Protein AF-A0A2T3G4C3-F1 (afdb_monomer_lite)

pLDDT: mean 85.86, std 13.96, range [31.77, 98.88]

Secondary structure (DSSP, 8-state):
--HHHHHHHHHHHHHHHHHHHHHHHHHHHTTS-HHHHHHHHHHHHHHHHHHHTHHHHTT--HHHHHHHHHHHHHHHHHHHHHHHHHHHS-HHHHHHHHTTHHHHHHHHHHHHH--PPPHHHHHHHHHHHHHHHHHHB-TTSPBPHHHHHHHHHHHHHHHHHHHHHHHHTTS-HHHHHHHHHHHHHHHHHHHHHHHS-GGGGGG--GGGHHHHHHHHIIIIIIHHHHHHHHTTTS-HHHHHHHHHTHHHHHHHHHHHTT-----HHHHHHHHHHHHHHHHHHHTTGGGSTT-HHHHHHHHHHHHHHHHHHHTTS-----------SSSEEEEEETTT--EEEEESTTS-B--GGGGHHHHHHHHHHH-S-SS-EEEPPHHHHHHHHHHT-------TT-EEEHHHHHHHHHSS--HHHHHHHHHHHHSSHHHHHHHHHHHHHHTT--S-B---SS----TT-BB-HHHHHHHHHHHTTSHHHHHHHS-SEEE-TTSS-EEE-HHHHHHHHTT---TTEEEEEEEEETTTEEEEEEEEEETTEEEEEEEEEE--TT-TTHHHHHHHHHHHHHHHHHEEEEEEE-TT-EEEEEEEESBSSSEEEEEESS-EEEEEETT--GGGEEEEEEE--EESSB-TT-EEEEEEEEETTEEEEEEEEEESS-BPBPHHHHHHHHHHHHHHHHHHHHHHHHHHHHHHHHHHHHHHHHHHHHHHTT--

Sequence (716 aa):
MKKEILGKCMLLMSALIWGSSFIVMKNAVDFISPFTLLCIRFVLSTIFISILFFNKIKKIKKQDLLGGFLAGLALFSAFSIQTFGLQLTTPGKNAFLTAVYCTIVPLLSWLYFKKKPDKAQIFAAILCFIGVGFVSLDSSLKVNLGDLYTLIGGFLYAVHIIVCEKAMKKTSPIIITALQFAFASIFSFIAASLFEDISVVFHIDSSIYLQILYLAFFATTLCYLFQNVGQKFVNENIAALLLSLESVFGVFFSILFGQEIMTLQIGLGFMIIFISVLISETKLSFLHRGRKTMIKKLFTITLSLMMIFTSFVPVFAEGEEVNIVGQYGIVIDKDTGQVLYNKNAHDKMYPASITKILTCIVAIEMLDDLDKTATITQSDIDTVWETGATSADFTVGEVVTYRDMLMGAMLPSGADACRALANNTCGSQEKFVEKMNQLVKKLGLKDSHFVNTTGIHDDDHYTTAYDMAKITQYALKNKKFVEVFDRYQYTSSDGQHQWVKKVIYKSKRDHIDTSMIEGCKSGYTSKAQSTLSSLLNINDHHYVCVVGFSKNSDGYNHCTVNDTLALGNYVKDHYSVANIIKKDTKMNSVKIKNGQTNKVDVITEKDIEAVLPNNYNPSDIKYKYHLKDLTAPVKKDQKAGTMDVYYRDTKLETISLNTTQAVDESGSVVFMRKMKNVVLPCVMAVVIILVVLLLVRKIMIKQRRKKRCQQRNRKK

InterPro domains:
  IPR000620 EamA domain [PF00892] (6-136)
  IPR000620 EamA domain [PF00892] (145-279)
  IPR001967 Peptidase S11, D-alanyl-D-alanine carboxypeptidase A, N-terminal [PF00768] (324-547)
  IPR012338 Beta-lactamase/transpeptidase-like [G3DSA:3.40.710.10] (317-572)
  IPR012338 Beta-lactamase/transpeptidase-like [SSF56601] (294-573)
  IPR012907 Peptidase S11, D-Ala-D-Ala carboxypeptidase A, C-terminal [PF07943] (576-665)
  IPR012907 Peptidase S11, D-Ala-D-Ala carboxypeptidase A, C-terminal [SM00936] (575-665)
  IPR015956 Penicillin-binding protein, C-terminal domain superfamily [SSF69189] (575-667)
  IPR018044 Peptidase S11, D-alanyl-D-alanine carboxypeptidase A [PR00725] (352-363)
  IPR018044 Peptidase S11, D-alanyl-D-alanine carboxypeptidase A [PR00725] (405-422)
  IPR018044 Peptidase S11, D-alanyl-D-alanine carboxypeptidase A [PR00725] (432-445)
  IPR037167 D-Ala-D-Ala carboxypeptidase, C-terminal domain superfamily [G3DSA:2.60.410.10] (575-665)
  IPR037185 Multidrug transporter EmrE superfamily [SSF103481] (40-139)
  IPR037185 Multidrug transporter EmrE superfamily [SSF103481] (184-279)
  IPR051258 Diverse Substrate Transporter [PTHR42920] (5-282)

Radius of gyration: 35.88 Å; chains: 1; bounding box: 89×61×131 Å

Organism: NCBI:txid1982626

Foldseek 3Di:
DQLLVLLLVLLLLLLLLLLLLLVLLLVLCVQDPQLLLLLLLLVLLLVVLCVVPVVQLVVDDPLLLVLLQQLLVLVLLLSSLLSQLSNQDFQLLLQLLLLLLLLVLQVVCCVPVVPDADPLSVVLNVLLVVLLQLQAQDPVGDGGPSSVSSNVSSNSVSVSVVSLVVSVVVDPLSNSLSSSSVNNSVVSVVCCVVPHDSCSVVVDDPVSPVSSVSSNPVNRNSSSVSLSSSCVSHPPLSSSLSNSCSSVSNNVVCLVVVRDDDDPSNVVSSVSNNVSSCSSRVVVVVVDPDCPPVVVVVCCVVVVSVVVVVVSPPPPDPPDDLDALFQWKWKAFLPQRHTPDTHQQADKFQAFQLLLLLLLLLLVVQDPDQQDKDFQAPVLVVVCVVAVDFALPDDGRDIFTNLSLLLRCFFRNHSSSSQRSCCVRQVGFQRSQVSSVVVLVVLVQPSAHDRGRRRRDDPRGIHGNSSSLSSNSVSVVDPSSLVNFQDQWDQTPVRPGIGGNVLVVVCVVVPHDLVQFRGKGWGDDPRWHIKMWTWGQAPNGTMIMIGTPRDDPPDRNPSRSVSRVSVVVVLNVFKDWDFLDAWQDWDAWAAEAQWPDRIFIKTFHGTAIDIDTPPADSVLKDKDWDFDHHYPQDAFQQFGGWIFIDRNPRTRDITTIGTHGTTHGDPVVVVVVVCCVPVVVVVVVVVVVVVVVVVVVVVVVVVVVVVVVVVVVVVD

Structure (mmCIF, N/CA/C/O backbone):
data_AF-A0A2T3G4C3-F1
#
_entry.id   AF-A0A2T3G4C3-F1
#
loop_
_atom_site.group_PDB
_atom_site.id
_atom_site.type_symbol
_atom_site.label_atom_id
_atom_site.label_alt_id
_atom_site.label_comp_id
_atom_site.label_asym_id
_atom_site.label_entity_id
_atom_site.label_seq_id
_atom_site.pdbx_PDB_ins_code
_atom_site.Cartn_x
_atom_site.Cartn_y
_atom_site.Cartn_z
_atom_site.occupancy
_atom_site.B_iso_or_equiv
_atom_site.auth_seq_id
_atom_site.auth_comp_id
_atom_site.auth_asym_id
_atom_site.auth_atom_id
_atom_site.pdbx_PDB_model_num
ATOM 1 N N . MET A 1 1 ? -38.013 6.582 31.949 1.00 52.16 1 MET A N 1
ATOM 2 C CA . MET A 1 1 ? -38.032 6.060 30.559 1.00 52.16 1 MET A CA 1
ATOM 3 C C . MET A 1 1 ? -38.890 4.794 30.519 1.00 52.16 1 MET A C 1
ATOM 5 O O . MET A 1 1 ? -38.676 3.933 31.365 1.00 52.16 1 MET A O 1
ATOM 9 N N . LYS A 1 2 ? -39.889 4.667 29.625 1.00 77.88 2 LYS A N 1
ATOM 10 C CA . LYS A 1 2 ? -40.685 3.420 29.504 1.00 77.88 2 LYS A CA 1
ATOM 11 C C . LYS A 1 2 ? -39.729 2.250 29.199 1.00 77.88 2 LYS A C 1
ATOM 13 O O . LYS A 1 2 ? -38.883 2.402 28.324 1.00 77.88 2 LYS A O 1
ATOM 18 N N . LYS A 1 3 ? -39.838 1.117 29.913 1.00 77.88 3 LYS A N 1
ATOM 19 C CA . LYS A 1 3 ? -38.912 -0.043 29.819 1.00 77.88 3 LYS A CA 1
ATOM 20 C C . LYS A 1 3 ? -38.680 -0.528 28.376 1.00 77.88 3 LYS A C 1
ATOM 22 O O . LYS A 1 3 ? -37.577 -0.935 28.039 1.00 77.88 3 LYS A O 1
ATOM 27 N N . GLU A 1 4 ? -39.687 -0.393 27.518 1.00 77.19 4 GLU A N 1
ATOM 28 C CA . GLU A 1 4 ? -39.611 -0.687 26.082 1.00 77.19 4 GLU A CA 1
ATOM 29 C C . GLU A 1 4 ? -38.613 0.212 25.320 1.00 77.19 4 GLU A C 1
ATOM 31 O O . GLU A 1 4 ? -37.862 -0.272 24.478 1.00 77.19 4 GLU A O 1
ATOM 36 N N . ILE A 1 5 ? -38.559 1.516 25.624 1.00 72.19 5 ILE A N 1
ATOM 37 C CA . ILE A 1 5 ? -37.615 2.459 24.991 1.00 72.19 5 ILE A CA 1
ATOM 38 C C . ILE A 1 5 ? -36.181 2.088 25.367 1.00 72.19 5 ILE A C 1
ATOM 40 O O . ILE A 1 5 ? -35.307 2.072 24.507 1.00 72.19 5 ILE A O 1
ATOM 44 N N . LEU A 1 6 ? -35.956 1.730 26.636 1.00 74.88 6 LEU A N 1
ATOM 45 C CA . LEU A 1 6 ? -34.648 1.277 27.107 1.00 74.88 6 LEU A CA 1
ATOM 46 C C . LEU A 1 6 ? -34.185 0.033 26.340 1.00 74.88 6 LEU A C 1
ATOM 48 O O . LEU A 1 6 ? -33.056 0.010 25.864 1.00 74.88 6 LEU A O 1
ATOM 52 N N . GLY A 1 7 ? -35.068 -0.953 26.155 1.00 76.50 7 GLY A N 1
ATOM 53 C CA . GLY A 1 7 ? -34.750 -2.147 25.372 1.00 76.50 7 GLY A CA 1
ATOM 54 C C . GLY A 1 7 ? -34.373 -1.828 23.922 1.00 76.50 7 GLY A C 1
ATOM 55 O O . GLY A 1 7 ? -33.363 -2.330 23.438 1.00 76.50 7 GLY A O 1
ATOM 56 N N . LYS A 1 8 ? -35.114 -0.934 23.250 1.00 78.62 8 LYS A N 1
ATOM 57 C CA . LYS A 1 8 ? -34.793 -0.500 21.875 1.00 78.62 8 LYS A CA 1
ATOM 58 C C . LYS A 1 8 ? -33.432 0.196 21.794 1.00 78.62 8 LYS A C 1
ATOM 60 O O . LYS A 1 8 ? -32.657 -0.099 20.891 1.00 78.62 8 LYS A O 1
ATOM 65 N N . CYS A 1 9 ? -33.119 1.076 22.747 1.00 72.88 9 CYS A N 1
ATOM 66 C CA . CYS A 1 9 ? -31.820 1.748 22.811 1.00 72.88 9 CYS A CA 1
ATOM 67 C C . CYS A 1 9 ? -30.663 0.762 23.023 1.00 72.88 9 CYS A C 1
ATOM 69 O O . CYS A 1 9 ? -29.634 0.899 22.372 1.00 72.88 9 CYS A O 1
ATOM 71 N N . MET A 1 10 ? -30.834 -0.238 23.894 1.00 80.56 10 MET A N 1
ATOM 72 C CA . MET A 1 10 ? -29.813 -1.266 24.138 1.00 80.56 10 MET A CA 1
ATOM 73 C C . MET A 1 10 ? -29.526 -2.083 22.873 1.00 80.56 10 MET A C 1
ATOM 75 O O . MET A 1 10 ? -28.367 -2.275 22.528 1.00 80.56 10 MET A O 1
ATOM 79 N N . LEU A 1 11 ? -30.571 -2.500 22.154 1.00 82.06 11 LEU A N 1
ATOM 80 C CA . LEU A 1 11 ? -30.445 -3.283 20.920 1.00 82.06 11 LEU A CA 1
ATOM 81 C C . LEU A 1 11 ? -29.797 -2.482 19.784 1.00 82.06 11 LEU A C 1
ATOM 83 O O . LEU A 1 11 ? -28.918 -2.995 19.100 1.00 82.06 11 LEU A O 1
ATOM 87 N N . LEU A 1 12 ? -30.179 -1.211 19.619 1.00 79.69 12 LEU A N 1
ATOM 88 C CA . LEU A 1 12 ? -29.556 -0.326 18.632 1.00 79.69 12 LEU A CA 1
ATOM 89 C C . LEU A 1 12 ? -28.079 -0.055 18.959 1.00 79.69 12 LEU A C 1
ATOM 91 O O . LEU A 1 12 ? -27.246 -0.018 18.059 1.00 79.69 12 LEU A O 1
ATOM 95 N N . MET A 1 13 ? -27.745 0.106 20.243 1.00 77.12 13 MET A N 1
ATOM 96 C CA . MET A 1 13 ? -26.360 0.273 20.683 1.00 77.12 13 MET A CA 1
ATOM 97 C C . MET A 1 13 ? -25.528 -0.988 20.416 1.00 77.12 13 MET A C 1
ATOM 99 O O . MET A 1 13 ? -24.393 -0.869 19.967 1.00 77.12 13 MET A O 1
ATOM 103 N N . SER A 1 14 ? -26.089 -2.185 20.634 1.00 87.00 14 SER A N 1
ATOM 104 C CA . SER A 1 14 ? -25.423 -3.438 20.255 1.00 87.00 14 SER A CA 1
ATOM 105 C C . SER A 1 14 ? -25.118 -3.480 18.761 1.00 87.00 14 SER A C 1
ATOM 107 O O . SER A 1 14 ? -23.983 -3.756 18.394 1.00 87.00 14 SER A O 1
ATOM 109 N N . ALA A 1 15 ? -26.092 -3.143 17.910 1.00 86.12 15 ALA A N 1
ATOM 110 C CA . ALA A 1 15 ? -25.904 -3.120 16.460 1.00 86.12 15 ALA A CA 1
ATOM 111 C C . ALA A 1 15 ? -24.784 -2.157 16.031 1.00 86.12 15 ALA A C 1
ATOM 113 O O . ALA A 1 15 ? -23.941 -2.505 15.209 1.00 86.12 15 ALA A O 1
ATOM 114 N N . LEU A 1 16 ? -24.737 -0.960 16.627 1.00 82.12 16 LEU A N 1
ATOM 115 C CA . LEU A 1 16 ? -23.690 0.029 16.362 1.00 82.12 16 LEU A CA 1
ATOM 116 C C . LEU A 1 16 ? -22.298 -0.488 16.756 1.00 82.12 16 LEU A C 1
ATOM 118 O O . LEU A 1 16 ? -21.371 -0.429 15.950 1.00 82.12 16 LEU A O 1
ATOM 122 N N . ILE A 1 17 ? -22.158 -1.017 17.976 1.00 82.50 17 ILE A N 1
ATOM 123 C CA . ILE A 1 17 ? -20.880 -1.532 18.486 1.00 82.50 17 ILE A CA 1
ATOM 124 C C . ILE A 1 17 ? -20.420 -2.745 17.665 1.00 82.50 17 ILE A C 1
ATOM 126 O O . ILE A 1 17 ? -19.248 -2.811 17.286 1.00 82.50 17 ILE A O 1
ATOM 130 N N . TRP A 1 18 ? -21.319 -3.684 17.355 1.00 92.25 18 TRP A N 1
ATOM 131 C CA . TRP A 1 18 ? -21.002 -4.832 16.504 1.00 92.25 18 TRP A CA 1
ATOM 132 C C . TRP A 1 18 ? -20.574 -4.413 15.105 1.00 92.25 18 TRP A C 1
ATOM 134 O O . TRP A 1 18 ? -19.540 -4.898 14.649 1.00 92.25 18 TRP A O 1
ATOM 144 N N . GLY A 1 19 ? -21.251 -3.440 14.489 1.00 86.62 19 GLY A N 1
ATOM 145 C CA . GLY A 1 19 ? -20.839 -2.874 13.204 1.00 86.62 19 GLY A CA 1
ATOM 146 C C . GLY A 1 19 ? -19.393 -2.364 13.219 1.00 86.62 19 GLY A C 1
ATOM 147 O O . GLY A 1 19 ? -18.583 -2.769 12.390 1.00 86.62 19 GLY A O 1
ATOM 148 N N . SER A 1 20 ? -19.008 -1.556 14.213 1.00 84.38 20 SER A N 1
ATOM 149 C CA . SER A 1 20 ? -17.612 -1.094 14.331 1.00 84.38 20 SER A CA 1
ATOM 150 C C . SER A 1 20 ? -16.619 -2.210 14.679 1.00 84.38 20 SER A C 1
ATOM 152 O O . SER A 1 20 ? -15.431 -2.105 14.373 1.00 84.38 20 SER A O 1
ATOM 154 N N . SER A 1 21 ? -17.081 -3.294 15.308 1.00 89.44 21 SER A N 1
ATOM 155 C CA . SER A 1 21 ? -16.204 -4.374 15.762 1.00 89.44 21 SER A CA 1
ATOM 156 C C . SER A 1 21 ? -15.561 -5.162 14.624 1.00 89.44 21 SER A C 1
ATOM 158 O O . SER A 1 21 ? -14.466 -5.675 14.827 1.00 89.44 21 SER A O 1
ATOM 160 N N . PHE A 1 22 ? -16.163 -5.207 13.431 1.00 90.31 22 PHE A N 1
ATOM 161 C CA . PHE A 1 22 ? -15.584 -5.898 12.272 1.00 90.31 22 PHE A CA 1
ATOM 162 C C . PHE A 1 22 ? -14.244 -5.291 11.843 1.00 90.31 22 PHE A C 1
ATOM 164 O O . PHE A 1 22 ? -13.317 -6.024 11.515 1.00 90.31 22 PHE A O 1
ATOM 171 N N . ILE A 1 23 ? -14.099 -3.967 11.921 1.00 86.88 23 ILE A N 1
ATOM 172 C CA . ILE A 1 23 ? -12.843 -3.271 11.592 1.00 86.88 23 ILE A CA 1
ATOM 173 C C . ILE A 1 23 ? -11.799 -3.522 12.670 1.00 86.88 23 ILE A C 1
ATOM 175 O O . ILE A 1 23 ? -10.653 -3.849 12.378 1.00 86.88 23 ILE A O 1
ATOM 179 N N . VAL A 1 24 ? -12.208 -3.408 13.936 1.00 86.88 24 VAL A N 1
ATOM 180 C CA . VAL A 1 24 ? -11.317 -3.675 15.070 1.00 86.88 24 VAL A CA 1
ATOM 181 C C . VAL A 1 24 ? -10.832 -5.126 15.038 1.00 86.88 24 VAL A C 1
ATOM 183 O O . VAL A 1 24 ? -9.662 -5.387 15.302 1.00 86.88 24 VAL A O 1
ATOM 186 N N . MET A 1 25 ? -11.716 -6.060 14.679 1.00 87.44 25 MET A N 1
ATOM 187 C CA . MET A 1 25 ? -11.399 -7.475 14.530 1.00 87.44 25 MET A CA 1
ATOM 188 C C . MET A 1 25 ? -10.465 -7.712 13.343 1.00 87.44 25 MET A C 1
ATOM 190 O O . MET A 1 25 ? -9.480 -8.415 13.526 1.00 87.44 25 MET A O 1
ATOM 194 N N . LYS A 1 26 ? -10.717 -7.095 12.177 1.00 88.88 26 LYS A N 1
ATOM 195 C CA . LYS A 1 26 ? -9.845 -7.187 10.992 1.00 88.88 26 LYS A CA 1
ATOM 196 C C . LYS A 1 26 ? -8.417 -6.761 11.327 1.00 88.88 26 LYS A C 1
ATOM 198 O O . LYS A 1 26 ? -7.489 -7.526 11.116 1.00 88.88 26 LYS A O 1
ATOM 203 N N . ASN A 1 27 ? -8.272 -5.608 11.973 1.00 83.44 27 ASN A N 1
ATOM 204 C CA . ASN A 1 27 ? -6.966 -5.106 12.387 1.00 83.44 27 ASN A CA 1
ATOM 205 C C . ASN A 1 27 ? -6.293 -6.006 13.431 1.00 83.44 27 ASN A C 1
ATOM 207 O O . ASN A 1 27 ? -5.075 -6.049 13.489 1.00 83.44 27 ASN A O 1
ATOM 211 N N . ALA A 1 28 ? -7.050 -6.697 14.290 1.00 84.50 28 ALA A N 1
ATOM 212 C CA . ALA A 1 28 ? -6.479 -7.590 15.297 1.00 84.50 28 ALA A CA 1
ATOM 213 C C . ALA A 1 28 ? -6.006 -8.929 14.701 1.00 84.50 28 ALA A C 1
ATOM 215 O O . ALA A 1 28 ? -4.975 -9.448 15.132 1.00 84.50 28 ALA A O 1
ATOM 216 N N . VAL A 1 29 ? -6.727 -9.474 13.711 1.00 87.88 29 VAL A N 1
ATOM 217 C CA . VAL A 1 29 ? -6.382 -10.759 13.069 1.00 87.88 29 VAL A CA 1
ATOM 218 C C . VAL A 1 29 ? -5.180 -10.682 12.125 1.00 87.88 29 VAL A C 1
ATOM 220 O O . VAL A 1 29 ? -4.685 -11.726 11.706 1.00 87.88 29 VAL A O 1
ATOM 223 N N . ASP A 1 30 ? -4.700 -9.473 11.820 1.00 82.38 30 ASP A N 1
ATOM 224 C CA . ASP A 1 30 ? -3.442 -9.250 11.097 1.00 82.38 30 ASP A CA 1
ATOM 225 C C . ASP A 1 30 ? -2.205 -9.476 11.992 1.00 82.38 30 ASP A C 1
ATOM 227 O O . ASP A 1 30 ? -1.110 -9.712 11.485 1.00 82.38 30 ASP A O 1
ATOM 231 N N . PHE A 1 31 ? -2.369 -9.433 13.324 1.00 81.12 31 PHE A N 1
ATOM 232 C CA . PHE A 1 31 ? -1.273 -9.595 14.295 1.00 81.12 31 PHE A CA 1
ATOM 233 C C . PHE A 1 31 ? -1.402 -10.841 15.179 1.00 81.12 31 PHE A C 1
ATOM 235 O O . PHE A 1 31 ? -0.395 -11.352 15.663 1.00 81.12 31 PHE A O 1
ATOM 242 N N . ILE A 1 32 ? -2.627 -11.310 15.435 1.00 86.00 32 ILE A N 1
ATOM 243 C CA . ILE A 1 32 ? -2.904 -12.481 16.275 1.00 86.00 32 ILE A CA 1
ATOM 244 C C . ILE A 1 32 ? -3.742 -13.470 15.474 1.00 86.00 32 ILE A C 1
ATOM 246 O O . ILE A 1 32 ? -4.732 -13.098 14.846 1.00 86.00 32 ILE A O 1
ATOM 250 N N . SER A 1 33 ? -3.381 -14.747 15.546 1.00 90.06 33 SER A N 1
ATOM 251 C CA . SER A 1 33 ? -4.121 -15.813 14.883 1.00 90.06 33 SER A CA 1
ATOM 252 C C . SER A 1 33 ? -5.567 -15.953 15.415 1.00 90.06 33 SER A C 1
ATOM 254 O O . SER A 1 33 ? -5.836 -15.659 16.589 1.00 90.06 33 SER A O 1
ATOM 256 N N . PRO A 1 34 ? -6.533 -16.371 14.572 1.00 92.81 34 PRO A N 1
ATOM 257 C CA . PRO A 1 34 ? -7.961 -16.344 14.895 1.00 92.81 34 PRO A CA 1
ATOM 258 C C . PRO A 1 34 ? -8.368 -17.056 16.188 1.00 92.81 34 PRO A C 1
ATOM 260 O O . PRO A 1 34 ? -9.079 -16.464 17.005 1.00 92.81 34 PRO A O 1
ATOM 263 N N . PHE A 1 35 ? -7.948 -18.305 16.412 1.00 94.31 35 PHE A N 1
ATOM 264 C CA . PHE A 1 35 ? -8.350 -19.051 17.608 1.00 94.31 35 PHE A CA 1
ATOM 265 C C . PHE A 1 35 ? -7.736 -18.460 18.874 1.00 94.31 35 PHE A C 1
ATOM 267 O O . PHE A 1 35 ? -8.418 -18.361 19.896 1.00 94.31 35 PHE A O 1
ATOM 274 N N . THR A 1 36 ? -6.488 -18.001 18.804 1.00 91.75 36 THR A N 1
ATOM 275 C CA . THR A 1 36 ? -5.790 -17.334 19.907 1.00 91.75 36 THR A CA 1
ATOM 276 C C . THR A 1 36 ? -6.485 -16.027 20.286 1.00 91.75 36 THR A C 1
ATOM 278 O O . THR A 1 36 ? -6.773 -15.794 21.464 1.00 91.75 36 THR A O 1
ATOM 281 N N . LEU A 1 37 ? -6.861 -15.205 19.301 1.00 92.44 37 LEU A N 1
ATOM 282 C CA . LEU A 1 37 ? -7.621 -13.975 19.534 1.00 92.44 37 LEU A CA 1
ATOM 283 C C . LEU A 1 37 ? -8.994 -14.262 20.162 1.00 92.44 37 LEU A C 1
ATOM 285 O O . LEU A 1 37 ? -9.381 -13.605 21.133 1.00 92.44 37 LEU A O 1
ATOM 289 N N . LEU A 1 38 ? -9.723 -15.260 19.651 1.00 95.19 38 LEU A N 1
ATOM 290 C CA . LEU A 1 38 ? -11.012 -15.679 20.212 1.00 95.19 38 LEU A CA 1
ATOM 291 C C . LEU A 1 38 ? -10.868 -16.222 21.638 1.00 95.19 38 LEU A C 1
ATOM 293 O O . LEU A 1 38 ? -11.689 -15.899 22.499 1.00 95.19 38 LEU A O 1
ATOM 297 N N . CYS A 1 39 ? -9.802 -16.972 21.920 1.00 94.50 39 CYS A N 1
ATOM 298 C CA . CYS A 1 39 ? -9.489 -17.461 23.257 1.00 94.50 39 CYS A CA 1
ATOM 299 C C . CYS A 1 39 ? -9.328 -16.295 24.239 1.00 94.50 39 CYS A C 1
ATOM 301 O O . CYS A 1 39 ? -10.063 -16.225 25.226 1.00 94.50 39 CYS A O 1
ATOM 303 N N . ILE A 1 40 ? -8.454 -15.327 23.939 1.00 92.06 40 ILE A N 1
ATOM 304 C CA . ILE A 1 40 ? -8.260 -14.135 24.784 1.00 92.06 40 ILE A CA 1
ATOM 305 C C . ILE A 1 40 ? -9.588 -13.387 24.969 1.00 92.06 40 ILE A C 1
ATOM 307 O O . ILE A 1 40 ? -9.977 -13.054 26.093 1.00 92.06 40 ILE A O 1
ATOM 311 N N . ARG A 1 41 ? -10.322 -13.167 23.871 1.00 93.88 41 ARG A N 1
ATOM 312 C CA . ARG A 1 41 ? -11.603 -12.453 23.853 1.00 93.88 41 ARG A CA 1
ATOM 313 C C . ARG A 1 41 ? -12.639 -13.101 24.774 1.00 93.88 41 ARG A C 1
ATOM 315 O O . ARG A 1 41 ? -13.268 -12.398 25.572 1.00 93.88 41 ARG A O 1
ATOM 322 N N . PHE A 1 42 ? -12.823 -14.419 24.702 1.00 96.44 42 PHE A N 1
ATOM 323 C CA . PHE A 1 42 ? -13.809 -15.130 25.520 1.00 96.44 42 PHE A CA 1
ATOM 324 C C . PHE A 1 42 ? -13.357 -15.342 26.968 1.00 96.44 42 PHE A C 1
ATOM 326 O O . PHE A 1 42 ? -14.201 -15.271 27.863 1.00 96.44 42 PHE A O 1
ATOM 333 N N . VAL A 1 43 ? -12.057 -15.519 27.235 1.00 95.50 43 VAL A N 1
ATOM 334 C CA . VAL A 1 43 ? -11.520 -15.551 28.609 1.00 95.50 43 VAL A CA 1
ATOM 335 C C . VAL A 1 43 ? -11.800 -14.224 29.313 1.00 95.50 43 VAL A C 1
ATOM 337 O O . VAL A 1 43 ? -12.422 -14.206 30.377 1.00 95.50 43 VAL A O 1
ATOM 340 N N . LEU A 1 44 ? -11.430 -13.098 28.694 1.00 92.88 44 LEU A N 1
ATOM 341 C CA . LEU A 1 44 ? -11.684 -11.769 29.256 1.00 92.88 44 LEU A CA 1
ATOM 342 C C . LEU A 1 44 ? -13.185 -11.505 29.434 1.00 92.88 44 LEU A C 1
ATOM 344 O O . LEU A 1 44 ? -13.604 -11.029 30.488 1.00 92.88 44 LEU A O 1
ATOM 348 N N . SER A 1 45 ? -14.014 -11.884 28.456 1.00 93.25 45 SER A N 1
ATOM 349 C CA . SER A 1 45 ? -15.475 -11.731 28.555 1.00 93.25 45 SER A CA 1
ATOM 350 C C . SER A 1 45 ? -16.078 -12.553 29.698 1.00 93.25 45 SER A C 1
ATOM 352 O O . SER A 1 45 ? -16.971 -12.083 30.409 1.00 93.25 45 SER A O 1
ATOM 354 N N . THR A 1 46 ? -15.554 -13.761 29.926 1.00 93.81 46 THR A N 1
ATOM 355 C CA . THR A 1 46 ? -15.938 -14.621 31.054 1.00 93.81 46 THR A CA 1
ATOM 356 C C . THR A 1 46 ? -15.558 -13.981 32.388 1.00 93.81 46 THR A C 1
ATOM 358 O O . THR A 1 46 ? -16.361 -13.992 33.322 1.00 93.81 46 THR A O 1
ATOM 361 N N . ILE A 1 47 ? -14.375 -13.368 32.485 1.00 92.44 47 ILE A N 1
ATOM 362 C CA . ILE A 1 47 ? -13.939 -12.637 33.684 1.00 92.44 47 ILE A CA 1
ATOM 363 C C . ILE A 1 47 ? -14.853 -11.431 33.936 1.00 92.44 47 ILE A C 1
ATOM 365 O O . ILE A 1 47 ? -15.376 -11.283 35.042 1.00 92.44 47 ILE A O 1
ATOM 369 N N . PHE A 1 48 ? -15.117 -10.606 32.919 1.00 90.56 48 PHE A N 1
ATOM 370 C CA . PHE A 1 48 ? -15.957 -9.415 33.066 1.00 90.56 48 PHE A CA 1
ATOM 371 C C . PHE A 1 48 ? -17.375 -9.752 33.522 1.00 90.56 48 PHE A C 1
ATOM 373 O O . PHE A 1 48 ? -17.858 -9.177 34.499 1.00 90.56 48 PHE A O 1
ATOM 380 N N . ILE A 1 49 ? -18.039 -10.712 32.871 1.00 87.62 49 ILE A N 1
ATOM 381 C CA . ILE A 1 49 ? -19.399 -11.101 33.263 1.00 87.62 49 ILE A CA 1
ATOM 382 C C . ILE A 1 49 ? -19.421 -11.753 34.657 1.00 87.62 49 ILE A C 1
ATOM 384 O O . ILE A 1 49 ? -20.373 -11.544 35.415 1.00 87.62 49 ILE A O 1
ATOM 388 N N . SER A 1 50 ? -18.348 -12.466 35.026 1.00 87.62 50 SER A N 1
ATOM 389 C CA . SER A 1 50 ? -18.175 -13.066 36.355 1.00 87.62 50 SER A CA 1
ATOM 390 C C . SER A 1 50 ? -18.072 -12.034 37.465 1.00 87.62 50 SER A C 1
ATOM 392 O O . SER A 1 50 ? -18.724 -12.186 38.498 1.00 87.62 50 SER A O 1
ATOM 394 N N . ILE A 1 51 ? -17.320 -10.958 37.233 1.00 86.25 51 ILE A N 1
ATOM 395 C CA . ILE A 1 51 ? -17.191 -9.842 38.173 1.00 86.25 51 ILE A CA 1
ATOM 396 C C . ILE A 1 51 ? -18.517 -9.074 38.275 1.00 86.25 51 ILE A C 1
ATOM 398 O O . ILE A 1 51 ? -19.007 -8.839 39.379 1.00 86.25 51 ILE A O 1
ATOM 402 N N . LEU A 1 52 ? -19.143 -8.739 37.141 1.00 83.44 52 LEU A N 1
ATOM 403 C CA . LEU A 1 52 ? -20.369 -7.930 37.104 1.00 83.44 52 LEU A CA 1
ATOM 404 C C . LEU A 1 52 ? -21.581 -8.627 37.744 1.00 83.44 52 LEU A C 1
ATOM 406 O O . LEU A 1 52 ? -22.424 -7.971 38.356 1.00 83.44 52 LEU A O 1
ATOM 410 N N . PHE A 1 53 ? -21.688 -9.953 37.617 1.00 88.25 53 PHE A N 1
ATOM 411 C CA . PHE A 1 53 ? -22.859 -10.717 38.064 1.00 88.25 53 PHE A CA 1
ATOM 412 C C . PHE A 1 53 ? -22.522 -11.871 39.010 1.00 88.25 53 PHE A C 1
ATOM 414 O O . PHE A 1 53 ? -23.259 -12.861 39.076 1.00 88.25 53 PHE A O 1
ATOM 421 N N . PHE A 1 54 ? -21.467 -11.713 39.808 1.00 83.38 54 PHE A N 1
ATOM 422 C CA . PHE A 1 54 ? -20.974 -12.708 40.765 1.00 83.38 54 PHE A CA 1
ATOM 423 C C . PHE A 1 54 ? -22.086 -13.362 41.608 1.00 83.38 54 PHE A C 1
ATOM 425 O O . PHE A 1 54 ? -22.177 -14.586 41.714 1.00 83.38 54 PHE A O 1
ATOM 432 N N . ASN A 1 55 ? -23.019 -12.557 42.130 1.00 82.88 55 ASN A N 1
ATOM 433 C CA . ASN A 1 55 ? -24.132 -13.034 42.963 1.00 82.88 55 ASN A CA 1
ATOM 434 C C . ASN A 1 55 ? -25.152 -13.909 42.214 1.00 82.88 55 ASN A C 1
ATOM 436 O O . ASN A 1 55 ? -25.859 -14.704 42.835 1.00 82.88 55 ASN A O 1
ATOM 440 N N . LYS A 1 56 ? -25.264 -13.759 40.889 1.00 83.69 56 LYS A N 1
ATOM 441 C CA . LYS A 1 56 ? -26.128 -14.600 40.046 1.00 83.69 56 LYS A CA 1
ATOM 442 C C . LYS A 1 56 ? -25.404 -15.857 39.576 1.00 83.69 56 LYS A C 1
ATOM 444 O O . LYS A 1 56 ? -26.031 -16.907 39.505 1.00 83.69 56 LYS A O 1
ATOM 449 N N . ILE A 1 57 ? -24.103 -15.764 39.319 1.00 84.94 57 ILE A N 1
ATOM 450 C CA . ILE A 1 57 ? -23.266 -16.882 38.860 1.00 84.94 57 ILE A CA 1
ATOM 451 C C . ILE A 1 57 ? -23.092 -17.938 39.956 1.00 84.94 57 ILE A C 1
ATOM 453 O O . ILE A 1 57 ? -23.147 -19.129 39.674 1.00 84.94 57 ILE A O 1
ATOM 457 N N . LYS A 1 58 ? -23.055 -17.535 41.232 1.00 85.50 58 LYS A N 1
ATOM 458 C CA . LYS A 1 58 ? -23.119 -18.475 42.370 1.00 85.50 58 LYS A CA 1
ATOM 459 C C . LYS A 1 58 ? -24.361 -19.376 42.391 1.00 85.50 58 LYS A C 1
ATOM 461 O O . LYS A 1 58 ? -24.376 -20.362 43.117 1.00 85.50 58 LYS A O 1
ATOM 466 N N . LYS A 1 59 ? -25.415 -19.031 41.644 1.00 88.56 59 LYS A N 1
ATOM 467 C CA . LYS A 1 59 ? -26.689 -19.765 41.610 1.00 88.56 59 LYS A CA 1
ATOM 468 C C . LYS A 1 59 ? -26.814 -20.708 40.408 1.00 88.56 59 LYS A C 1
ATOM 470 O O . LYS A 1 59 ? -27.916 -21.195 40.161 1.00 88.56 59 LYS A O 1
ATOM 475 N N . ILE A 1 60 ? -25.731 -20.936 39.659 1.00 92.44 60 ILE A N 1
ATOM 476 C CA . ILE A 1 60 ? -25.713 -21.869 38.525 1.00 92.44 60 ILE A CA 1
ATOM 477 C C . ILE A 1 60 ? -26.061 -23.277 39.009 1.00 92.44 60 ILE A C 1
ATOM 479 O O . ILE A 1 60 ? -25.465 -23.797 39.951 1.00 92.44 60 ILE A O 1
ATOM 483 N N . LYS A 1 61 ? -27.031 -23.904 38.343 1.00 91.88 61 LYS A N 1
ATOM 484 C CA . LYS A 1 61 ? -27.453 -25.284 38.589 1.00 91.88 61 LYS A CA 1
ATOM 485 C C . LYS A 1 61 ? -26.921 -26.199 37.488 1.00 91.88 61 LYS A C 1
ATOM 487 O O . LYS A 1 61 ? -26.695 -25.766 36.363 1.00 91.88 61 LYS A O 1
ATOM 492 N N . LYS A 1 62 ? -26.818 -27.506 37.765 1.00 88.88 62 LYS A N 1
ATOM 493 C CA . LYS A 1 62 ? -26.393 -28.508 36.762 1.00 88.88 62 LYS A CA 1
ATOM 494 C C . LYS A 1 62 ? -27.235 -28.472 35.478 1.00 88.88 62 LYS A C 1
ATOM 496 O O . LYS A 1 62 ? -26.696 -28.644 34.394 1.00 88.88 62 LYS A O 1
ATOM 501 N N . GLN A 1 63 ? -28.533 -28.190 35.595 1.00 86.19 63 GLN A N 1
ATOM 502 C CA . GLN A 1 63 ? -29.444 -28.060 34.450 1.00 86.19 63 GLN A CA 1
ATOM 503 C C . GLN A 1 63 ? -29.088 -26.903 33.497 1.00 86.19 63 GLN A C 1
ATOM 505 O O . GLN A 1 63 ? -29.430 -26.965 32.319 1.00 86.19 63 GLN A O 1
ATOM 510 N N . ASP A 1 64 ? -28.396 -25.868 33.986 1.00 91.44 64 ASP A N 1
ATOM 511 C CA . ASP A 1 64 ? -28.020 -24.693 33.193 1.00 91.44 64 ASP A CA 1
ATOM 512 C C . ASP A 1 64 ? -26.802 -24.988 32.297 1.00 91.44 64 ASP A C 1
ATOM 514 O O . ASP A 1 64 ? -26.631 -24.365 31.248 1.00 91.44 64 ASP A O 1
ATOM 518 N N . LEU A 1 65 ? -25.979 -25.976 32.681 1.00 94.50 65 LEU A N 1
ATOM 519 C CA . LEU A 1 65 ? -24.727 -26.319 32.003 1.00 94.50 65 LEU A CA 1
ATOM 520 C C . LEU A 1 65 ? -24.949 -26.805 30.574 1.00 94.50 65 LEU A C 1
ATOM 522 O O . LEU A 1 65 ? -24.203 -26.406 29.691 1.00 94.50 65 LEU A O 1
ATOM 526 N N . LEU A 1 66 ? -25.983 -27.615 30.325 1.00 93.88 66 LEU A N 1
ATOM 527 C CA . LEU A 1 66 ? -26.259 -28.124 28.978 1.00 93.88 66 LEU A CA 1
ATOM 528 C C . LEU A 1 66 ? -26.631 -26.990 28.013 1.00 93.88 66 LEU A C 1
ATOM 530 O O . LEU A 1 66 ? -26.148 -26.953 26.884 1.00 93.88 66 LEU A O 1
ATOM 534 N N . GLY A 1 67 ? -27.464 -26.047 28.466 1.00 91.19 67 GLY A N 1
ATOM 535 C CA . GLY A 1 67 ? -27.826 -24.871 27.673 1.00 91.19 67 GLY A CA 1
ATOM 536 C C . GLY A 1 67 ? -26.615 -23.985 27.387 1.00 91.19 67 GLY A C 1
ATOM 537 O O . GLY A 1 67 ? -26.416 -23.566 26.251 1.00 91.19 67 GLY A O 1
ATOM 538 N N . GLY A 1 68 ? -25.774 -23.763 28.401 1.00 94.50 68 GLY A N 1
ATOM 539 C CA . GLY A 1 68 ? -24.524 -23.021 28.263 1.00 94.50 68 GLY A CA 1
ATOM 540 C C . GLY A 1 68 ? -23.500 -23.688 27.342 1.00 94.50 68 GLY A C 1
ATOM 541 O O . GLY A 1 68 ? -22.879 -23.001 26.540 1.00 94.50 68 GLY A O 1
ATOM 542 N N . PHE A 1 69 ? -23.354 -25.012 27.419 1.00 96.94 69 PHE A N 1
ATOM 543 C CA . PHE A 1 69 ? -22.448 -25.794 26.576 1.00 96.94 69 PHE A CA 1
ATOM 544 C C . PHE A 1 69 ? -22.850 -25.709 25.104 1.00 96.94 69 PHE A C 1
ATOM 546 O O . PHE A 1 69 ? -22.028 -25.356 24.263 1.00 96.94 69 PHE A O 1
ATOM 553 N N . LEU A 1 70 ? -24.125 -25.972 24.794 1.00 95.69 70 LEU A N 1
ATOM 554 C CA . LEU A 1 70 ? -24.626 -25.917 23.419 1.00 95.69 70 LEU A CA 1
ATOM 555 C C . LEU A 1 70 ? -24.549 -24.496 22.848 1.00 95.69 70 LEU A C 1
ATOM 557 O O . LEU A 1 70 ? -24.153 -24.323 21.697 1.00 95.69 70 LEU A O 1
ATOM 561 N N . ALA A 1 71 ? -24.887 -23.481 23.652 1.00 93.56 71 ALA A N 1
ATOM 562 C CA . ALA A 1 71 ? -24.750 -22.085 23.249 1.00 93.56 71 ALA A CA 1
ATOM 563 C C . ALA A 1 71 ? -23.277 -21.716 23.016 1.00 93.56 71 ALA A C 1
ATOM 565 O O . ALA A 1 71 ? -22.959 -21.122 21.994 1.00 93.56 71 ALA A O 1
ATOM 566 N N . GLY A 1 72 ? -22.369 -22.118 23.909 1.00 96.88 72 GLY A N 1
ATOM 567 C CA . GLY A 1 72 ? -20.933 -21.879 23.765 1.00 96.88 72 GLY A CA 1
ATOM 568 C C . GLY A 1 72 ? -20.328 -22.567 22.543 1.00 96.88 72 GLY A C 1
ATOM 569 O O . GLY A 1 72 ? -19.509 -21.963 21.859 1.00 96.88 72 GLY A O 1
ATOM 570 N N . LEU A 1 73 ? -20.763 -23.789 22.221 1.00 97.88 73 LEU A N 1
ATOM 571 C CA . LEU A 1 73 ? -20.292 -24.531 21.050 1.00 97.88 73 LEU A CA 1
ATOM 572 C C . LEU A 1 73 ? -20.738 -23.862 19.748 1.00 97.88 73 LEU A C 1
ATOM 574 O O . LEU A 1 73 ? -19.927 -23.666 18.844 1.00 97.88 73 LEU A O 1
ATOM 578 N N . ALA A 1 74 ? -22.017 -23.485 19.663 1.00 95.75 74 ALA A N 1
ATOM 579 C CA . ALA A 1 74 ? -22.548 -22.780 18.502 1.00 95.75 74 ALA A CA 1
ATOM 580 C C . ALA A 1 74 ? -21.893 -21.398 18.339 1.00 95.75 74 ALA A C 1
ATOM 582 O O . ALA A 1 74 ? -21.507 -21.035 17.232 1.00 95.75 74 ALA A O 1
ATOM 583 N N . LEU A 1 75 ? -21.701 -20.671 19.447 1.00 95.62 75 LEU A N 1
ATOM 584 C CA . LEU A 1 75 ? -21.037 -19.367 19.467 1.00 95.62 75 LEU A CA 1
ATOM 585 C C 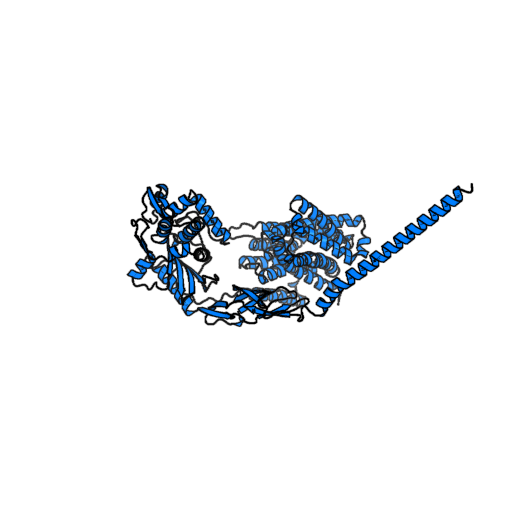. LEU A 1 75 ? -19.590 -19.466 18.984 1.00 95.62 75 LEU A C 1
ATOM 587 O O . LEU A 1 75 ? -19.192 -18.718 18.099 1.00 95.62 75 LEU A O 1
ATOM 591 N N . PHE A 1 76 ? -18.818 -20.401 19.544 1.00 97.81 76 PHE A N 1
ATOM 592 C CA . PHE A 1 76 ? -17.438 -20.655 19.142 1.00 97.81 76 PHE A CA 1
ATOM 593 C C . PHE A 1 76 ? -17.355 -20.988 17.652 1.00 97.81 76 PHE A C 1
ATOM 595 O O . PHE A 1 76 ? -16.616 -20.334 16.926 1.00 97.81 76 PHE A O 1
ATOM 602 N N . SER A 1 77 ? -18.175 -21.932 17.183 1.00 97.56 77 SER A N 1
ATOM 603 C CA . SER A 1 77 ? -18.175 -22.357 15.779 1.00 97.56 77 SER A CA 1
ATOM 604 C C . SER A 1 77 ? -18.484 -21.192 14.833 1.00 97.56 77 SER A C 1
ATOM 606 O O . SER A 1 77 ? -17.783 -21.001 13.841 1.00 97.56 77 SER A O 1
ATOM 608 N N . ALA A 1 78 ? -19.500 -20.383 15.158 1.00 95.81 78 ALA A N 1
ATOM 609 C CA . ALA A 1 78 ? -19.878 -19.218 14.366 1.00 95.81 78 ALA A CA 1
ATOM 610 C C . ALA A 1 78 ? -18.759 -18.165 14.326 1.00 95.81 78 ALA A C 1
ATOM 612 O O . ALA A 1 78 ? -18.354 -17.741 13.243 1.00 95.81 78 ALA A O 1
ATOM 613 N N . PHE A 1 79 ? -18.211 -17.797 15.491 1.00 95.75 79 PHE A N 1
ATOM 614 C CA . PHE A 1 79 ? -17.125 -16.821 15.586 1.00 95.75 79 PHE A CA 1
ATOM 615 C C . PHE A 1 79 ? -15.861 -17.288 14.875 1.00 95.75 79 PHE A C 1
ATOM 617 O O . PHE A 1 79 ? -15.245 -16.490 14.177 1.00 95.75 79 PHE A O 1
ATOM 624 N N . SER A 1 80 ? -15.466 -18.552 15.024 1.00 96.38 80 SER A N 1
ATOM 625 C CA . SER A 1 80 ? -14.270 -19.091 14.378 1.00 96.38 80 SER A CA 1
ATOM 626 C C . SER A 1 80 ? -14.366 -18.984 12.866 1.00 96.38 80 SER A C 1
ATOM 628 O O . SER A 1 80 ? -13.526 -18.332 12.249 1.00 96.38 80 SER A O 1
ATOM 630 N N . ILE A 1 81 ? -15.422 -19.545 12.274 1.00 96.44 81 ILE A N 1
ATOM 631 C CA . ILE A 1 81 ? -15.599 -19.544 10.820 1.00 96.44 81 ILE A CA 1
ATOM 632 C C . ILE A 1 81 ? -15.728 -18.113 10.279 1.00 96.44 81 ILE A C 1
ATOM 634 O O . ILE A 1 81 ? -15.082 -17.770 9.292 1.00 96.44 81 ILE A O 1
ATOM 638 N N . GLN A 1 82 ? -16.479 -17.242 10.958 1.00 95.75 82 GLN A N 1
ATOM 639 C CA . GLN A 1 82 ? -16.588 -15.833 10.575 1.00 95.75 82 GLN A CA 1
ATOM 640 C C . GLN A 1 82 ? -15.238 -15.103 10.639 1.00 95.75 82 GLN A C 1
ATOM 642 O O . GLN A 1 82 ? -14.948 -14.286 9.765 1.00 95.75 82 GLN A O 1
ATOM 647 N N . THR A 1 83 ? -14.418 -15.387 11.656 1.00 94.62 83 THR A N 1
ATOM 648 C CA . THR A 1 83 ? -13.108 -14.746 11.847 1.00 94.62 83 THR A CA 1
ATOM 649 C C . THR A 1 83 ? -12.123 -15.170 10.760 1.00 94.62 83 THR A C 1
ATOM 651 O O . THR A 1 83 ? -11.433 -14.314 10.211 1.00 94.62 83 THR A O 1
ATOM 654 N N . PHE A 1 84 ? -12.109 -16.451 10.377 1.00 94.50 84 PHE A N 1
ATOM 655 C CA . PHE A 1 84 ? -11.360 -16.902 9.198 1.00 94.50 84 PHE A CA 1
ATOM 656 C C . PHE A 1 84 ? -11.879 -16.250 7.914 1.00 94.50 84 PHE A C 1
ATOM 658 O O . PHE A 1 84 ? -11.089 -15.782 7.097 1.00 94.50 84 PHE A O 1
ATOM 665 N N . GLY A 1 85 ? -13.203 -16.142 7.759 1.00 94.19 85 GLY A N 1
ATOM 666 C CA . GLY A 1 85 ? -13.803 -15.401 6.651 1.00 94.19 85 GLY A CA 1
ATOM 667 C C . GLY A 1 85 ? -13.317 -13.953 6.595 1.00 94.19 85 GLY A C 1
ATOM 668 O O . GLY A 1 85 ? -12.940 -13.466 5.533 1.00 94.19 85 GLY A O 1
ATOM 669 N N . LEU A 1 86 ? -13.231 -13.282 7.748 1.00 93.44 86 LEU A N 1
ATOM 670 C CA . LEU A 1 86 ? -12.802 -11.887 7.864 1.00 93.44 86 LEU A CA 1
ATOM 671 C C . LEU A 1 86 ? -11.336 -11.678 7.474 1.00 93.44 86 LEU A C 1
ATOM 673 O O . LEU A 1 86 ? -11.002 -10.616 6.959 1.00 93.44 86 LEU A O 1
ATOM 677 N N . GLN A 1 87 ? -10.460 -12.667 7.660 1.00 91.88 87 GLN A N 1
ATOM 678 C CA . GLN A 1 87 ? -9.084 -12.575 7.158 1.00 91.88 87 GLN A CA 1
ATOM 679 C C . GLN A 1 87 ? -9.044 -12.485 5.625 1.00 91.88 87 GLN A C 1
ATOM 681 O O . GLN A 1 87 ? -8.215 -11.758 5.082 1.00 91.88 87 GLN A O 1
ATOM 686 N N . LEU A 1 88 ? -9.984 -13.143 4.943 1.00 91.12 88 LEU A N 1
ATOM 687 C CA . LEU A 1 88 ? -10.006 -13.305 3.485 1.00 91.12 88 LEU A CA 1
ATOM 688 C C . LEU A 1 88 ? -10.976 -12.359 2.751 1.00 91.12 88 LEU A C 1
ATOM 690 O O . LEU A 1 88 ? -10.919 -12.256 1.526 1.00 91.12 88 LEU A O 1
ATOM 694 N N . THR A 1 89 ? -11.849 -11.657 3.479 1.00 91.94 89 THR A N 1
ATOM 695 C CA . THR A 1 89 ? -12.780 -10.655 2.931 1.00 91.94 89 THR A CA 1
ATOM 696 C C . THR A 1 89 ? -12.674 -9.305 3.656 1.00 91.94 89 THR A C 1
ATOM 698 O O . THR A 1 89 ? -11.846 -9.124 4.557 1.00 91.94 89 THR A O 1
ATOM 701 N N . THR A 1 90 ? -13.470 -8.325 3.234 1.00 91.12 90 THR A N 1
ATOM 702 C CA . THR A 1 90 ? -13.522 -6.975 3.812 1.00 91.12 90 THR A CA 1
ATOM 703 C C . THR A 1 90 ? -14.445 -6.922 5.039 1.00 91.12 90 THR A C 1
ATOM 705 O O . THR A 1 90 ? -15.380 -7.721 5.148 1.00 91.12 90 THR A O 1
ATOM 708 N N . PRO A 1 91 ? -14.232 -5.990 5.991 1.00 89.25 91 PRO A N 1
ATOM 709 C CA . PRO A 1 91 ? -15.092 -5.849 7.169 1.00 89.25 91 PRO A CA 1
ATOM 710 C C . PRO A 1 91 ? -16.564 -5.595 6.829 1.00 89.25 91 PRO A C 1
ATOM 712 O O . PRO A 1 91 ? -17.443 -6.158 7.481 1.00 89.25 91 PRO A O 1
ATOM 715 N N . GLY A 1 92 ? -16.837 -4.782 5.803 1.00 88.38 92 GLY A N 1
ATOM 716 C CA . GLY A 1 92 ? -18.192 -4.454 5.367 1.00 88.38 92 GLY A CA 1
ATOM 717 C C . GLY A 1 92 ? -18.905 -5.663 4.771 1.00 88.38 92 GLY A C 1
ATOM 718 O O . GLY A 1 92 ? -20.000 -6.001 5.227 1.00 88.38 92 GLY A O 1
ATOM 719 N N . LYS A 1 93 ? -18.264 -6.384 3.837 1.00 90.75 93 LYS A N 1
ATOM 720 C CA . LYS A 1 93 ? -18.786 -7.669 3.334 1.00 90.75 93 LYS A CA 1
ATOM 721 C C . LYS A 1 93 ? -18.988 -8.675 4.460 1.00 90.75 93 LYS A C 1
ATOM 723 O O . LYS A 1 93 ? -20.047 -9.295 4.536 1.00 90.75 93 LYS A O 1
ATOM 728 N N . ASN A 1 94 ? -18.023 -8.796 5.375 1.00 93.06 94 ASN A N 1
ATOM 729 C CA . ASN A 1 94 ? -18.116 -9.738 6.485 1.00 93.06 94 ASN A CA 1
ATOM 730 C C . ASN A 1 94 ? -19.327 -9.434 7.392 1.00 93.06 94 ASN A C 1
ATOM 732 O O . ASN A 1 94 ? -20.100 -10.333 7.727 1.00 93.06 94 ASN A O 1
ATOM 736 N N . ALA A 1 95 ? -19.543 -8.161 7.732 1.00 89.94 95 ALA A N 1
ATOM 737 C CA . ALA A 1 95 ? -20.695 -7.722 8.514 1.00 89.94 95 ALA A CA 1
ATOM 738 C C . ALA A 1 95 ? -22.023 -8.020 7.806 1.00 89.94 95 ALA A C 1
ATOM 740 O O . ALA A 1 95 ? -22.948 -8.573 8.404 1.00 89.94 95 ALA A O 1
ATOM 741 N N . PHE A 1 96 ? -22.111 -7.694 6.515 1.00 87.31 96 PHE A N 1
ATOM 742 C CA . PHE A 1 96 ? -23.347 -7.848 5.752 1.00 87.31 96 PHE A CA 1
ATOM 743 C C . PHE A 1 96 ? -23.725 -9.308 5.507 1.00 87.31 96 PHE A C 1
ATOM 745 O O . PHE A 1 96 ? -24.875 -9.692 5.716 1.00 87.31 96 PHE A O 1
ATOM 752 N N . LEU A 1 97 ? -22.757 -10.135 5.102 1.00 90.38 97 LEU A N 1
ATOM 753 C CA . LEU A 1 97 ? -22.977 -11.559 4.841 1.00 90.38 97 LEU A CA 1
ATOM 754 C C . LEU A 1 97 ? -23.273 -12.333 6.130 1.00 90.38 97 LEU A C 1
ATOM 756 O O . LEU A 1 97 ? -24.029 -13.301 6.106 1.00 90.38 97 LEU A O 1
ATOM 760 N N . THR A 1 98 ? -22.754 -11.878 7.274 1.00 90.56 98 THR A N 1
ATOM 761 C CA . THR A 1 98 ? -23.137 -12.440 8.575 1.00 90.56 98 THR A CA 1
ATOM 762 C C . THR A 1 98 ? -24.625 -12.210 8.841 1.00 90.56 98 THR A C 1
ATOM 764 O O . THR A 1 98 ? -25.334 -13.157 9.183 1.00 90.56 98 THR A O 1
ATOM 767 N N . ALA A 1 99 ? -25.125 -10.989 8.622 1.00 86.00 99 ALA A N 1
ATOM 768 C CA . ALA A 1 99 ? -26.508 -10.599 8.916 1.00 86.00 99 ALA A CA 1
ATOM 769 C C . ALA A 1 99 ? -27.579 -11.352 8.100 1.00 86.00 99 ALA A C 1
ATOM 771 O O . ALA A 1 99 ? -28.769 -11.283 8.420 1.00 86.00 99 ALA A O 1
ATOM 772 N N . VAL A 1 100 ? -27.178 -12.150 7.102 1.00 86.94 100 VAL A N 1
ATOM 773 C CA . VAL A 1 100 ? -28.048 -13.123 6.417 1.00 86.94 100 VAL A CA 1
ATOM 774 C C . VAL A 1 100 ? -28.718 -14.066 7.431 1.00 86.94 100 VAL A C 1
ATOM 776 O O . VAL A 1 100 ? -29.843 -14.513 7.182 1.00 86.94 100 VAL A O 1
ATOM 779 N N . TYR A 1 101 ? -28.135 -14.283 8.624 1.00 86.62 101 TYR A N 1
ATOM 780 C CA . TYR A 1 101 ? -28.783 -15.039 9.704 1.00 86.62 101 TYR A CA 1
ATOM 781 C C . TYR A 1 101 ? -30.216 -14.563 9.998 1.00 86.62 101 TYR A C 1
ATOM 783 O O . TYR A 1 101 ? -31.067 -15.399 10.293 1.00 86.62 101 TYR A O 1
ATOM 791 N N . CYS A 1 102 ? -30.532 -13.265 9.863 1.00 80.81 102 CYS A N 1
ATOM 792 C CA . CYS A 1 102 ? -31.883 -12.731 10.092 1.00 80.81 102 CYS A CA 1
ATOM 793 C C . CYS A 1 102 ? -32.932 -13.360 9.164 1.00 80.81 102 CYS A C 1
ATOM 795 O O . CYS A 1 102 ? -34.085 -13.540 9.547 1.00 80.81 102 CYS A O 1
ATOM 797 N N . THR A 1 103 ? -32.533 -13.735 7.950 1.00 83.81 103 THR A N 1
ATOM 798 C CA . THR A 1 103 ? -33.414 -14.406 6.982 1.00 83.81 103 THR A CA 1
ATOM 799 C C . THR A 1 103 ? -33.428 -15.927 7.163 1.00 83.81 103 THR A C 1
ATOM 801 O O . THR A 1 103 ? -34.435 -16.577 6.881 1.00 83.81 103 THR A O 1
ATOM 804 N N . ILE A 1 104 ? -32.348 -16.499 7.707 1.00 86.19 104 ILE A N 1
ATOM 805 C CA . ILE A 1 104 ? -32.201 -17.939 7.962 1.00 86.19 104 ILE A CA 1
ATOM 806 C C . ILE A 1 104 ? -32.942 -18.367 9.239 1.00 86.19 104 ILE A C 1
ATOM 808 O O . ILE A 1 104 ? -33.543 -19.443 9.272 1.00 86.19 104 ILE A O 1
ATOM 812 N N . VAL A 1 105 ? -32.942 -17.540 10.292 1.00 84.38 105 VAL A N 1
ATOM 813 C CA . VAL A 1 105 ? -33.552 -17.864 11.596 1.00 84.38 105 VAL A CA 1
ATOM 814 C C . VAL A 1 105 ? -35.027 -18.284 11.473 1.00 84.38 105 VAL A C 1
ATOM 816 O O . VAL A 1 105 ? -35.366 -19.335 12.022 1.00 84.38 105 VAL A O 1
ATOM 819 N N . PRO A 1 106 ? -35.916 -17.575 10.741 1.00 81.44 106 PRO A N 1
ATOM 820 C CA . PRO A 1 106 ? -37.299 -18.022 10.550 1.00 81.44 106 PRO A CA 1
ATOM 821 C C . PRO A 1 106 ? -37.421 -19.404 9.891 1.00 81.44 106 PRO A C 1
ATOM 823 O O . PRO A 1 106 ? -38.290 -20.192 10.268 1.00 81.44 106 PRO A O 1
ATOM 826 N N . LEU A 1 107 ? -36.536 -19.724 8.941 1.00 84.06 107 LEU A N 1
ATOM 827 C CA . LEU A 1 107 ? -36.524 -21.010 8.237 1.00 84.06 107 LEU A CA 1
ATOM 828 C C . LEU A 1 107 ? -36.066 -22.149 9.158 1.00 84.06 107 LEU A C 1
ATOM 830 O O . LEU A 1 107 ? -36.708 -23.199 9.223 1.00 84.06 107 LEU A O 1
ATOM 834 N N . LEU A 1 108 ? -34.998 -21.931 9.929 1.00 85.06 108 LEU A N 1
ATOM 835 C CA . LEU A 1 108 ? -34.522 -22.904 10.918 1.00 85.06 108 LEU A CA 1
ATOM 836 C C . LEU A 1 108 ? -35.513 -23.080 12.078 1.00 85.06 108 LEU A C 1
ATOM 838 O O . LEU A 1 108 ? -35.730 -24.195 12.560 1.00 85.06 108 LEU A O 1
ATOM 842 N N . SER A 1 109 ? -36.171 -21.997 12.494 1.00 80.81 109 SER A N 1
ATOM 843 C CA . SER A 1 109 ? -37.228 -22.023 13.506 1.00 80.81 109 SER A CA 1
ATOM 844 C C . SER A 1 109 ? -38.416 -22.874 13.050 1.00 80.81 109 SER A C 1
ATOM 846 O O . SER A 1 109 ? -38.959 -23.646 13.841 1.00 80.81 109 SER A O 1
ATOM 848 N N . TRP A 1 110 ? -38.774 -22.841 11.762 1.00 84.38 110 TRP A N 1
ATOM 849 C CA . TRP A 1 110 ? -39.784 -23.746 11.214 1.00 84.38 110 TRP A CA 1
ATOM 850 C C . TRP A 1 110 ? -39.374 -25.214 11.298 1.00 84.38 110 TRP A C 1
ATOM 852 O O . TRP A 1 110 ? -40.170 -26.044 11.746 1.00 84.38 110 TRP A O 1
ATOM 862 N N . LEU A 1 111 ? -38.138 -25.545 10.918 1.00 83.06 111 LEU A N 1
ATOM 863 C CA . LEU A 1 111 ? -37.648 -26.922 10.956 1.00 83.06 111 LEU A CA 1
ATOM 864 C C . LEU A 1 111 ? -37.754 -27.518 12.370 1.00 83.06 111 LEU A C 1
ATOM 866 O O . LEU A 1 111 ? -38.188 -28.668 12.532 1.00 83.06 111 LEU A O 1
ATOM 870 N N . TYR A 1 112 ? -37.416 -26.705 13.375 1.00 80.44 112 TYR A N 1
ATOM 871 C CA . TYR A 1 112 ? -37.289 -27.116 14.768 1.00 80.44 112 TYR A CA 1
ATOM 872 C C . TYR A 1 112 ? -38.585 -26.970 15.590 1.00 80.44 112 TYR A C 1
ATOM 874 O O . TYR A 1 112 ? -39.009 -27.920 16.243 1.00 80.44 112 TYR A O 1
ATOM 882 N N . PHE A 1 113 ? -39.253 -25.813 15.545 1.00 80.00 113 PHE A N 1
ATOM 883 C CA . PHE A 1 113 ? -40.490 -25.538 16.294 1.00 80.00 113 PHE A CA 1
ATOM 884 C C . PHE A 1 113 ? -41.773 -25.838 15.507 1.00 80.00 113 PHE A C 1
ATOM 886 O O . PHE A 1 113 ? -42.868 -25.663 16.037 1.00 80.00 113 PHE A O 1
ATOM 893 N N . LYS A 1 114 ? -41.664 -26.265 14.240 1.00 81.62 114 LYS A N 1
ATOM 894 C CA . LYS A 1 114 ? -42.795 -26.567 13.337 1.00 81.62 114 LYS A CA 1
ATOM 895 C C . LYS A 1 114 ? -43.732 -25.383 13.062 1.00 81.62 114 LYS A C 1
ATOM 897 O O . LYS A 1 114 ? -44.812 -25.563 12.502 1.00 81.62 114 LYS A O 1
ATOM 902 N N . LYS A 1 115 ? -43.298 -24.154 13.358 1.00 76.38 115 LYS A N 1
ATOM 903 C CA . LYS A 1 115 ? -44.013 -22.916 13.020 1.00 76.38 115 LYS A CA 1
ATOM 904 C C . LYS A 1 115 ? -43.662 -22.497 11.591 1.00 76.38 115 LYS A C 1
ATOM 906 O O . LYS A 1 115 ? -42.549 -22.048 11.353 1.00 76.38 115 LYS A O 1
ATOM 911 N N . LYS A 1 116 ? -44.582 -22.684 10.638 1.00 82.50 116 LYS A N 1
ATOM 912 C CA . LYS A 1 116 ? -44.343 -22.370 9.214 1.00 82.50 116 LYS A CA 1
ATOM 913 C C . LYS A 1 116 ? -43.942 -20.896 9.021 1.00 82.50 116 LYS A C 1
ATOM 915 O O . LYS A 1 116 ? -44.591 -20.036 9.626 1.00 82.50 116 LYS A O 1
ATOM 920 N N . PRO A 1 117 ? -42.921 -20.600 8.189 1.00 81.81 117 PRO A N 1
ATOM 921 C CA . PRO A 1 117 ? -42.572 -19.233 7.856 1.00 81.81 117 PRO A CA 1
ATOM 922 C C . PRO A 1 117 ? -43.672 -18.646 6.972 1.00 81.81 117 PRO A C 1
ATOM 924 O O . PRO A 1 117 ? -44.341 -19.348 6.211 1.00 81.81 117 PRO A O 1
ATOM 927 N N . ASP A 1 118 ? -43.878 -17.345 7.099 1.00 83.50 118 ASP A N 1
ATOM 928 C CA . ASP A 1 118 ? -44.851 -16.622 6.289 1.00 83.50 118 ASP A CA 1
ATOM 929 C C . ASP A 1 118 ? -44.339 -16.442 4.848 1.00 83.50 118 ASP A C 1
ATOM 931 O O . ASP A 1 118 ? -43.130 -16.458 4.603 1.00 83.50 118 ASP A O 1
ATOM 935 N N . LYS A 1 119 ? -45.236 -16.188 3.889 1.00 86.56 119 LYS A N 1
ATOM 936 C CA . LYS A 1 119 ? -44.880 -15.943 2.479 1.00 86.56 119 LYS A CA 1
ATOM 937 C C . LYS A 1 119 ? -43.866 -14.803 2.336 1.00 86.56 119 LYS A C 1
ATOM 939 O O . LYS A 1 119 ? -42.947 -14.903 1.530 1.00 86.56 119 LYS A O 1
ATOM 944 N N . ALA A 1 120 ? -43.991 -13.759 3.159 1.00 84.38 120 ALA A N 1
ATOM 945 C CA . ALA A 1 120 ? -43.046 -12.642 3.188 1.00 84.38 120 ALA A CA 1
ATOM 946 C C . ALA A 1 120 ? -41.623 -13.070 3.591 1.00 84.38 120 ALA A C 1
ATOM 948 O O . ALA A 1 120 ? -40.656 -12.556 3.041 1.00 84.38 120 ALA A O 1
ATOM 949 N N . GLN A 1 121 ? -41.486 -14.032 4.509 1.00 83.69 121 GLN A N 1
ATOM 950 C CA . GLN A 1 121 ? -40.184 -14.529 4.970 1.00 83.69 121 GLN A CA 1
ATOM 951 C C . GLN A 1 121 ? -39.523 -15.428 3.919 1.00 83.69 121 GLN A C 1
ATOM 953 O O . GLN A 1 121 ? -38.317 -15.348 3.718 1.00 83.69 121 GLN A O 1
ATOM 958 N N . ILE A 1 122 ? -40.313 -16.230 3.197 1.00 86.19 122 ILE A N 1
ATOM 959 C CA . ILE A 1 122 ? -39.818 -17.022 2.059 1.00 86.19 122 ILE A CA 1
ATOM 960 C C . ILE A 1 122 ? -39.338 -16.094 0.937 1.00 86.19 122 ILE A C 1
ATOM 962 O O . ILE A 1 122 ? -38.244 -16.276 0.408 1.00 86.19 122 ILE A O 1
ATOM 966 N N . PHE A 1 123 ? -40.124 -15.066 0.607 1.00 88.31 123 PHE A N 1
ATOM 967 C CA . PHE A 1 123 ? -39.736 -14.070 -0.391 1.00 88.31 123 PHE A CA 1
ATOM 968 C C . PHE A 1 123 ? -38.467 -13.309 0.018 1.00 88.31 123 PHE A C 1
ATOM 970 O O . PHE A 1 123 ? -37.556 -13.156 -0.793 1.00 88.31 123 PHE A O 1
ATOM 977 N N . ALA A 1 124 ? -38.371 -12.892 1.284 1.00 86.69 124 ALA A N 1
ATOM 978 C CA . ALA A 1 124 ? -37.169 -12.272 1.829 1.00 86.69 124 ALA A CA 1
ATOM 979 C C . ALA A 1 124 ? -35.942 -13.185 1.710 1.00 86.69 124 ALA A C 1
ATOM 981 O O . ALA A 1 124 ? -34.888 -12.714 1.305 1.00 86.69 124 ALA A O 1
ATOM 982 N N . ALA A 1 125 ? -36.067 -14.484 1.995 1.00 85.75 125 ALA A N 1
ATOM 983 C CA . ALA A 1 125 ? -34.954 -15.421 1.856 1.00 85.75 125 ALA A CA 1
ATOM 984 C C . ALA A 1 125 ? -34.455 -15.526 0.403 1.00 85.75 125 ALA A C 1
ATOM 986 O O . ALA A 1 125 ? -33.250 -15.467 0.168 1.00 85.75 125 ALA A O 1
ATOM 987 N N . ILE A 1 126 ? -35.363 -15.609 -0.578 1.00 89.19 126 ILE A N 1
ATOM 988 C CA . ILE A 1 126 ? -35.000 -15.632 -2.009 1.00 89.19 126 ILE A CA 1
ATOM 989 C C . ILE A 1 126 ? -34.292 -14.331 -2.405 1.00 89.19 126 ILE A C 1
ATOM 991 O O . ILE A 1 126 ? -33.234 -14.361 -3.030 1.00 89.19 126 ILE A O 1
ATOM 995 N N . LEU A 1 127 ? -34.849 -13.184 -2.006 1.00 89.94 127 LEU A N 1
ATOM 996 C CA . LEU A 1 127 ? -34.266 -11.877 -2.301 1.00 89.94 127 LEU A CA 1
ATOM 997 C C . LEU A 1 127 ? -32.885 -11.707 -1.647 1.00 89.94 127 LEU A C 1
ATOM 999 O O . LEU A 1 127 ? -31.974 -11.160 -2.263 1.00 89.94 127 LEU A O 1
ATOM 1003 N N . CYS A 1 128 ? -32.714 -12.222 -0.428 1.00 87.12 128 CYS A N 1
ATOM 1004 C CA . CYS A 1 128 ? -31.440 -12.230 0.283 1.00 87.12 128 CYS A CA 1
ATOM 1005 C C . CYS A 1 128 ? -30.375 -13.017 -0.491 1.00 87.12 128 CYS A C 1
ATOM 1007 O O . CYS A 1 128 ? -29.279 -12.505 -0.691 1.00 87.12 128 CYS A O 1
ATOM 1009 N N . PHE A 1 129 ? -30.713 -14.204 -1.013 1.00 86.69 129 PHE A N 1
ATOM 1010 C CA . PHE A 1 129 ? -29.809 -15.004 -1.849 1.00 86.69 129 PHE A CA 1
ATOM 1011 C C . PHE A 1 129 ? -29.362 -14.269 -3.119 1.00 86.69 129 PHE A C 1
ATOM 1013 O O . PHE A 1 129 ? -28.184 -14.323 -3.469 1.00 86.69 129 PHE A O 1
ATOM 1020 N N . ILE A 1 130 ? -30.271 -13.545 -3.782 1.00 87.88 130 ILE A N 1
ATOM 1021 C CA . ILE A 1 130 ? -29.924 -12.714 -4.945 1.00 87.88 130 ILE A CA 1
ATOM 1022 C C . ILE A 1 130 ? -28.922 -11.633 -4.531 1.00 87.88 130 ILE A C 1
ATOM 1024 O O . ILE A 1 130 ? -27.878 -11.485 -5.161 1.00 87.88 130 ILE A O 1
ATOM 1028 N N . GLY A 1 131 ? -29.208 -10.907 -3.448 1.00 86.44 131 GLY A N 1
ATOM 1029 C CA . GLY A 1 131 ? -28.323 -9.854 -2.959 1.00 86.44 131 GLY A CA 1
ATOM 1030 C C . GLY A 1 131 ? -26.945 -10.372 -2.528 1.00 86.44 131 GLY A C 1
ATOM 1031 O O . GLY A 1 131 ? -25.940 -9.734 -2.831 1.00 86.44 131 GLY A O 1
ATOM 1032 N N . VAL A 1 132 ? -26.876 -11.557 -1.909 1.00 86.19 132 VAL A N 1
ATOM 1033 C CA . VAL A 1 132 ? -25.610 -12.250 -1.605 1.00 86.19 132 VAL A CA 1
ATOM 1034 C C . VAL A 1 132 ? -24.822 -12.528 -2.885 1.00 86.19 132 VAL A C 1
ATOM 1036 O O . VAL A 1 132 ? -23.622 -12.271 -2.918 1.00 86.19 132 VAL A O 1
ATOM 1039 N N . GLY A 1 133 ? -25.486 -12.962 -3.962 1.00 85.12 133 GLY A N 1
ATOM 1040 C CA . GLY A 1 133 ? -24.853 -13.133 -5.272 1.00 85.12 133 GLY A CA 1
ATOM 1041 C C . GLY A 1 133 ? -24.180 -11.852 -5.776 1.00 85.12 133 GLY A C 1
ATOM 1042 O O . GLY A 1 133 ? -23.024 -11.890 -6.180 1.00 85.12 133 GLY A O 1
ATOM 1043 N N . PHE A 1 134 ? -24.848 -10.700 -5.670 1.00 86.00 134 PHE A N 1
ATOM 1044 C CA . PHE A 1 134 ? -24.260 -9.410 -6.058 1.00 86.00 134 PHE A CA 1
ATOM 1045 C C . PHE A 1 134 ? -23.028 -9.030 -5.223 1.00 86.00 134 PHE A C 1
ATOM 1047 O O . PHE A 1 134 ? -22.087 -8.459 -5.767 1.00 86.00 134 PHE A O 1
ATOM 1054 N N . VAL A 1 135 ? -23.015 -9.336 -3.923 1.00 85.44 135 VAL A N 1
ATOM 1055 C CA . VAL A 1 135 ? -21.888 -8.995 -3.032 1.00 85.44 135 VAL A CA 1
ATOM 1056 C C . VAL A 1 135 ? -20.693 -9.940 -3.215 1.00 85.44 135 VAL A C 1
ATOM 1058 O O . VAL A 1 135 ? -19.542 -9.494 -3.130 1.00 85.44 135 VAL A O 1
ATOM 1061 N N . SER A 1 136 ? -20.963 -11.228 -3.448 1.00 85.56 136 SER A N 1
ATOM 1062 C CA . SER A 1 136 ? -19.960 -12.295 -3.366 1.00 85.56 136 SER A CA 1
ATOM 1063 C C . SER A 1 136 ? -19.426 -12.807 -4.702 1.00 85.56 136 SER A C 1
ATOM 1065 O O . SER A 1 136 ? -18.383 -13.458 -4.697 1.00 85.56 136 SER A O 1
ATOM 1067 N N . LEU A 1 137 ? -20.103 -12.540 -5.824 1.00 84.69 137 LEU A N 1
ATOM 1068 C CA . LEU A 1 137 ? -19.629 -12.934 -7.153 1.00 84.69 137 LEU A CA 1
ATOM 1069 C C . LEU A 1 137 ? -18.675 -11.883 -7.726 1.00 84.69 137 LEU A C 1
ATOM 1071 O O . LEU A 1 137 ? -19.013 -10.700 -7.806 1.00 84.69 137 LEU A O 1
ATOM 1075 N N . ASP A 1 138 ? -17.496 -12.326 -8.155 1.00 76.75 138 ASP A N 1
ATOM 1076 C CA . ASP A 1 138 ? -16.585 -11.510 -8.959 1.00 76.75 138 ASP A CA 1
ATOM 1077 C C . ASP A 1 138 ? -17.001 -11.463 -10.446 1.00 76.75 138 ASP A C 1
ATOM 1079 O O . ASP A 1 138 ? -17.995 -12.068 -10.858 1.00 76.75 138 ASP A O 1
ATOM 1083 N N . SER A 1 139 ? -16.236 -10.744 -11.275 1.00 70.50 139 SER A N 1
ATOM 1084 C CA . SER A 1 139 ? -16.479 -10.623 -12.723 1.00 70.50 139 SER A CA 1
ATOM 1085 C C . SER A 1 139 ? -16.409 -11.958 -13.480 1.00 70.50 139 SER A C 1
ATOM 1087 O O . SER A 1 139 ? -16.915 -12.052 -14.597 1.00 70.50 139 SER A O 1
ATOM 1089 N N . SER A 1 140 ? -15.831 -12.998 -12.871 1.00 71.62 140 SER A N 1
ATOM 1090 C CA . SER A 1 140 ? -15.773 -14.370 -13.386 1.00 71.62 140 SER A CA 1
ATOM 1091 C C . SER A 1 140 ? -16.842 -15.295 -12.787 1.00 71.62 140 SER A C 1
ATOM 1093 O O . SER A 1 140 ? -16.809 -16.504 -13.022 1.00 71.62 140 SER A O 1
ATOM 1095 N N . LEU A 1 141 ? -17.795 -14.741 -12.023 1.00 78.12 141 LEU A N 1
ATOM 1096 C CA . LEU A 1 141 ? -18.835 -15.462 -11.281 1.00 78.12 141 LEU A CA 1
ATOM 1097 C C . LEU A 1 141 ? -18.283 -16.461 -10.251 1.00 78.12 141 LEU A C 1
ATOM 1099 O O . LEU A 1 141 ? -18.956 -17.431 -9.893 1.00 78.12 141 LEU A O 1
ATOM 1103 N N . LYS A 1 142 ? -17.067 -16.234 -9.744 1.00 81.88 142 LYS A N 1
ATOM 1104 C CA . LYS A 1 142 ? -16.497 -17.023 -8.649 1.00 81.88 142 LYS A CA 1
ATOM 1105 C C . LYS A 1 142 ? -16.794 -16.360 -7.311 1.00 81.88 142 LYS A C 1
ATOM 1107 O O . LYS A 1 142 ? -16.850 -15.138 -7.194 1.00 81.88 142 LYS A O 1
ATOM 1112 N N . VAL A 1 143 ? -16.999 -17.197 -6.294 1.00 84.25 143 VAL A N 1
ATOM 1113 C CA . VAL A 1 143 ? -17.247 -16.760 -4.917 1.00 84.25 143 VAL A CA 1
ATOM 1114 C C . VAL A 1 143 ? -15.922 -16.685 -4.171 1.00 84.25 143 VAL A C 1
ATOM 1116 O O . VAL A 1 143 ? -15.173 -17.663 -4.130 1.00 84.25 143 VAL A O 1
ATOM 1119 N N . ASN A 1 144 ? -15.646 -15.539 -3.548 1.00 88.19 144 ASN A N 1
ATOM 1120 C CA . ASN A 1 144 ? -14.495 -15.394 -2.661 1.00 88.19 144 ASN A CA 1
ATOM 1121 C C . ASN A 1 144 ? -14.621 -16.366 -1.468 1.00 88.19 144 ASN A C 1
ATOM 1123 O O . ASN A 1 144 ? -15.665 -16.447 -0.817 1.00 88.19 144 ASN A O 1
ATOM 1127 N N . LEU A 1 145 ? -13.544 -17.091 -1.151 1.00 91.75 145 LEU A N 1
ATOM 1128 C CA . LEU A 1 145 ? -13.521 -18.060 -0.052 1.00 91.75 145 LEU A CA 1
ATOM 1129 C C . LEU A 1 145 ? -13.857 -17.425 1.311 1.00 91.75 145 LEU A C 1
ATOM 1131 O O . LEU A 1 145 ? -14.527 -18.047 2.135 1.00 91.75 145 LEU A O 1
ATOM 1135 N N . GLY A 1 146 ? -13.438 -16.177 1.534 1.00 92.75 146 GLY A N 1
ATOM 1136 C CA . GLY A 1 146 ? -13.782 -15.406 2.725 1.00 92.75 146 GLY A CA 1
ATOM 1137 C C . GLY A 1 146 ? -15.279 -15.161 2.857 1.00 92.75 146 GLY A C 1
ATOM 1138 O O . GLY A 1 146 ? -15.837 -15.383 3.929 1.00 92.75 146 GLY A O 1
ATOM 1139 N N . ASP A 1 147 ? -15.939 -14.800 1.757 1.00 93.31 147 ASP A N 1
ATOM 1140 C CA . ASP A 1 147 ? -17.388 -14.583 1.716 1.00 93.31 147 ASP A CA 1
ATOM 1141 C C . ASP A 1 147 ? -18.155 -15.881 1.991 1.00 93.31 147 ASP A C 1
ATOM 1143 O O . ASP A 1 147 ? -19.130 -15.884 2.747 1.00 93.31 147 ASP A O 1
ATOM 1147 N N . LEU A 1 148 ? -17.678 -17.004 1.443 1.00 93.94 148 LEU A N 1
ATOM 1148 C CA . LEU A 1 148 ? -18.244 -18.324 1.715 1.00 93.94 148 LEU A CA 1
ATOM 1149 C C . LEU A 1 148 ? -18.138 -18.685 3.203 1.00 93.94 148 LEU A C 1
ATOM 1151 O O . LEU A 1 148 ? -19.130 -19.106 3.803 1.00 93.94 148 LEU A O 1
ATOM 1155 N N . TYR A 1 149 ? -16.968 -18.491 3.819 1.00 95.75 149 TYR A N 1
ATOM 1156 C CA . TYR A 1 149 ? -16.816 -18.690 5.260 1.00 95.75 149 TYR A CA 1
ATOM 1157 C C . TYR A 1 149 ? -17.740 -17.770 6.050 1.00 95.75 149 TYR A C 1
ATOM 1159 O O . TYR A 1 149 ? -18.427 -18.239 6.952 1.00 95.75 149 TYR A O 1
ATOM 1167 N N . THR A 1 150 ? -17.854 -16.493 5.695 1.00 94.69 150 THR A N 1
ATOM 1168 C CA . THR A 1 150 ? -18.777 -15.593 6.388 1.00 94.69 150 THR A CA 1
ATOM 1169 C C . THR A 1 150 ? -20.230 -16.057 6.292 1.00 94.69 150 THR A C 1
ATOM 1171 O O . THR A 1 150 ? -20.934 -16.027 7.299 1.00 94.69 150 THR A O 1
ATOM 1174 N N . LEU A 1 151 ? -20.681 -16.538 5.131 1.00 93.12 151 LEU A N 1
ATOM 1175 C CA . LEU A 1 151 ? -22.035 -17.074 4.954 1.00 93.12 151 LEU A CA 1
ATOM 1176 C C . LEU A 1 151 ? -22.283 -18.318 5.817 1.00 93.12 151 LEU A C 1
ATOM 1178 O O . LEU A 1 151 ? -23.328 -18.424 6.465 1.00 93.12 151 LEU A O 1
ATOM 1182 N N . ILE A 1 152 ? -21.309 -19.231 5.886 1.00 95.50 152 ILE A N 1
ATOM 1183 C CA . ILE A 1 152 ? -21.358 -20.383 6.799 1.00 95.50 152 ILE A CA 1
ATOM 1184 C C . ILE A 1 152 ? -21.413 -19.893 8.254 1.00 95.50 152 ILE A C 1
ATOM 1186 O O . ILE A 1 152 ? -22.210 -20.393 9.049 1.00 95.50 152 ILE A O 1
ATOM 1190 N N . GLY A 1 153 ? -20.627 -18.870 8.596 1.00 94.81 153 GLY A N 1
ATOM 1191 C CA . GLY A 1 153 ? -20.671 -18.191 9.889 1.00 94.81 153 GLY A CA 1
ATOM 1192 C C . GLY A 1 153 ? -22.061 -17.635 10.208 1.00 94.81 153 GLY A C 1
ATOM 1193 O O . GLY A 1 153 ? -22.588 -17.904 11.284 1.00 94.81 153 GLY A O 1
ATOM 1194 N N . GLY A 1 154 ? -22.702 -16.936 9.267 1.00 92.12 154 GLY A N 1
ATOM 1195 C CA . GLY A 1 154 ? -24.074 -16.436 9.394 1.00 92.12 154 GLY A CA 1
ATOM 1196 C C . GLY A 1 154 ? -25.086 -17.557 9.658 1.00 92.12 154 GLY A C 1
ATOM 1197 O O . GLY A 1 154 ? -25.910 -17.460 10.568 1.00 92.12 154 GLY A O 1
ATOM 1198 N N . PHE A 1 155 ? -24.985 -18.682 8.948 1.00 93.31 155 PHE A N 1
ATOM 1199 C CA . PHE A 1 155 ? -25.807 -19.860 9.238 1.00 93.31 155 PHE A CA 1
ATOM 1200 C C . PHE A 1 155 ? -25.582 -20.394 10.666 1.00 93.31 155 PHE A C 1
ATOM 1202 O O . PHE A 1 155 ? -26.544 -20.670 11.387 1.00 93.31 155 PHE A O 1
ATOM 1209 N N . LEU A 1 156 ? -24.328 -20.496 11.113 1.00 95.56 156 LEU A N 1
ATOM 1210 C CA . LEU A 1 156 ? -23.993 -20.937 12.471 1.00 95.56 156 LEU A CA 1
ATOM 1211 C C . LEU A 1 156 ? -24.486 -19.951 13.543 1.00 95.56 156 LEU A C 1
ATOM 1213 O O . LEU A 1 156 ? -24.952 -20.388 14.597 1.00 95.56 156 LEU A O 1
ATOM 1217 N N . TYR A 1 157 ? -24.480 -18.643 13.270 1.00 91.62 157 TYR A N 1
ATOM 1218 C CA . TYR A 1 157 ? -25.120 -17.648 14.135 1.00 91.62 157 TYR A CA 1
ATOM 1219 C C . TYR A 1 157 ? -26.637 -17.839 14.209 1.00 91.62 157 TYR A C 1
ATOM 1221 O O . TYR A 1 157 ? -27.211 -17.746 15.294 1.00 91.62 157 TYR A O 1
ATOM 1229 N N . ALA A 1 158 ? -27.301 -18.183 13.102 1.00 89.31 158 ALA A N 1
ATOM 1230 C CA . ALA A 1 158 ? -28.729 -18.504 13.126 1.00 89.31 158 ALA A CA 1
ATOM 1231 C C . ALA A 1 158 ? -29.026 -19.713 14.037 1.00 89.31 158 ALA A C 1
ATOM 1233 O O . ALA A 1 158 ? -29.981 -19.689 14.819 1.00 89.31 158 ALA A O 1
ATOM 1234 N N . VAL A 1 159 ? -28.174 -20.746 13.994 1.00 91.75 159 VAL A N 1
ATOM 1235 C CA . VAL A 1 159 ? -28.242 -21.895 14.915 1.00 91.75 159 VAL A CA 1
ATOM 1236 C C . VAL A 1 159 ? -28.011 -21.452 16.362 1.00 91.75 159 VAL A C 1
ATOM 1238 O O . VAL A 1 159 ? -28.787 -21.823 17.247 1.00 91.75 159 VAL A O 1
ATOM 1241 N N . HIS A 1 160 ? -26.985 -20.634 16.614 1.00 92.00 160 HIS A N 1
ATOM 1242 C CA . HIS A 1 160 ? -26.673 -20.096 17.942 1.00 92.00 160 HIS A CA 1
ATOM 1243 C C . HIS A 1 160 ? -27.854 -19.336 18.557 1.00 92.00 160 HIS A C 1
ATOM 1245 O O . HIS A 1 160 ? -28.194 -19.584 19.716 1.00 92.00 160 HIS A O 1
ATOM 1251 N N . ILE A 1 161 ? -28.533 -18.489 17.779 1.00 85.50 161 ILE A N 1
ATOM 1252 C CA . ILE A 1 161 ? -29.716 -17.737 18.223 1.00 85.50 161 ILE A CA 1
ATOM 1253 C C . ILE A 1 161 ? -30.827 -18.691 18.690 1.00 85.50 161 ILE A C 1
ATOM 1255 O O . ILE A 1 161 ? -31.376 -18.508 19.779 1.00 85.50 161 ILE A O 1
ATOM 1259 N N . ILE A 1 162 ? -31.122 -19.748 17.926 1.00 86.12 162 ILE A N 1
ATOM 1260 C CA . ILE A 1 162 ? -32.166 -20.733 18.270 1.00 86.12 162 ILE A CA 1
ATOM 1261 C C . ILE A 1 162 ? -31.794 -21.528 19.529 1.00 86.12 162 ILE A C 1
ATOM 1263 O O . ILE A 1 162 ? -32.640 -21.771 20.399 1.00 86.12 162 ILE A O 1
ATOM 1267 N N . VAL A 1 163 ? -30.524 -21.923 19.657 1.00 89.25 163 VAL A N 1
ATOM 1268 C CA . VAL A 1 163 ? -30.013 -22.615 20.849 1.00 89.25 163 VAL A CA 1
ATOM 1269 C C . VAL A 1 163 ? -30.144 -21.725 22.086 1.00 89.25 163 VAL A C 1
ATOM 1271 O O . VAL A 1 163 ? -30.640 -22.184 23.121 1.00 89.25 163 VAL A O 1
ATOM 1274 N N . CYS A 1 164 ? -29.774 -20.448 21.971 1.00 84.69 164 CYS A N 1
ATOM 1275 C CA . CYS A 1 164 ? -29.924 -19.465 23.039 1.00 84.69 164 CYS A CA 1
ATOM 1276 C C . CYS A 1 164 ? -31.389 -19.272 23.438 1.00 84.69 164 CYS A C 1
ATOM 1278 O O . CYS A 1 164 ? -31.702 -19.332 24.628 1.00 84.69 164 CYS A O 1
ATOM 1280 N N . GLU A 1 165 ? -32.302 -19.109 22.475 1.00 82.06 165 GLU A N 1
ATOM 1281 C CA . GLU A 1 165 ? -33.736 -18.953 22.749 1.00 82.06 165 GLU A CA 1
ATOM 1282 C C . GLU A 1 165 ? -34.282 -20.142 23.556 1.00 82.06 165 GLU A C 1
ATOM 1284 O O . GLU A 1 165 ? -34.975 -19.972 24.563 1.00 82.06 165 GLU A O 1
ATOM 1289 N N . LYS A 1 166 ? -33.915 -21.370 23.169 1.00 85.25 166 LYS A N 1
ATOM 1290 C CA . LYS A 1 166 ? -34.320 -22.585 23.888 1.00 85.25 166 LYS A CA 1
ATOM 1291 C C . LYS A 1 166 ? -33.733 -22.640 25.300 1.00 85.25 166 LYS A C 1
ATOM 1293 O O . LYS A 1 166 ? -34.447 -23.001 26.237 1.00 85.25 166 LYS A O 1
ATOM 1298 N N . ALA A 1 167 ? -32.456 -22.302 25.463 1.00 86.94 167 ALA A N 1
ATOM 1299 C CA . ALA A 1 167 ? -31.783 -22.327 26.759 1.00 86.94 167 ALA A CA 1
ATOM 1300 C C . ALA A 1 167 ? -32.379 -21.290 27.731 1.00 86.94 167 ALA A C 1
ATOM 1302 O O . ALA A 1 167 ? -32.638 -21.593 28.899 1.00 86.94 167 ALA A O 1
ATOM 1303 N N . MET A 1 168 ? -32.693 -20.091 27.237 1.00 85.56 168 MET A N 1
ATOM 1304 C CA . MET A 1 168 ? -33.247 -18.997 28.040 1.00 85.56 168 MET A CA 1
ATOM 1305 C C . MET A 1 168 ? -34.701 -19.219 28.488 1.00 85.56 168 MET A C 1
ATOM 1307 O O . MET A 1 168 ? -35.149 -18.569 29.430 1.00 85.56 168 MET A O 1
ATOM 1311 N N . LYS A 1 169 ? -35.436 -20.174 27.897 1.00 84.31 169 LYS A N 1
ATOM 1312 C CA . LYS A 1 169 ? -36.774 -20.569 28.387 1.00 84.31 169 LYS A CA 1
ATOM 1313 C C . LYS A 1 169 ? -36.734 -21.215 29.777 1.00 84.31 169 LYS A C 1
ATOM 1315 O O . LYS A 1 169 ? -37.722 -21.147 30.502 1.00 84.31 169 LYS A O 1
ATOM 1320 N N . LYS A 1 170 ? -35.617 -21.852 30.150 1.00 83.75 170 LYS A N 1
ATOM 1321 C CA . LYS A 1 170 ? -35.463 -22.579 31.427 1.00 83.75 170 LYS A CA 1
ATOM 1322 C C . LYS A 1 170 ? -34.477 -21.923 32.396 1.00 83.75 170 LYS A C 1
ATOM 1324 O O . LYS A 1 170 ? -34.519 -22.213 33.591 1.00 83.75 170 LYS A O 1
ATOM 1329 N N . THR A 1 171 ? -33.622 -21.035 31.897 1.00 84.50 171 THR A N 1
ATOM 1330 C CA . THR A 1 171 ? -32.494 -20.469 32.643 1.00 84.50 171 THR A CA 1
ATOM 1331 C C . THR A 1 171 ? -32.430 -18.951 32.470 1.00 84.50 171 THR A C 1
ATOM 1333 O O . THR A 1 171 ? -32.809 -18.402 31.441 1.00 84.50 171 THR A O 1
ATOM 1336 N N . SER A 1 172 ? -31.920 -18.245 33.484 1.00 86.19 172 SER A N 1
ATOM 1337 C CA . SER A 1 172 ? -31.698 -16.794 33.416 1.00 86.19 172 SER A CA 1
ATOM 1338 C C . SER A 1 172 ? -30.772 -16.418 32.242 1.00 86.19 172 SER A C 1
ATOM 1340 O O . SER A 1 172 ? -29.682 -16.990 32.148 1.00 86.19 172 SER A O 1
ATOM 1342 N N . PRO A 1 173 ? -31.103 -15.397 31.426 1.00 83.19 173 PRO A N 1
ATOM 1343 C CA . PRO A 1 173 ? -30.263 -14.958 30.306 1.00 83.19 173 PRO A CA 1
ATOM 1344 C C . PRO A 1 173 ? -28.822 -14.616 30.702 1.00 83.19 173 PRO A C 1
ATOM 1346 O O . PRO A 1 173 ? -27.881 -14.937 29.984 1.00 83.19 173 PRO A O 1
ATOM 1349 N N . ILE A 1 174 ? -28.625 -14.032 31.889 1.00 87.19 174 ILE A N 1
ATOM 1350 C CA . ILE A 1 174 ? -27.287 -13.700 32.412 1.00 87.19 174 ILE A CA 1
ATOM 1351 C C . ILE A 1 174 ? -26.464 -14.970 32.676 1.00 87.19 174 ILE A C 1
ATOM 1353 O O . ILE A 1 174 ? -25.266 -14.984 32.416 1.00 87.19 174 ILE A O 1
ATOM 1357 N N . ILE A 1 175 ? -27.103 -16.041 33.166 1.00 90.06 175 ILE A N 1
ATOM 1358 C CA . ILE A 1 175 ? -26.427 -17.320 33.426 1.00 90.06 175 ILE A CA 1
ATOM 1359 C C . ILE A 1 175 ? -26.028 -17.979 32.103 1.00 90.06 175 ILE A C 1
ATOM 1361 O O . ILE A 1 175 ? -24.884 -18.399 31.970 1.00 90.06 175 ILE A O 1
ATOM 1365 N N . ILE A 1 176 ? -26.929 -18.009 31.114 1.00 90.38 176 ILE A N 1
ATOM 1366 C CA . ILE A 1 176 ? -26.605 -18.528 29.775 1.00 90.38 176 ILE A CA 1
ATOM 1367 C C . ILE A 1 176 ? -25.473 -17.721 29.132 1.00 90.38 176 ILE A C 1
ATOM 1369 O O . ILE A 1 176 ? -24.541 -18.319 28.608 1.00 90.38 176 ILE A O 1
ATOM 1373 N N . THR A 1 177 ? -25.495 -16.389 29.252 1.00 89.94 177 THR A N 1
ATOM 1374 C CA . THR A 1 177 ? -24.430 -15.505 28.738 1.00 89.94 177 THR A CA 1
ATOM 1375 C C . THR A 1 177 ? -23.072 -15.820 29.372 1.00 89.94 177 THR A C 1
ATOM 1377 O O . THR A 1 177 ? -22.068 -15.913 28.674 1.00 89.94 177 THR A O 1
ATOM 1380 N N . ALA A 1 178 ? -23.033 -16.017 30.692 1.00 92.69 178 ALA A N 1
ATOM 1381 C CA . ALA A 1 178 ? -21.798 -16.360 31.388 1.00 92.69 178 ALA A CA 1
ATOM 1382 C C . ALA A 1 178 ? -21.283 -17.751 30.993 1.00 92.69 178 ALA A C 1
ATOM 1384 O O . ALA A 1 178 ? -20.097 -17.915 30.711 1.00 92.69 178 ALA A O 1
ATOM 1385 N N . LEU A 1 179 ? -22.175 -18.745 30.931 1.00 94.88 179 LEU A N 1
ATOM 1386 C CA . LEU A 1 179 ? -21.795 -20.113 30.591 1.00 94.88 179 LEU A CA 1
ATOM 1387 C C . LEU A 1 179 ? -21.340 -20.250 29.134 1.00 94.88 179 LEU A C 1
ATOM 1389 O O . LEU A 1 179 ? -20.354 -20.937 28.893 1.00 94.88 179 LEU A O 1
ATOM 1393 N N . GLN A 1 180 ? -21.995 -19.590 28.171 1.00 95.25 180 GLN A N 1
ATOM 1394 C CA . GLN A 1 180 ? -21.570 -19.673 26.769 1.00 95.25 180 GLN A CA 1
ATOM 1395 C C . GLN A 1 180 ? -20.171 -19.084 26.563 1.00 95.25 180 GLN A C 1
ATOM 1397 O O . GLN A 1 180 ? -19.398 -19.657 25.807 1.00 95.25 180 GLN A O 1
ATOM 1402 N N . PHE A 1 181 ? -19.812 -17.993 27.257 1.00 96.19 181 PHE A N 1
ATOM 1403 C CA . PHE A 1 181 ? -18.458 -17.435 27.184 1.00 96.19 181 PHE A CA 1
ATOM 1404 C C . PHE A 1 181 ? -17.437 -18.365 27.833 1.00 96.19 181 PHE A C 1
ATOM 1406 O O . PHE A 1 181 ? -16.382 -18.597 27.248 1.00 96.19 181 PHE A O 1
ATOM 1413 N N . ALA A 1 182 ? -17.775 -18.963 28.981 1.00 96.81 182 ALA A N 1
ATOM 1414 C CA . ALA A 1 182 ? -16.902 -19.921 29.647 1.00 96.81 182 ALA A CA 1
ATOM 1415 C C . ALA A 1 182 ? -16.618 -21.134 28.743 1.00 96.81 182 ALA A C 1
ATOM 1417 O O . ALA A 1 182 ? -15.459 -21.464 28.502 1.00 96.81 182 ALA A O 1
ATOM 1418 N N . PHE A 1 183 ? -17.651 -21.754 28.165 1.00 98.12 183 PHE A N 1
ATOM 1419 C CA . PHE A 1 183 ? -17.469 -22.884 27.250 1.00 98.12 183 PHE A CA 1
ATOM 1420 C C . PHE A 1 183 ? -16.790 -22.480 25.936 1.00 98.12 183 PHE A C 1
ATOM 1422 O O . PHE A 1 183 ? -15.874 -23.174 25.505 1.00 98.12 183 PHE A O 1
ATOM 1429 N N . ALA A 1 184 ? -17.155 -21.343 25.335 1.00 97.75 184 ALA A N 1
ATOM 1430 C CA . ALA A 1 184 ? -16.483 -20.842 24.136 1.00 97.75 184 ALA A CA 1
ATOM 1431 C C . ALA A 1 184 ? -14.991 -20.576 24.385 1.00 97.75 184 ALA A C 1
ATOM 1433 O O . ALA A 1 184 ? -14.176 -20.863 23.513 1.00 97.75 184 ALA A O 1
ATOM 1434 N N . SER A 1 185 ? -14.611 -20.100 25.577 1.00 96.75 185 SER A N 1
ATOM 1435 C CA . SER A 1 185 ? -13.203 -19.915 25.946 1.00 96.75 185 SER A CA 1
ATOM 1436 C C . SER A 1 185 ? -12.443 -21.242 26.016 1.00 96.75 185 SER A C 1
ATOM 1438 O O . SER A 1 185 ? -11.333 -21.328 25.502 1.00 96.75 185 SER A O 1
ATOM 1440 N N . ILE A 1 186 ? -13.070 -22.299 26.549 1.00 97.25 186 ILE A N 1
ATOM 1441 C CA . ILE A 1 186 ? -12.494 -23.652 26.590 1.00 97.25 186 ILE A CA 1
ATOM 1442 C C . ILE A 1 186 ? -12.311 -24.195 25.170 1.00 97.25 186 ILE A C 1
ATOM 1444 O O . ILE A 1 186 ? -11.230 -24.668 24.836 1.00 97.25 186 ILE A O 1
ATOM 1448 N N . PHE A 1 187 ? -13.334 -24.098 24.315 1.00 98.00 187 PHE A N 1
ATOM 1449 C CA . PHE A 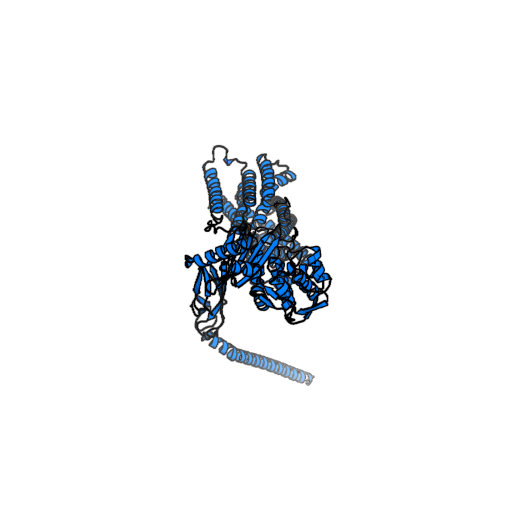1 187 ? -13.233 -24.569 22.930 1.00 98.00 187 PHE A CA 1
ATOM 1450 C C . PHE A 1 187 ? -12.183 -23.794 22.133 1.00 98.00 187 PHE A C 1
ATOM 1452 O O . PHE A 1 187 ? -11.394 -24.402 21.415 1.00 98.00 187 PHE A O 1
ATOM 1459 N N . SER A 1 188 ? -12.119 -22.474 22.320 1.00 96.00 188 SER A N 1
ATOM 1460 C CA . SER A 1 188 ? -11.120 -21.623 21.668 1.00 96.00 188 SER A CA 1
ATOM 1461 C C . SER A 1 188 ? -9.707 -21.941 22.140 1.00 96.00 188 SER A C 1
ATOM 1463 O O . SER A 1 188 ? -8.796 -21.966 21.324 1.00 96.00 188 SER A O 1
ATOM 1465 N N . PHE A 1 189 ? -9.518 -22.230 23.430 1.00 94.25 189 PHE A N 1
ATOM 1466 C CA . PHE A 1 189 ? -8.227 -22.644 23.974 1.00 94.25 189 PHE A CA 1
ATOM 1467 C C . PHE A 1 189 ? -7.774 -23.995 23.413 1.00 94.25 189 PHE A C 1
ATOM 1469 O O . PHE A 1 189 ? -6.620 -24.138 23.012 1.00 94.25 189 PHE A O 1
ATOM 1476 N N . ILE A 1 190 ? -8.684 -24.974 23.342 1.00 94.00 190 ILE A N 1
ATOM 1477 C CA . ILE A 1 190 ? -8.402 -26.282 22.738 1.00 94.00 190 ILE A CA 1
ATOM 1478 C C . ILE A 1 190 ? -8.029 -26.104 21.262 1.00 94.00 190 ILE A C 1
ATOM 1480 O O . ILE A 1 190 ? -7.004 -26.621 20.833 1.00 94.00 190 ILE A O 1
ATOM 1484 N N . ALA A 1 191 ? -8.809 -25.339 20.494 1.00 94.19 191 ALA A N 1
ATOM 1485 C CA . ALA A 1 191 ? -8.528 -25.102 19.081 1.00 94.19 191 ALA A CA 1
ATOM 1486 C C . ALA A 1 191 ? -7.207 -24.349 18.864 1.00 94.19 191 ALA A C 1
ATOM 1488 O O . ALA A 1 191 ? -6.402 -24.773 18.041 1.00 94.19 191 ALA A O 1
ATOM 1489 N N . ALA A 1 192 ? -6.940 -23.297 19.643 1.00 90.88 192 ALA A N 1
ATOM 1490 C CA . ALA A 1 192 ? -5.673 -22.574 19.587 1.00 90.88 192 ALA A CA 1
ATOM 1491 C C . ALA A 1 192 ? -4.491 -23.500 19.904 1.00 90.88 192 ALA A C 1
ATOM 1493 O O . ALA A 1 192 ? -3.485 -23.448 19.218 1.00 90.88 192 ALA A O 1
ATOM 1494 N N . SER A 1 193 ? -4.632 -24.403 20.880 1.00 88.56 193 SER A N 1
ATOM 1495 C CA . SER A 1 193 ? -3.551 -25.323 21.269 1.00 88.56 193 SER A CA 1
ATOM 1496 C C . SER A 1 193 ? -3.276 -26.405 20.224 1.00 88.56 193 SER A C 1
ATOM 1498 O O . SER A 1 193 ? -2.168 -26.927 20.165 1.00 88.56 193 SER A O 1
ATOM 1500 N N . LEU A 1 194 ? -4.291 -26.791 19.445 1.00 93.19 194 LEU A N 1
ATOM 1501 C CA . LEU A 1 194 ? -4.181 -27.843 18.434 1.00 93.19 194 LEU A CA 1
ATOM 1502 C C . LEU A 1 194 ? -3.732 -27.317 17.068 1.00 93.19 194 LEU A C 1
ATOM 1504 O O . LEU A 1 194 ? -3.090 -28.055 16.326 1.00 93.19 194 LEU A O 1
ATOM 1508 N N . PHE A 1 195 ? -4.101 -26.081 16.723 1.00 92.19 195 PHE A N 1
ATOM 1509 C CA . PHE A 1 195 ? -3.964 -25.555 15.362 1.00 92.19 195 PHE A CA 1
ATOM 1510 C C . PHE A 1 195 ? -3.102 -24.291 15.251 1.00 92.19 195 PHE A C 1
ATOM 1512 O O . PHE A 1 195 ? -2.790 -23.888 14.133 1.00 92.19 195 PHE A O 1
ATOM 1519 N N . GLU A 1 196 ? -2.720 -23.651 16.359 1.00 91.06 196 GLU A N 1
ATOM 1520 C CA . GLU A 1 196 ? -1.989 -22.378 16.355 1.00 91.06 196 GLU A CA 1
ATOM 1521 C C . GLU A 1 196 ? -0.832 -22.360 17.367 1.00 91.06 196 GLU A C 1
ATOM 1523 O O . GLU A 1 196 ? -0.764 -23.161 18.300 1.00 91.06 196 GLU A O 1
ATOM 1528 N N . ASP A 1 197 ? 0.093 -21.413 17.194 1.00 81.62 197 ASP A N 1
ATOM 1529 C CA . ASP A 1 197 ? 1.162 -21.163 18.159 1.00 81.62 197 ASP A CA 1
ATOM 1530 C C . ASP A 1 197 ? 0.704 -20.161 19.234 1.00 81.62 197 ASP A C 1
ATOM 1532 O O . ASP A 1 197 ? 0.689 -18.946 19.032 1.00 81.62 197 ASP A O 1
ATOM 1536 N N . ILE A 1 198 ? 0.351 -20.677 20.414 1.00 77.12 198 ILE A N 1
ATOM 1537 C CA . ILE A 1 198 ? -0.088 -19.867 21.563 1.00 77.12 198 ILE A CA 1
ATOM 1538 C C . ILE A 1 198 ? 1.042 -18.976 22.115 1.00 77.12 198 ILE A C 1
ATOM 1540 O O . ILE A 1 198 ? 0.765 -17.989 22.802 1.00 77.12 198 ILE A O 1
ATOM 1544 N N . SER A 1 199 ? 2.317 -19.264 21.822 1.00 74.88 199 SER A N 1
ATOM 1545 C CA . SER A 1 199 ? 3.441 -18.475 22.349 1.00 74.88 199 SER A CA 1
ATOM 1546 C C . SER A 1 199 ? 3.419 -17.013 21.883 1.00 74.88 199 SER A C 1
ATOM 1548 O O . SER A 1 199 ? 3.913 -16.132 22.593 1.00 74.88 199 SER A O 1
ATOM 1550 N N . VAL A 1 200 ? 2.728 -16.728 20.770 1.00 73.25 200 VAL A N 1
ATOM 1551 C CA . VAL A 1 200 ? 2.476 -15.378 20.242 1.00 73.25 200 VAL A CA 1
ATOM 1552 C C . VAL A 1 200 ? 1.851 -14.452 21.293 1.00 73.25 200 VAL A C 1
ATOM 1554 O O . VAL A 1 200 ? 2.118 -13.252 21.287 1.00 73.25 200 VAL A O 1
ATOM 1557 N N . VAL A 1 201 ? 1.094 -14.987 22.263 1.00 70.38 201 VAL A N 1
ATOM 1558 C CA . VAL A 1 201 ? 0.478 -14.195 23.344 1.00 70.38 201 VAL A CA 1
ATOM 1559 C C . VAL A 1 201 ? 1.512 -13.448 24.198 1.00 70.38 201 VAL A C 1
ATOM 1561 O O . VAL A 1 201 ? 1.228 -12.355 24.687 1.00 70.38 201 VAL A O 1
ATOM 1564 N N . PHE A 1 202 ? 2.724 -13.988 24.353 1.00 73.06 202 PHE A N 1
ATOM 1565 C CA . PHE A 1 202 ? 3.798 -13.347 25.125 1.00 73.06 202 PHE A CA 1
ATOM 1566 C C . PHE A 1 202 ? 4.525 -12.236 24.358 1.00 73.06 202 PHE A C 1
ATOM 1568 O O . PHE A 1 202 ? 5.274 -11.465 24.957 1.00 73.06 202 PHE A O 1
ATOM 1575 N N . HIS A 1 203 ? 4.280 -12.135 23.053 1.00 76.88 203 HIS A N 1
ATOM 1576 C CA . HIS A 1 203 ? 4.917 -11.181 22.151 1.00 76.88 203 HIS A CA 1
ATOM 1577 C C . HIS A 1 203 ? 3.909 -10.219 21.510 1.00 76.88 203 HIS A C 1
ATOM 1579 O O . HIS A 1 203 ? 4.209 -9.594 20.495 1.00 76.88 203 HIS A O 1
ATOM 1585 N N . ILE A 1 204 ? 2.720 -10.076 22.107 1.00 72.31 204 ILE A N 1
ATOM 1586 C CA . ILE A 1 204 ? 1.693 -9.154 21.622 1.00 72.31 204 ILE A CA 1
ATOM 1587 C C . ILE A 1 204 ? 2.201 -7.709 21.697 1.00 72.31 204 ILE A C 1
ATOM 1589 O O . ILE A 1 204 ? 2.598 -7.219 22.757 1.00 72.31 204 ILE A O 1
ATOM 1593 N N . ASP A 1 205 ? 2.128 -7.008 20.566 1.00 72.62 205 ASP A N 1
ATOM 1594 C CA . ASP A 1 205 ? 2.453 -5.590 20.497 1.00 72.62 205 ASP A CA 1
ATOM 1595 C C . ASP A 1 205 ? 1.502 -4.767 21.385 1.00 72.62 205 ASP A C 1
ATOM 1597 O O . ASP A 1 205 ? 0.278 -4.920 21.370 1.00 72.62 205 ASP A O 1
ATOM 1601 N N . SER A 1 206 ? 2.058 -3.838 22.160 1.00 74.25 206 SER A N 1
ATOM 1602 C CA . SER A 1 206 ? 1.269 -2.973 23.044 1.00 74.25 206 SER A CA 1
ATOM 1603 C C . SER A 1 206 ? 0.210 -2.118 22.330 1.00 74.25 206 SER A C 1
ATOM 1605 O O . SER A 1 206 ? -0.751 -1.678 22.963 1.00 74.25 206 SER A O 1
ATOM 1607 N N . SER A 1 207 ? 0.356 -1.900 21.020 1.00 70.56 207 SER A N 1
ATOM 1608 C CA . SER A 1 207 ? -0.586 -1.164 20.176 1.00 70.56 207 SER A CA 1
ATOM 1609 C C . SER A 1 207 ? -1.914 -1.886 19.952 1.00 70.56 207 SER A C 1
ATOM 1611 O O . SER A 1 207 ? -2.866 -1.214 19.553 1.00 70.56 207 SER A O 1
ATOM 1613 N N . ILE A 1 208 ? -2.010 -3.199 20.228 1.00 75.25 208 ILE A N 1
ATOM 1614 C CA . ILE A 1 208 ? -3.241 -3.981 20.006 1.00 75.25 208 ILE A CA 1
ATOM 1615 C C . ILE A 1 208 ? -4.059 -4.287 21.272 1.00 75.25 208 ILE A C 1
ATOM 1617 O O . ILE A 1 208 ? -5.168 -4.826 21.200 1.00 75.25 208 ILE A O 1
ATOM 1621 N N . TYR A 1 209 ? -3.570 -3.897 22.453 1.00 79.75 209 TYR A N 1
ATOM 1622 C CA . TYR A 1 209 ? -4.268 -4.145 23.721 1.00 79.75 209 TYR A CA 1
ATOM 1623 C C . TYR A 1 209 ? -5.631 -3.456 23.812 1.00 79.75 209 TYR A C 1
ATOM 1625 O O . TYR A 1 209 ? -6.574 -4.027 24.365 1.00 79.75 209 TYR A O 1
ATOM 1633 N N . LEU A 1 210 ? -5.762 -2.250 23.253 1.00 76.50 210 LEU A N 1
ATOM 1634 C CA . LEU A 1 210 ? -7.028 -1.521 23.278 1.00 76.50 210 LEU A CA 1
ATOM 1635 C C . LEU A 1 210 ? -8.082 -2.196 22.387 1.00 76.50 210 LEU A C 1
ATOM 1637 O O . LEU A 1 210 ? -9.247 -2.265 22.772 1.00 76.50 210 LEU A O 1
ATOM 1641 N N . GLN A 1 211 ? -7.673 -2.746 21.243 1.00 82.62 211 GLN A N 1
ATOM 1642 C CA . GLN A 1 211 ? -8.511 -3.500 20.312 1.00 82.62 211 GLN A CA 1
ATOM 1643 C C . GLN A 1 211 ? -9.020 -4.772 20.991 1.00 82.62 211 GLN A C 1
ATOM 1645 O O . GLN A 1 211 ? -10.223 -5.022 21.002 1.00 82.62 211 GLN A O 1
ATOM 1650 N N . ILE A 1 212 ? -8.131 -5.538 21.632 1.00 83.94 212 ILE A N 1
ATOM 1651 C CA . ILE A 1 212 ? -8.499 -6.755 22.374 1.00 83.94 212 ILE A CA 1
ATOM 1652 C C . ILE A 1 212 ? -9.487 -6.424 23.498 1.00 83.94 212 ILE A C 1
ATOM 1654 O O . ILE A 1 212 ? -10.518 -7.089 23.638 1.00 83.94 212 ILE A O 1
ATOM 1658 N N . LEU A 1 213 ? -9.212 -5.373 24.278 1.00 83.69 213 LEU A N 1
ATOM 1659 C CA . LEU A 1 213 ? -10.099 -4.936 25.355 1.00 83.69 213 LEU A CA 1
ATOM 1660 C C . LEU A 1 213 ? -11.464 -4.495 24.815 1.00 83.69 213 LEU A C 1
ATOM 1662 O O . LEU A 1 213 ? -12.496 -4.850 25.388 1.00 83.69 213 LEU A O 1
ATOM 1666 N N . TYR A 1 214 ? -11.483 -3.766 23.699 1.00 86.00 214 TYR A N 1
ATOM 1667 C CA . TYR A 1 214 ? -12.710 -3.358 23.028 1.00 86.00 214 TYR A CA 1
ATOM 1668 C C . TYR A 1 214 ? -13.534 -4.567 22.567 1.00 86.00 214 TYR A C 1
ATOM 1670 O O . TYR A 1 214 ? -14.732 -4.649 22.852 1.00 86.00 214 TYR A O 1
ATOM 1678 N N . LEU A 1 215 ? -12.889 -5.541 21.918 1.00 89.31 215 LEU A N 1
ATOM 1679 C CA . LEU A 1 215 ? -13.540 -6.752 21.425 1.00 89.31 215 LEU A CA 1
ATOM 1680 C C . LEU A 1 215 ? -14.113 -7.596 22.571 1.00 89.31 215 LEU A C 1
ATOM 1682 O O . LEU A 1 215 ? -15.242 -8.081 22.475 1.00 89.31 215 LEU A O 1
ATOM 1686 N N . ALA A 1 216 ? -13.380 -7.749 23.674 1.00 88.88 216 ALA A N 1
ATOM 1687 C CA . ALA A 1 216 ? -13.827 -8.524 24.830 1.00 88.88 216 ALA A CA 1
ATOM 1688 C C . ALA A 1 216 ? -14.925 -7.812 25.642 1.00 88.88 216 ALA A C 1
ATOM 1690 O O . ALA A 1 216 ? -15.965 -8.394 25.967 1.00 88.88 216 ALA A O 1
ATOM 1691 N N . PHE A 1 217 ? -14.733 -6.537 25.978 1.00 87.06 217 PHE A N 1
ATOM 1692 C CA . PHE A 1 217 ? -15.674 -5.826 26.839 1.00 87.06 217 PHE A CA 1
ATOM 1693 C C . PHE A 1 217 ? -16.872 -5.281 26.058 1.00 87.06 217 PHE A C 1
ATOM 1695 O O . PHE A 1 217 ? -18.005 -5.678 26.326 1.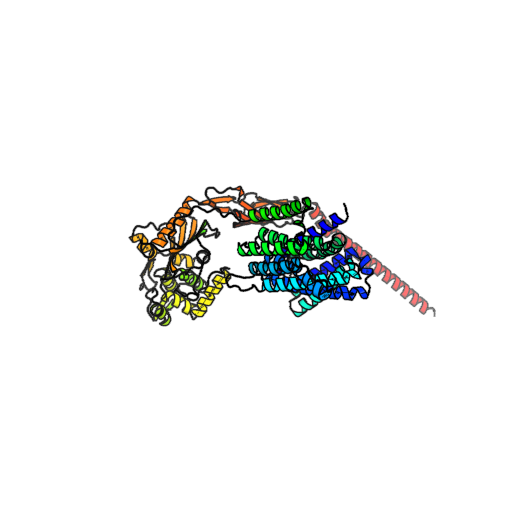00 87.06 217 PHE A O 1
ATOM 1702 N N . PHE A 1 218 ? -16.644 -4.404 25.078 1.00 85.06 218 PHE A N 1
ATOM 1703 C CA . PHE A 1 218 ? -17.728 -3.726 24.364 1.00 85.06 218 PHE A CA 1
ATOM 1704 C C . PHE A 1 218 ? -18.417 -4.665 23.374 1.00 85.06 218 PHE A C 1
ATOM 1706 O O . PHE A 1 218 ? -19.618 -4.904 23.493 1.00 85.06 218 PHE A O 1
ATOM 1713 N N . ALA A 1 219 ? -17.670 -5.251 22.435 1.00 89.56 219 ALA A N 1
ATOM 1714 C CA . ALA A 1 219 ? -18.272 -6.051 21.365 1.00 89.56 219 ALA A CA 1
ATOM 1715 C C . ALA A 1 219 ? -18.794 -7.418 21.839 1.00 89.56 219 ALA A C 1
ATOM 1717 O O . ALA A 1 219 ? -19.654 -8.006 21.192 1.00 89.56 219 ALA A O 1
ATOM 1718 N N . THR A 1 220 ? -18.308 -7.946 22.965 1.00 93.25 220 THR A N 1
ATOM 1719 C CA . THR A 1 220 ? -18.738 -9.266 23.461 1.00 93.25 220 THR A CA 1
ATOM 1720 C C . THR A 1 220 ? -19.563 -9.139 24.727 1.00 93.25 220 THR A C 1
ATOM 1722 O O . THR A 1 220 ? -20.770 -9.367 24.700 1.00 93.25 220 THR A O 1
ATOM 1725 N N . THR A 1 221 ? -18.954 -8.726 25.836 1.00 89.31 221 THR A N 1
ATOM 1726 C CA . THR A 1 221 ? -19.643 -8.714 27.134 1.00 89.31 221 THR A CA 1
ATOM 1727 C C . THR A 1 221 ? -20.862 -7.790 27.130 1.00 89.31 221 THR A C 1
ATOM 1729 O O . THR A 1 221 ? -21.960 -8.211 27.498 1.00 89.31 221 THR A O 1
ATOM 1732 N N . LEU A 1 222 ? -20.686 -6.540 26.694 1.00 87.88 222 LEU A N 1
ATOM 1733 C CA . LEU A 1 222 ? -21.735 -5.526 26.717 1.00 87.88 222 LEU A CA 1
ATOM 1734 C C . LEU A 1 222 ? -22.820 -5.808 25.672 1.00 87.88 222 LEU A C 1
ATOM 1736 O O . LEU A 1 222 ? -23.998 -5.795 26.021 1.00 87.88 222 LEU A O 1
ATOM 1740 N N . CYS A 1 223 ? -22.446 -6.113 24.425 1.00 91.06 223 CYS A N 1
ATOM 1741 C CA . CYS A 1 223 ? -23.415 -6.325 23.345 1.00 91.06 223 CYS A CA 1
ATOM 1742 C C . CYS A 1 223 ? -24.321 -7.537 23.569 1.00 91.06 223 CYS A C 1
ATOM 1744 O O . CYS A 1 223 ? -25.535 -7.402 23.422 1.00 91.06 223 CYS A O 1
ATOM 1746 N N . TYR A 1 224 ? -23.776 -8.688 23.980 1.00 88.69 224 TYR A N 1
ATOM 1747 C CA . TYR A 1 224 ? -24.597 -9.871 24.276 1.00 88.69 224 TYR A CA 1
ATOM 1748 C C . TYR A 1 224 ? -25.460 -9.669 25.528 1.00 88.69 224 TYR A C 1
ATOM 1750 O O . TYR A 1 224 ? -26.596 -10.141 25.583 1.00 88.69 224 TYR A O 1
ATOM 1758 N N . LEU A 1 225 ? -24.976 -8.921 26.527 1.00 84.88 225 LEU A N 1
ATOM 1759 C CA . LEU A 1 225 ? -25.806 -8.525 27.665 1.00 84.88 225 LEU A CA 1
ATOM 1760 C C . LEU A 1 225 ? -26.959 -7.615 27.215 1.00 84.88 225 LEU A C 1
ATOM 1762 O O . LEU A 1 225 ? -28.101 -7.816 27.628 1.00 84.88 225 LEU A O 1
ATOM 1766 N N . PHE A 1 226 ? -26.673 -6.630 26.365 1.00 85.56 226 PHE A N 1
ATOM 1767 C CA . PHE A 1 226 ? -27.662 -5.704 25.821 1.00 85.56 226 PHE A CA 1
ATOM 1768 C C . PHE A 1 226 ? -28.687 -6.399 24.933 1.00 85.56 226 PHE A C 1
ATOM 1770 O O . PHE A 1 226 ? -29.875 -6.126 25.082 1.00 85.56 226 PHE A O 1
ATOM 1777 N N . GLN A 1 227 ? -28.258 -7.339 24.094 1.00 85.25 227 GLN A N 1
ATOM 1778 C CA . GLN A 1 227 ? -29.136 -8.195 23.304 1.00 85.25 227 GLN A CA 1
ATOM 1779 C C . GLN A 1 227 ? -30.091 -8.967 24.219 1.00 85.25 227 GLN A C 1
ATOM 1781 O O . GLN A 1 227 ? -31.308 -8.800 24.132 1.00 85.25 227 GLN A O 1
ATOM 1786 N N . ASN A 1 228 ? -29.542 -9.737 25.159 1.00 79.44 228 ASN A N 1
ATOM 1787 C CA . ASN A 1 228 ? -30.320 -10.637 26.007 1.00 79.44 228 ASN A CA 1
ATOM 1788 C C . ASN A 1 228 ? -31.264 -9.892 26.967 1.00 79.44 228 ASN A C 1
ATOM 1790 O O . ASN A 1 228 ? -32.366 -10.356 27.258 1.00 79.44 228 ASN A O 1
ATOM 1794 N N . VAL A 1 229 ? -30.859 -8.722 27.475 1.00 79.56 229 VAL A N 1
ATOM 1795 C CA . VAL A 1 229 ? -31.716 -7.879 28.324 1.00 79.56 229 VAL A CA 1
ATOM 1796 C C . VAL A 1 229 ? -32.721 -7.086 27.486 1.00 79.56 229 VAL A C 1
ATOM 1798 O O . VAL A 1 229 ? -33.887 -6.990 27.869 1.00 79.56 229 VAL A O 1
ATOM 1801 N N . GLY A 1 230 ? -32.304 -6.536 26.346 1.00 78.50 230 GLY A N 1
ATOM 1802 C CA . GLY A 1 230 ? -33.146 -5.746 25.448 1.00 78.50 230 GLY A CA 1
ATOM 1803 C C . GLY A 1 230 ? -34.301 -6.559 24.866 1.00 78.50 230 GLY A C 1
ATOM 1804 O O . GLY A 1 230 ? -35.441 -6.093 24.879 1.00 78.50 230 GLY A O 1
ATOM 1805 N N . GLN A 1 231 ? -34.039 -7.813 24.485 1.00 75.50 231 GLN A N 1
ATOM 1806 C CA . GLN A 1 231 ? -35.046 -8.772 24.012 1.00 75.50 231 GLN A CA 1
ATOM 1807 C C . GLN A 1 231 ? -36.127 -9.100 25.056 1.00 75.50 231 GLN A C 1
ATOM 1809 O O . GLN A 1 231 ? -37.207 -9.553 24.700 1.00 75.50 231 GLN A O 1
ATOM 1814 N N . LYS A 1 232 ? -35.899 -8.827 26.349 1.00 77.88 232 LYS A N 1
ATOM 1815 C CA . LYS A 1 232 ? -36.933 -8.993 27.386 1.00 77.88 232 LYS A CA 1
ATOM 1816 C C . LYS A 1 232 ? -38.001 -7.893 27.349 1.00 77.88 232 LYS A C 1
ATOM 1818 O O . LYS A 1 232 ? -39.104 -8.089 27.856 1.00 77.88 232 LYS A O 1
ATOM 1823 N N . PHE A 1 233 ? -37.663 -6.714 26.826 1.00 78.69 233 PHE A N 1
ATOM 1824 C CA . PHE A 1 233 ? -38.521 -5.524 26.866 1.00 78.69 233 PHE A CA 1
ATOM 1825 C C . PHE A 1 233 ? -39.097 -5.134 25.504 1.00 78.69 233 PHE A C 1
ATOM 1827 O O . PHE A 1 233 ? -39.897 -4.202 25.429 1.00 78.69 233 PHE A O 1
ATOM 1834 N N . VAL A 1 234 ? -38.673 -5.812 24.441 1.00 74.50 234 VAL A N 1
ATOM 1835 C CA . VAL A 1 234 ? -39.018 -5.522 23.050 1.00 74.50 234 VAL A CA 1
ATOM 1836 C C . VAL A 1 234 ? -39.470 -6.825 22.399 1.00 74.50 234 VAL A C 1
ATOM 1838 O O . VAL A 1 234 ? -38.948 -7.885 22.728 1.00 74.50 234 VAL A O 1
ATOM 1841 N N . ASN A 1 235 ? -40.456 -6.768 21.504 1.00 72.50 235 ASN A N 1
ATOM 1842 C CA . ASN A 1 235 ? -40.879 -7.962 20.775 1.00 72.50 235 ASN A CA 1
ATOM 1843 C C . ASN A 1 235 ? -39.767 -8.467 19.833 1.00 72.50 235 ASN A C 1
ATOM 1845 O O . ASN A 1 235 ? -38.908 -7.704 19.389 1.00 72.50 235 ASN A O 1
ATOM 1849 N N . GLU A 1 236 ? -39.821 -9.757 19.509 1.00 66.75 236 GLU A N 1
ATOM 1850 C CA . GLU A 1 236 ? -38.803 -10.460 18.715 1.00 66.75 236 GLU A CA 1
ATOM 1851 C C . GLU A 1 236 ? -38.523 -9.759 17.375 1.00 66.75 236 GLU A C 1
ATOM 1853 O O . GLU A 1 236 ? -37.366 -9.488 17.068 1.00 66.75 236 GLU A O 1
ATOM 1858 N N . ASN A 1 237 ? -39.569 -9.344 16.648 1.00 64.50 237 ASN A N 1
ATOM 1859 C CA . ASN A 1 237 ? -39.422 -8.689 15.343 1.00 64.50 237 ASN A CA 1
ATOM 1860 C C . ASN A 1 237 ? -38.700 -7.329 15.420 1.00 64.50 237 ASN A C 1
ATOM 1862 O O . ASN A 1 237 ? -37.875 -7.017 14.567 1.00 64.50 237 ASN A O 1
ATOM 1866 N N . ILE A 1 238 ? -38.995 -6.478 16.419 1.00 67.81 238 ILE A N 1
ATOM 1867 C CA . ILE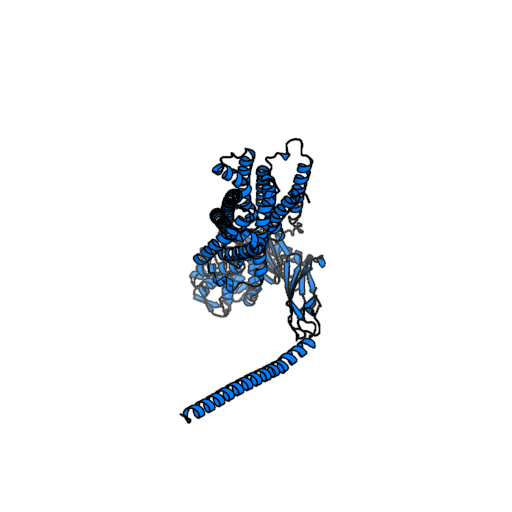 A 1 238 ? -38.279 -5.193 16.547 1.00 67.81 238 ILE A CA 1
ATOM 1868 C C . ILE A 1 238 ? -36.840 -5.450 17.000 1.00 67.81 238 ILE A C 1
ATOM 1870 O O . ILE A 1 238 ? -35.940 -4.731 16.576 1.00 67.81 238 ILE A O 1
ATOM 1874 N N . ALA A 1 239 ? -36.603 -6.459 17.841 1.00 71.44 239 ALA A N 1
ATOM 1875 C CA . ALA A 1 239 ? -35.255 -6.781 18.280 1.00 71.44 239 ALA A CA 1
ATOM 1876 C C . ALA A 1 239 ? -34.373 -7.306 17.143 1.00 71.44 239 ALA A C 1
ATOM 1878 O O . ALA A 1 239 ? -33.256 -6.820 16.988 1.00 71.44 239 ALA A O 1
ATOM 1879 N N . ALA A 1 240 ? -34.884 -8.226 16.326 1.00 69.38 240 ALA A N 1
ATOM 1880 C CA . ALA A 1 240 ? -34.191 -8.724 15.143 1.00 69.38 240 ALA A CA 1
ATOM 1881 C C . ALA A 1 240 ? -33.933 -7.601 14.126 1.00 69.38 240 ALA A C 1
ATOM 1883 O O . ALA A 1 240 ? -32.798 -7.431 13.687 1.00 69.38 240 ALA A O 1
ATOM 1884 N N . LEU A 1 241 ? -34.935 -6.757 13.848 1.00 70.62 241 LEU A N 1
ATOM 1885 C CA . LEU A 1 241 ? -34.774 -5.585 12.985 1.00 70.62 241 LEU A CA 1
ATOM 1886 C C . LEU A 1 241 ? -33.666 -4.645 13.483 1.00 70.62 241 LEU A C 1
ATOM 1888 O O . LEU A 1 241 ? -32.823 -4.223 12.699 1.00 70.62 241 LEU A O 1
ATOM 1892 N N . LEU A 1 242 ? -33.650 -4.310 14.777 1.00 79.00 242 LEU A N 1
ATOM 1893 C CA . LEU A 1 242 ? -32.646 -3.399 15.331 1.00 79.00 242 LEU A CA 1
ATOM 1894 C C . LEU A 1 242 ? -31.239 -3.998 15.313 1.00 79.00 242 LEU A C 1
ATOM 1896 O O . LEU A 1 242 ? -30.303 -3.281 14.984 1.00 79.00 242 LEU A O 1
ATOM 1900 N N . LEU A 1 243 ? -31.086 -5.282 15.645 1.00 81.19 243 LEU A N 1
ATOM 1901 C CA . LEU A 1 243 ? -29.782 -5.953 15.634 1.00 81.19 243 LEU A CA 1
ATOM 1902 C C . LEU A 1 243 ? -29.237 -6.119 14.214 1.00 81.19 243 LEU A C 1
ATOM 1904 O O . LEU A 1 243 ? -28.044 -5.933 14.003 1.00 81.19 243 LEU A O 1
ATOM 1908 N N . SER A 1 244 ? -30.112 -6.349 13.232 1.00 78.81 244 SER A N 1
ATOM 1909 C CA . SER A 1 244 ? -29.716 -6.463 11.825 1.00 78.81 244 SER A CA 1
ATOM 1910 C C . SER A 1 244 ? -29.043 -5.203 11.265 1.00 78.81 244 SER A C 1
ATOM 1912 O O . SER A 1 244 ? -28.298 -5.286 10.288 1.00 78.81 244 SER A O 1
ATOM 1914 N N . LEU A 1 245 ? -29.243 -4.039 11.905 1.00 81.56 245 LEU A N 1
ATOM 1915 C CA . LEU A 1 245 ? -28.555 -2.792 11.556 1.00 81.56 245 LEU A CA 1
ATOM 1916 C C . LEU A 1 245 ? -27.038 -2.861 11.776 1.00 81.56 245 LEU A C 1
ATOM 1918 O O . LEU A 1 245 ? -26.334 -1.969 11.310 1.00 81.56 245 LEU A O 1
ATOM 1922 N N . GLU A 1 246 ? -26.513 -3.904 12.426 1.00 87.06 246 GLU A N 1
ATOM 1923 C CA . GLU A 1 246 ? -25.068 -4.143 12.494 1.00 87.06 246 GLU A CA 1
ATOM 1924 C C . GLU A 1 246 ? -24.434 -4.239 11.104 1.00 87.06 246 GLU A C 1
ATOM 1926 O O . GLU A 1 246 ? -23.315 -3.778 10.917 1.00 87.06 246 GLU A O 1
ATOM 1931 N N . SER A 1 247 ? -25.168 -4.766 10.118 1.00 85.81 247 SER A N 1
ATOM 1932 C CA . SER A 1 247 ? -24.726 -4.846 8.724 1.00 85.81 247 SER A CA 1
ATOM 1933 C C . SER A 1 247 ? -24.539 -3.456 8.115 1.00 85.81 247 SER A C 1
ATOM 1935 O O . SER A 1 247 ? -23.515 -3.168 7.497 1.00 85.81 247 SER A O 1
ATOM 1937 N N . VAL A 1 248 ? -25.498 -2.561 8.368 1.00 81.31 248 VAL A N 1
ATOM 1938 C CA . VAL A 1 248 ? -25.476 -1.169 7.909 1.00 81.31 248 VAL A CA 1
ATOM 1939 C C . VAL A 1 248 ? -24.332 -0.410 8.569 1.00 81.31 248 VAL A C 1
ATOM 1941 O O . VAL A 1 248 ? -23.557 0.247 7.879 1.00 81.31 248 VAL A O 1
ATOM 1944 N N . PHE A 1 249 ? -24.190 -0.522 9.893 1.00 81.94 249 PHE A N 1
ATOM 1945 C CA . PHE A 1 249 ? -23.085 0.115 10.609 1.00 81.94 249 PHE A CA 1
ATOM 1946 C C . PHE A 1 249 ? -21.732 -0.481 10.221 1.00 81.94 249 PHE A C 1
ATOM 1948 O O . PHE A 1 249 ? -20.767 0.262 10.089 1.00 81.94 249 PHE A O 1
ATOM 1955 N N . GLY A 1 250 ? -21.658 -1.792 9.994 1.00 83.00 250 GLY A N 1
ATOM 1956 C CA . GLY A 1 250 ? -20.448 -2.482 9.559 1.00 83.00 250 GLY A CA 1
ATOM 1957 C C . GLY A 1 250 ? -19.937 -1.953 8.229 1.00 83.00 250 GLY A C 1
ATOM 1958 O O . GLY A 1 250 ? -18.773 -1.573 8.136 1.00 83.00 250 GLY A O 1
ATOM 1959 N N . VAL A 1 251 ? -20.812 -1.824 7.230 1.00 83.50 251 VAL A N 1
ATOM 1960 C CA . VAL A 1 251 ? -20.435 -1.222 5.943 1.00 83.50 251 VAL A CA 1
ATOM 1961 C C . VAL A 1 251 ? -20.135 0.265 6.089 1.00 83.50 251 VAL A C 1
ATOM 1963 O O . VAL A 1 251 ? -19.119 0.718 5.573 1.00 83.50 251 VAL A O 1
ATOM 1966 N N . PHE A 1 252 ? -20.960 1.018 6.822 1.00 79.06 252 PHE A N 1
ATOM 1967 C CA . PHE A 1 252 ? -20.724 2.445 7.058 1.00 79.06 252 PHE A CA 1
ATOM 1968 C C . PHE A 1 252 ? -19.334 2.699 7.647 1.00 79.06 252 PHE A C 1
ATOM 1970 O O . PHE A 1 252 ? -18.580 3.511 7.117 1.00 79.06 252 PHE A O 1
ATOM 1977 N N . PHE A 1 253 ? -18.966 1.982 8.711 1.00 77.69 253 PHE A N 1
ATOM 1978 C CA . PHE A 1 253 ? -17.637 2.113 9.287 1.00 77.69 253 PHE A CA 1
ATOM 1979 C C . PHE A 1 253 ? -16.564 1.583 8.324 1.00 77.69 253 PHE A C 1
ATOM 1981 O O . PHE A 1 253 ? -15.503 2.191 8.229 1.00 77.69 253 PHE A O 1
ATOM 1988 N N . SER A 1 254 ? -16.811 0.490 7.590 1.00 81.00 254 SER A N 1
ATOM 1989 C CA . SER A 1 254 ? -15.839 -0.052 6.626 1.00 81.00 254 SER A CA 1
ATOM 1990 C C . SER A 1 254 ? -15.486 0.985 5.553 1.00 81.00 254 SER A C 1
ATOM 1992 O O . SER A 1 254 ? -14.311 1.196 5.272 1.00 81.00 254 SER A O 1
ATOM 1994 N N . ILE A 1 255 ? -16.479 1.716 5.035 1.00 78.56 255 ILE A N 1
ATOM 1995 C CA . ILE A 1 255 ? -16.282 2.836 4.102 1.00 78.56 255 ILE A CA 1
ATOM 1996 C C . ILE A 1 255 ? -15.566 4.000 4.796 1.00 78.56 255 ILE A C 1
ATOM 1998 O O . ILE A 1 255 ? -14.563 4.491 4.287 1.00 78.56 255 ILE A O 1
ATOM 2002 N N . LEU A 1 256 ? -16.039 4.416 5.980 1.00 73.56 256 LEU A N 1
ATOM 2003 C CA . LEU A 1 256 ? -15.484 5.554 6.726 1.00 73.56 256 LEU A CA 1
ATOM 2004 C C . LEU A 1 256 ? -13.985 5.395 7.031 1.00 73.56 256 LEU A C 1
ATOM 2006 O O . LEU A 1 256 ? -13.257 6.382 7.071 1.00 73.56 256 LEU A O 1
ATOM 2010 N N . PHE A 1 257 ? -13.528 4.161 7.251 1.00 70.69 257 PHE A N 1
ATOM 2011 C CA . PHE A 1 257 ? -12.129 3.831 7.538 1.00 70.69 257 PHE A CA 1
ATOM 2012 C C . PHE A 1 257 ? -11.363 3.276 6.320 1.00 70.69 257 PHE A C 1
ATOM 2014 O O . PHE A 1 257 ? -10.266 2.740 6.491 1.00 70.69 257 PHE A O 1
ATOM 2021 N N . GLY A 1 258 ? -11.913 3.394 5.104 1.00 72.00 258 GLY A N 1
ATOM 2022 C CA . GLY A 1 258 ? -11.234 3.036 3.851 1.00 72.00 258 GLY A CA 1
ATOM 2023 C C . GLY A 1 258 ? -10.971 1.536 3.656 1.00 72.00 258 GLY A C 1
ATOM 2024 O O . GLY A 1 258 ? -10.041 1.165 2.950 1.00 72.00 258 GLY A O 1
ATOM 2025 N N . GLN A 1 259 ? -11.753 0.669 4.303 1.00 75.19 259 GLN A N 1
ATOM 2026 C CA . GLN A 1 259 ? -11.630 -0.795 4.248 1.00 75.19 259 GLN A CA 1
ATOM 2027 C C . GLN A 1 259 ? -12.542 -1.446 3.190 1.00 75.19 259 GLN A C 1
ATOM 2029 O O . GLN A 1 259 ? -12.492 -2.662 3.003 1.00 75.19 259 GLN A O 1
ATOM 2034 N N . GLU A 1 260 ? -13.385 -0.663 2.509 1.00 77.75 260 GLU A N 1
ATOM 2035 C CA . GLU A 1 260 ? -14.303 -1.130 1.465 1.00 77.75 260 GLU A CA 1
ATOM 2036 C C . GLU A 1 260 ? -14.212 -0.244 0.218 1.00 77.75 260 GLU A C 1
ATOM 2038 O O . GLU A 1 260 ? -14.349 0.976 0.315 1.00 77.75 260 GLU A O 1
ATOM 2043 N N . ILE A 1 261 ? -14.045 -0.857 -0.957 1.00 75.44 261 ILE A N 1
ATOM 2044 C CA . ILE A 1 261 ? -14.154 -0.166 -2.248 1.00 75.44 261 ILE A CA 1
ATOM 2045 C C . ILE A 1 261 ? -15.582 -0.363 -2.757 1.00 75.44 261 ILE A C 1
ATOM 2047 O O . ILE A 1 261 ? -15.989 -1.471 -3.109 1.00 75.44 261 ILE A O 1
ATOM 2051 N N . MET A 1 262 ? -16.358 0.719 -2.775 1.00 74.19 262 MET A N 1
ATOM 2052 C CA . MET A 1 262 ? -17.765 0.678 -3.166 1.00 74.19 262 MET A CA 1
ATOM 2053 C C . MET A 1 262 ? -17.921 0.663 -4.685 1.00 74.19 262 MET A C 1
ATOM 2055 O O . MET A 1 262 ? -17.895 1.704 -5.336 1.00 74.19 262 MET A O 1
ATOM 2059 N N . THR A 1 263 ? -18.143 -0.524 -5.249 1.00 80.44 263 THR A N 1
ATOM 2060 C CA . THR A 1 263 ? -18.617 -0.664 -6.631 1.00 80.44 263 THR A CA 1
ATOM 2061 C C . THR A 1 263 ? -20.143 -0.581 -6.685 1.00 80.44 263 THR A C 1
ATOM 2063 O O . THR A 1 263 ? -20.835 -0.883 -5.706 1.00 80.44 263 THR A O 1
ATOM 2066 N N . LEU A 1 264 ? -20.696 -0.220 -7.848 1.00 78.00 264 LEU A N 1
ATOM 2067 C CA . LEU A 1 264 ? -22.148 -0.194 -8.059 1.00 78.00 264 LEU A CA 1
ATOM 2068 C C . LEU A 1 264 ? -22.791 -1.563 -7.767 1.00 78.00 264 LEU A C 1
ATOM 2070 O O . LEU A 1 264 ? -23.849 -1.631 -7.146 1.00 78.00 264 LEU A O 1
ATOM 2074 N N . GLN A 1 265 ? -22.122 -2.654 -8.156 1.00 81.56 265 GLN A N 1
ATOM 2075 C CA . GLN A 1 265 ? -22.574 -4.026 -7.916 1.00 81.56 265 GLN A CA 1
ATOM 2076 C C . GLN A 1 265 ? -22.697 -4.339 -6.417 1.00 81.56 265 GLN A C 1
ATOM 2078 O O . GLN A 1 265 ? -23.742 -4.813 -5.971 1.00 81.56 265 GLN A O 1
ATOM 2083 N N . ILE A 1 266 ? -21.657 -4.036 -5.632 1.00 79.31 266 ILE A N 1
ATOM 2084 C CA . ILE A 1 266 ? -21.647 -4.274 -4.182 1.00 79.31 266 ILE A CA 1
ATOM 2085 C C . ILE A 1 266 ? -22.708 -3.403 -3.495 1.00 79.31 266 ILE A C 1
ATOM 2087 O O . ILE A 1 266 ? -23.448 -3.892 -2.640 1.00 79.31 266 ILE A O 1
ATOM 2091 N N . GLY A 1 267 ? -22.846 -2.140 -3.915 1.00 83.31 267 GLY A N 1
ATOM 2092 C CA . GLY A 1 267 ? -23.881 -1.234 -3.412 1.00 83.31 267 GLY A CA 1
ATOM 2093 C C . GLY A 1 267 ? -25.303 -1.752 -3.651 1.00 83.31 267 GLY A C 1
ATOM 2094 O O . GLY A 1 267 ? -26.119 -1.761 -2.726 1.00 83.31 267 GLY A O 1
ATOM 2095 N N . LEU A 1 268 ? -25.592 -2.250 -4.860 1.00 82.94 268 LEU A N 1
ATOM 2096 C CA . LEU A 1 268 ? -26.872 -2.893 -5.177 1.00 82.94 268 LEU A CA 1
ATOM 2097 C C . LEU A 1 268 ? -27.093 -4.157 -4.339 1.00 82.94 268 LEU A C 1
ATOM 2099 O O . LEU A 1 268 ? -28.185 -4.354 -3.805 1.00 82.94 268 LEU A O 1
ATOM 2103 N N . GLY A 1 269 ? -26.056 -4.978 -4.160 1.00 84.75 269 GLY A N 1
ATOM 2104 C CA . GLY A 1 269 ? -26.108 -6.166 -3.311 1.00 84.75 269 GLY A CA 1
ATOM 2105 C C . GLY A 1 269 ? -26.486 -5.845 -1.862 1.00 84.75 269 GLY A C 1
ATOM 2106 O O . GLY A 1 269 ? -27.436 -6.425 -1.330 1.00 84.75 269 GLY A O 1
ATOM 2107 N N . PHE A 1 270 ? -25.828 -4.859 -1.244 1.00 82.94 270 PHE A N 1
ATOM 2108 C CA . PHE A 1 270 ? -26.172 -4.396 0.105 1.00 82.94 270 PHE A CA 1
ATOM 2109 C C . PHE A 1 270 ? -27.603 -3.864 0.192 1.00 82.94 270 PHE A C 1
ATOM 2111 O O . PHE A 1 270 ? -28.326 -4.188 1.136 1.00 82.94 270 PHE A O 1
ATOM 2118 N N . MET A 1 271 ? -28.052 -3.099 -0.805 1.00 84.25 271 MET A N 1
ATOM 2119 C CA . MET A 1 271 ? -29.419 -2.580 -0.841 1.00 84.25 271 MET A CA 1
ATOM 2120 C C . MET A 1 271 ? -30.456 -3.711 -0.894 1.00 84.25 271 MET A C 1
ATOM 2122 O O . MET A 1 271 ? -31.421 -3.700 -0.127 1.00 84.25 271 MET A O 1
ATOM 2126 N N . ILE A 1 272 ? -30.241 -4.713 -1.750 1.00 84.38 272 ILE A N 1
ATOM 2127 C CA . ILE A 1 272 ? -31.131 -5.872 -1.898 1.00 84.38 272 ILE A CA 1
ATOM 2128 C C . ILE A 1 272 ? -31.187 -6.686 -0.602 1.00 84.38 272 ILE A C 1
ATOM 2130 O O . ILE A 1 272 ? -32.280 -6.997 -0.120 1.00 84.38 272 ILE A O 1
ATOM 2134 N N . ILE A 1 273 ? -30.033 -6.998 0.001 1.00 82.50 273 ILE A N 1
ATOM 2135 C CA . ILE A 1 273 ? -29.989 -7.747 1.262 1.00 82.50 273 ILE A CA 1
ATOM 2136 C C . ILE A 1 273 ? -30.663 -6.931 2.381 1.00 82.50 273 ILE A C 1
ATOM 2138 O O . ILE A 1 273 ? -31.471 -7.486 3.125 1.00 82.50 273 ILE A O 1
ATOM 2142 N N . PHE A 1 274 ? -30.437 -5.618 2.479 1.00 82.19 274 PHE A N 1
ATOM 2143 C CA . PHE A 1 274 ? -31.107 -4.788 3.486 1.00 82.19 274 PHE A CA 1
ATOM 2144 C C . PHE A 1 274 ? -32.632 -4.796 3.324 1.00 82.19 274 PHE A C 1
ATOM 2146 O O . PHE A 1 274 ? -33.365 -5.013 4.291 1.00 82.19 274 PHE A O 1
ATOM 2153 N N . ILE A 1 275 ? -33.125 -4.625 2.093 1.00 83.00 275 ILE A N 1
ATOM 2154 C CA . ILE A 1 275 ? -34.558 -4.719 1.781 1.00 83.00 275 ILE A CA 1
ATOM 2155 C C . ILE A 1 275 ? -35.095 -6.103 2.164 1.00 83.00 275 ILE A C 1
ATOM 2157 O O . ILE A 1 275 ? -36.176 -6.197 2.746 1.00 83.00 275 ILE A O 1
ATOM 2161 N N . SER A 1 276 ? -34.338 -7.171 1.904 1.00 83.12 276 SER A N 1
ATOM 2162 C CA . SER A 1 276 ? -34.729 -8.533 2.274 1.00 83.12 276 SER A CA 1
ATOM 2163 C C . SER A 1 276 ? -34.924 -8.690 3.787 1.00 83.12 276 SER A C 1
ATOM 2165 O O . SER A 1 276 ? -35.952 -9.205 4.231 1.00 83.12 276 SER A O 1
ATOM 2167 N N . VAL A 1 277 ? -34.010 -8.141 4.591 1.00 78.25 277 VAL A N 1
ATOM 2168 C CA . VAL A 1 277 ? -34.103 -8.137 6.055 1.00 78.25 277 VAL A CA 1
ATOM 2169 C C . VAL A 1 277 ? -35.326 -7.340 6.515 1.00 78.25 277 VAL A C 1
ATOM 2171 O O . VAL A 1 277 ? -36.119 -7.833 7.320 1.00 78.25 277 VAL A O 1
ATOM 2174 N N . LEU A 1 278 ? -35.553 -6.148 5.949 1.00 78.19 278 LEU A N 1
ATOM 2175 C CA . LEU A 1 278 ? -36.739 -5.346 6.259 1.00 78.19 278 LEU A CA 1
ATOM 2176 C C . LEU A 1 278 ? -38.034 -6.108 5.965 1.00 78.19 278 LEU A C 1
ATOM 2178 O O . LEU A 1 278 ? -38.966 -6.063 6.771 1.00 78.19 278 LEU A O 1
ATOM 2182 N N . ILE A 1 279 ? -38.117 -6.811 4.836 1.00 83.12 279 ILE A N 1
ATOM 2183 C CA . ILE A 1 279 ? -39.300 -7.599 4.470 1.00 83.12 279 ILE A CA 1
ATOM 2184 C C . ILE A 1 279 ? -39.493 -8.771 5.437 1.00 83.12 279 ILE A C 1
ATOM 2186 O O . ILE A 1 279 ? -40.619 -8.970 5.901 1.00 83.12 279 ILE A O 1
ATOM 2190 N N . SER A 1 280 ? -38.421 -9.498 5.777 1.00 79.56 280 SER A N 1
ATOM 2191 C CA . SER A 1 280 ? -38.462 -10.635 6.711 1.00 79.56 280 SER A CA 1
ATOM 2192 C C . SER A 1 280 ? -39.068 -10.236 8.060 1.00 79.56 280 SER A C 1
ATOM 2194 O O . SER A 1 280 ? -39.956 -10.920 8.578 1.00 79.56 280 SER A O 1
ATOM 2196 N N . GLU A 1 281 ? -38.652 -9.081 8.588 1.00 76.19 281 GLU A N 1
ATOM 2197 C CA . GLU A 1 281 ? -39.029 -8.634 9.932 1.00 76.19 281 GLU A CA 1
ATOM 2198 C C . GLU A 1 281 ? -40.353 -7.868 9.982 1.00 76.19 281 GLU A C 1
ATOM 2200 O O . GLU A 1 281 ? -41.157 -8.014 10.911 1.00 76.19 281 GLU A O 1
ATOM 2205 N N . THR A 1 282 ? -40.612 -7.028 8.978 1.00 75.19 282 THR A N 1
ATOM 2206 C CA . THR A 1 282 ? -41.795 -6.156 8.977 1.00 75.19 282 THR A CA 1
ATOM 2207 C C . THR A 1 282 ? -42.997 -6.772 8.276 1.00 75.19 282 THR A C 1
ATOM 2209 O O . THR A 1 282 ? -44.114 -6.270 8.446 1.00 75.19 282 THR A O 1
ATOM 2212 N N . LYS A 1 283 ? -42.789 -7.825 7.473 1.00 77.94 283 LYS A N 1
ATOM 2213 C CA . LYS A 1 283 ? -43.805 -8.466 6.624 1.00 77.94 283 LYS A CA 1
ATOM 2214 C C . LYS A 1 283 ? -44.567 -7.488 5.729 1.00 77.94 283 LYS A C 1
ATOM 2216 O O . LYS A 1 283 ? -45.738 -7.711 5.433 1.00 77.94 283 LYS A O 1
ATOM 2221 N N . LEU A 1 284 ? -43.955 -6.350 5.387 1.00 72.19 284 LEU A N 1
ATOM 2222 C CA . LEU A 1 284 ? -44.617 -5.250 4.678 1.00 72.19 284 LEU A CA 1
ATOM 2223 C C . LEU A 1 284 ? -45.900 -4.741 5.371 1.00 72.19 284 LEU A C 1
ATOM 2225 O O . LEU A 1 284 ? -46.726 -4.064 4.758 1.00 72.19 284 LEU A O 1
ATOM 2229 N N . SER A 1 285 ? -46.068 -5.007 6.673 1.00 64.00 285 SER A N 1
ATOM 2230 C CA . SER A 1 285 ? -47.230 -4.559 7.460 1.00 64.00 285 SER A CA 1
ATOM 2231 C C . SER A 1 285 ? -47.354 -3.033 7.511 1.00 64.00 285 SER A C 1
ATOM 2233 O O . SER A 1 285 ? -48.428 -2.495 7.768 1.00 64.00 285 SER A O 1
ATOM 2235 N N . PHE A 1 286 ? -46.261 -2.329 7.213 1.00 60.88 286 PHE A N 1
ATOM 2236 C CA . PHE A 1 286 ? -46.210 -0.884 7.068 1.00 60.88 286 PHE A CA 1
ATOM 2237 C C . PHE A 1 286 ? -46.885 -0.376 5.775 1.00 60.88 286 PHE A C 1
ATOM 2239 O O . PHE A 1 286 ? -47.223 0.794 5.712 1.00 60.88 286 PHE A O 1
ATOM 2246 N N . LEU A 1 287 ? -47.144 -1.209 4.762 1.00 61.88 287 LEU A N 1
ATOM 2247 C CA . LEU A 1 287 ? -47.889 -0.799 3.557 1.00 61.88 287 LEU A CA 1
ATOM 2248 C C . LEU A 1 287 ? -49.417 -0.842 3.748 1.00 61.88 287 LEU A C 1
ATOM 2250 O O . LEU A 1 287 ? -50.151 -0.254 2.957 1.00 61.88 287 LEU A O 1
ATOM 2254 N N . HIS A 1 288 ? -49.916 -1.484 4.811 1.00 56.06 288 HIS A N 1
ATOM 2255 C CA . HIS A 1 288 ? -51.350 -1.550 5.102 1.00 56.06 288 HIS A CA 1
ATOM 2256 C C . HIS A 1 288 ? -51.824 -0.338 5.934 1.00 56.06 288 HIS A C 1
ATOM 2258 O O . HIS A 1 288 ? -51.191 0.091 6.903 1.00 56.06 288 HIS A O 1
ATOM 2264 N N . ARG A 1 289 ? -52.954 0.253 5.514 1.00 43.09 289 ARG A N 1
ATOM 2265 C CA . ARG A 1 289 ? -53.552 1.511 6.011 1.00 43.09 289 ARG A CA 1
ATOM 2266 C C . ARG A 1 289 ? -53.696 1.523 7.548 1.00 43.09 289 ARG A C 1
ATOM 2268 O O . ARG A 1 289 ? -54.471 0.755 8.100 1.00 43.09 289 ARG A O 1
ATOM 2275 N N . GLY A 1 290 ? -52.994 2.443 8.228 1.00 50.41 290 GLY A N 1
ATOM 2276 C CA . GLY A 1 290 ? -53.241 2.779 9.645 1.00 50.41 290 GLY A CA 1
ATOM 2277 C C . GLY A 1 290 ? -52.045 3.283 10.472 1.00 50.41 290 GLY A C 1
ATOM 2278 O O . GLY A 1 290 ? -52.246 3.973 11.465 1.00 50.41 290 GLY A O 1
ATOM 2279 N N . ARG A 1 291 ? -50.789 3.021 10.075 1.00 49.41 291 ARG A N 1
ATOM 2280 C CA . ARG A 1 291 ? -49.579 3.410 10.849 1.00 49.41 291 ARG A CA 1
ATOM 2281 C C . ARG A 1 291 ? -48.669 4.418 10.129 1.00 49.41 291 ARG A C 1
ATOM 2283 O O . ARG A 1 291 ? -47.449 4.256 10.085 1.00 49.41 291 ARG A O 1
ATOM 2290 N N . LYS A 1 292 ? -49.253 5.508 9.611 1.00 45.78 292 LYS A N 1
ATOM 2291 C CA . LYS A 1 292 ? -48.544 6.586 8.877 1.00 45.78 292 LYS A CA 1
ATOM 2292 C C . LYS A 1 292 ? -47.325 7.162 9.621 1.00 45.78 292 LYS A C 1
ATOM 2294 O O . LYS A 1 292 ? -46.358 7.556 8.980 1.00 45.78 292 LYS A O 1
ATOM 2299 N N . THR A 1 293 ? -47.324 7.175 10.954 1.00 50.53 293 THR A N 1
ATOM 2300 C CA . THR A 1 293 ? -46.248 7.778 11.763 1.00 50.53 293 THR A CA 1
ATOM 2301 C C . THR A 1 293 ? -44.990 6.907 11.868 1.00 50.53 293 THR A C 1
ATOM 2303 O O . THR A 1 293 ? -43.886 7.443 11.917 1.00 50.53 293 THR A O 1
ATOM 2306 N N . MET A 1 294 ? -45.131 5.575 11.878 1.00 48.16 294 MET A N 1
ATOM 2307 C CA . MET A 1 294 ? -43.989 4.644 11.869 1.00 48.16 294 MET A CA 1
ATOM 2308 C C . MET A 1 294 ? -43.387 4.509 10.469 1.00 48.16 294 MET A C 1
ATOM 2310 O O . MET A 1 294 ? -42.168 4.493 10.348 1.00 48.16 294 MET A O 1
ATOM 2314 N N . ILE A 1 295 ? -44.231 4.498 9.427 1.00 46.09 295 ILE A N 1
ATOM 2315 C CA . ILE A 1 295 ? -43.805 4.496 8.017 1.00 46.09 295 ILE A CA 1
ATOM 2316 C C . ILE A 1 295 ? -42.941 5.719 7.731 1.00 46.09 295 ILE A C 1
ATOM 2318 O O . ILE A 1 295 ? -41.840 5.572 7.223 1.00 46.09 295 ILE A O 1
ATOM 2322 N N . LYS A 1 296 ? -43.396 6.915 8.133 1.00 45.34 296 LYS A N 1
ATOM 2323 C CA . LYS A 1 296 ? -42.617 8.145 7.963 1.00 45.34 296 LYS A CA 1
ATOM 2324 C C . LYS A 1 296 ? -41.280 8.069 8.696 1.00 45.34 296 LYS A C 1
ATOM 2326 O O . LYS A 1 296 ? -40.271 8.331 8.079 1.00 45.34 296 LYS A O 1
ATOM 2331 N N . LYS A 1 297 ? -41.232 7.643 9.964 1.00 53.75 297 LYS A N 1
ATOM 2332 C CA . LYS A 1 297 ? -39.965 7.592 10.720 1.00 53.75 297 LYS A CA 1
ATOM 2333 C C . LYS A 1 297 ? -38.974 6.559 10.182 1.00 53.75 297 LYS A C 1
ATOM 2335 O O . LYS A 1 297 ? -37.793 6.868 10.109 1.00 53.75 297 LYS A O 1
ATOM 2340 N N . LEU A 1 298 ? -39.436 5.365 9.809 1.00 51.03 298 LEU A N 1
ATOM 2341 C CA . LEU A 1 298 ? -38.563 4.320 9.275 1.00 51.03 298 LEU A CA 1
ATOM 2342 C C . LEU A 1 298 ? -38.082 4.683 7.866 1.00 51.03 298 LEU A C 1
ATOM 2344 O O . LEU A 1 298 ? -36.892 4.610 7.603 1.00 51.03 298 LEU A O 1
ATOM 2348 N N . PHE A 1 299 ? -38.980 5.178 7.009 1.00 51.00 299 PHE A N 1
ATOM 2349 C CA . PHE A 1 299 ? -38.626 5.666 5.679 1.00 51.00 299 PHE A CA 1
ATOM 2350 C C . PHE A 1 299 ? -37.694 6.876 5.759 1.00 51.00 299 PHE A C 1
ATOM 2352 O O . PHE A 1 299 ? -36.714 6.910 5.039 1.00 51.00 299 PHE A O 1
ATOM 2359 N N . THR A 1 300 ? -37.915 7.824 6.677 1.00 50.84 300 THR A N 1
ATOM 2360 C CA . THR A 1 300 ? -36.992 8.945 6.898 1.00 50.84 300 THR A CA 1
ATOM 2361 C C . THR A 1 300 ? -35.637 8.458 7.402 1.00 50.84 300 THR A C 1
ATOM 2363 O O . THR A 1 300 ? -34.642 8.905 6.868 1.00 50.84 300 THR A O 1
ATOM 2366 N N . ILE A 1 301 ? -35.552 7.512 8.344 1.00 59.09 301 ILE A N 1
ATOM 2367 C CA . ILE A 1 301 ? -34.254 6.983 8.807 1.00 59.09 301 ILE A CA 1
ATOM 2368 C C . ILE A 1 301 ? -33.525 6.237 7.682 1.00 59.09 301 ILE A C 1
ATOM 2370 O O . ILE A 1 301 ? -32.338 6.462 7.489 1.00 59.09 301 ILE A O 1
ATOM 2374 N N . THR A 1 302 ? -34.217 5.395 6.912 1.00 54.88 302 THR A N 1
ATOM 2375 C CA . THR A 1 302 ? -33.621 4.663 5.785 1.00 54.88 302 THR A CA 1
ATOM 2376 C C . THR A 1 302 ? -33.223 5.597 4.642 1.00 54.88 302 THR A C 1
ATOM 2378 O O . THR A 1 302 ? -32.140 5.443 4.094 1.00 54.88 302 THR A O 1
ATOM 2381 N N . LEU A 1 303 ? -34.045 6.597 4.317 1.00 51.22 303 LEU A N 1
ATOM 2382 C CA . LEU A 1 303 ? -33.761 7.598 3.287 1.00 51.22 303 LEU A CA 1
ATOM 2383 C C . LEU A 1 303 ? -32.652 8.561 3.735 1.00 51.22 303 LEU A C 1
ATOM 2385 O O . LEU A 1 303 ? -31.814 8.927 2.926 1.00 51.22 303 LEU A O 1
ATOM 2389 N N . SER A 1 304 ? -32.596 8.926 5.019 1.00 55.16 304 SER A N 1
ATOM 2390 C CA . SER A 1 304 ? -31.492 9.699 5.598 1.00 55.16 304 SER A CA 1
ATOM 2391 C C . SER A 1 304 ? -30.199 8.891 5.607 1.00 55.16 304 SER A C 1
ATOM 2393 O O . SER A 1 304 ? -29.167 9.431 5.238 1.00 55.16 304 SER A O 1
ATOM 2395 N N . LEU A 1 305 ? -30.243 7.601 5.955 1.00 53.25 305 LEU A N 1
ATOM 2396 C CA . LEU A 1 305 ? -29.081 6.715 5.874 1.00 53.25 305 LEU A CA 1
ATOM 2397 C C . LEU A 1 305 ? -28.629 6.511 4.424 1.00 53.25 305 LEU A C 1
ATOM 2399 O O . LEU A 1 305 ? -27.434 6.577 4.189 1.00 53.25 305 LEU A O 1
ATOM 2403 N N . MET A 1 306 ? -29.546 6.354 3.458 1.00 49.75 306 MET A N 1
ATOM 2404 C CA . MET A 1 306 ? -29.224 6.296 2.023 1.00 49.75 306 MET A CA 1
ATOM 2405 C C . MET A 1 306 ? -28.659 7.616 1.494 1.00 49.75 306 MET A C 1
ATOM 2407 O O . MET A 1 306 ? -27.693 7.580 0.747 1.00 49.75 306 MET A O 1
ATOM 2411 N N . MET A 1 307 ? -29.213 8.769 1.886 1.00 50.66 307 MET A N 1
ATOM 2412 C CA . MET A 1 307 ? -28.684 10.079 1.484 1.00 50.66 307 MET A CA 1
ATOM 2413 C C . MET A 1 307 ? -27.286 10.317 2.048 1.00 50.66 307 MET A C 1
ATOM 2415 O O . MET A 1 307 ? -26.424 10.796 1.321 1.00 50.66 307 MET A O 1
ATOM 2419 N N . ILE A 1 308 ? -27.055 9.936 3.310 1.00 52.41 308 ILE A N 1
ATOM 2420 C CA . ILE A 1 308 ? -25.725 9.927 3.931 1.00 52.41 308 ILE A CA 1
ATOM 2421 C C . ILE A 1 308 ? -24.799 8.975 3.161 1.00 52.41 308 ILE A C 1
ATOM 2423 O O . ILE A 1 308 ? -23.653 9.310 2.908 1.00 52.41 308 ILE A O 1
ATOM 2427 N N . PHE A 1 309 ? -25.297 7.816 2.726 1.00 42.84 309 PHE A N 1
ATOM 2428 C CA . PHE A 1 309 ? -24.536 6.848 1.935 1.00 42.84 309 PHE A CA 1
ATOM 2429 C C . PHE A 1 309 ? -24.137 7.385 0.552 1.00 42.84 309 PHE A C 1
ATOM 2431 O O . PHE A 1 309 ? -23.021 7.148 0.101 1.00 42.84 309 PHE A O 1
ATOM 2438 N N . THR A 1 310 ? -25.021 8.136 -0.113 1.00 44.31 310 THR A N 1
ATOM 2439 C CA . THR A 1 310 ? -24.737 8.745 -1.423 1.00 44.31 310 THR A CA 1
ATOM 2440 C C . THR A 1 310 ? -23.793 9.940 -1.338 1.00 44.31 310 THR A C 1
ATOM 2442 O O . THR A 1 310 ? -23.074 10.199 -2.295 1.00 44.31 310 THR A O 1
ATOM 2445 N N . SER A 1 311 ? -23.744 10.649 -0.206 1.00 40.66 311 SER A N 1
ATOM 2446 C CA . SER A 1 311 ? -22.813 11.768 -0.007 1.00 40.66 311 SER A CA 1
ATOM 2447 C C . SER A 1 311 ? -21.390 11.341 0.371 1.00 40.66 311 SER A C 1
ATOM 2449 O O . SER A 1 311 ? -20.511 12.195 0.439 1.00 40.66 311 SER A O 1
ATOM 2451 N N . PHE A 1 312 ? -21.142 10.038 0.551 1.00 38.72 312 PHE A N 1
ATOM 2452 C CA . PHE A 1 312 ? -19.798 9.458 0.677 1.00 38.72 312 PHE A CA 1
ATOM 2453 C C . PHE A 1 312 ? -19.277 8.820 -0.616 1.00 38.72 312 PHE A C 1
ATOM 2455 O O . PHE A 1 312 ? -18.183 8.257 -0.606 1.00 38.72 312 PHE A O 1
ATOM 2462 N N . VAL A 1 313 ? -20.011 8.905 -1.733 1.00 36.06 313 VAL A N 1
ATOM 2463 C CA . VAL A 1 313 ? -19.411 8.606 -3.037 1.00 36.06 313 VAL A CA 1
ATOM 2464 C C . VAL A 1 313 ? -18.463 9.765 -3.347 1.00 36.06 313 VAL A C 1
ATOM 2466 O O . VAL A 1 313 ? -18.938 10.901 -3.430 1.00 36.06 313 VAL A O 1
ATOM 2469 N N . PRO A 1 314 ? -17.143 9.540 -3.478 1.00 35.78 314 PRO A N 1
ATOM 2470 C CA . PRO A 1 314 ? -16.255 10.593 -3.930 1.00 35.78 314 PRO A CA 1
ATOM 2471 C C . PRO A 1 314 ? -16.736 11.038 -5.311 1.00 35.78 314 PRO A C 1
ATOM 2473 O O . PRO A 1 314 ? -16.710 10.274 -6.275 1.00 35.78 314 PRO A O 1
ATOM 2476 N N . VAL A 1 315 ? -17.220 12.277 -5.392 1.00 32.41 315 VAL A N 1
ATOM 2477 C CA . VAL A 1 315 ? -17.318 12.986 -6.663 1.00 32.41 315 VAL A CA 1
ATOM 2478 C C . VAL A 1 315 ? -15.874 13.231 -7.064 1.00 32.41 315 VAL A C 1
ATOM 2480 O O . VAL A 1 315 ? -15.234 14.161 -6.572 1.00 32.41 315 VAL A O 1
ATOM 2483 N N . PHE A 1 316 ? -15.321 12.341 -7.883 1.00 33.38 316 PHE A N 1
ATOM 2484 C CA . PHE A 1 316 ? -14.088 12.650 -8.581 1.00 33.38 316 PHE A CA 1
ATOM 2485 C C . PHE A 1 316 ? -14.425 13.809 -9.509 1.00 33.38 316 PHE A C 1
ATOM 2487 O O . PHE A 1 316 ? -15.196 13.656 -10.454 1.00 33.38 316 PHE A O 1
ATOM 2494 N N . ALA A 1 317 ? -13.935 14.996 -9.154 1.00 31.77 317 ALA A N 1
ATOM 2495 C CA . ALA A 1 317 ? -13.927 16.116 -10.070 1.00 31.77 317 ALA A CA 1
ATOM 2496 C C . ALA A 1 317 ? -13.190 15.648 -11.326 1.00 31.77 317 ALA A C 1
ATOM 2498 O O . ALA A 1 317 ? -12.043 15.206 -11.242 1.00 31.77 317 ALA A O 1
ATOM 2499 N N . GLU A 1 318 ? -13.887 15.686 -12.455 1.00 35.91 318 GLU A N 1
ATOM 2500 C CA . GLU A 1 318 ? -13.313 15.479 -13.775 1.00 35.91 318 GLU A CA 1
ATOM 2501 C C . GLU A 1 318 ? -12.257 16.579 -13.949 1.00 35.91 318 GLU A C 1
ATOM 2503 O O . GLU A 1 318 ? -12.581 17.765 -14.042 1.00 35.91 318 GLU A O 1
ATOM 2508 N N . GLY A 1 319 ? -10.984 16.206 -13.803 1.00 48.16 319 GLY A N 1
ATOM 2509 C CA . GLY A 1 319 ? -9.874 17.119 -14.049 1.00 48.16 319 GLY A CA 1
ATOM 2510 C C . GLY A 1 319 ? -9.874 17.539 -15.515 1.00 48.16 319 GLY A C 1
ATOM 2511 O O . GLY A 1 319 ? -10.391 16.816 -16.363 1.00 48.16 319 GLY A O 1
ATOM 2512 N N . GLU A 1 320 ? -9.294 18.701 -15.810 1.00 56.12 320 GLU A N 1
ATOM 2513 C CA . GLU A 1 320 ? -9.072 19.148 -17.187 1.00 56.12 320 GLU A CA 1
ATOM 2514 C C . GLU A 1 320 ? -8.431 18.025 -18.015 1.00 56.12 320 GLU A C 1
ATOM 2516 O O . GLU A 1 320 ? -7.354 17.514 -17.688 1.00 56.12 320 GLU A O 1
ATOM 2521 N N . GLU A 1 321 ? -9.132 17.594 -19.062 1.00 65.62 321 GLU A N 1
ATOM 2522 C CA . GLU A 1 321 ? -8.721 16.450 -19.863 1.00 65.62 321 GLU A CA 1
ATOM 2523 C C . GLU A 1 321 ? -7.582 16.878 -20.797 1.00 65.62 321 GLU A C 1
ATOM 2525 O O . GLU A 1 321 ? -7.790 17.515 -21.830 1.00 65.62 321 GLU A O 1
ATOM 2530 N N . VAL A 1 322 ? -6.340 16.555 -20.422 1.00 85.44 322 VAL A N 1
ATOM 2531 C CA . VAL A 1 322 ? -5.194 16.733 -21.324 1.00 85.44 322 VAL A CA 1
ATOM 2532 C C . VAL A 1 322 ? -5.379 15.805 -22.519 1.00 85.44 322 VAL A C 1
ATOM 2534 O O . VAL A 1 322 ? -5.459 14.582 -22.366 1.00 85.44 322 VAL A O 1
ATOM 2537 N N . ASN A 1 323 ? -5.431 16.385 -23.715 1.00 85.50 323 ASN A N 1
ATOM 2538 C CA . ASN A 1 323 ? -5.641 15.639 -24.946 1.00 85.50 323 ASN A CA 1
ATOM 2539 C C . ASN A 1 323 ? -4.362 14.893 -25.366 1.00 85.50 323 ASN A C 1
ATOM 2541 O O . ASN A 1 323 ? -3.572 15.390 -26.166 1.00 85.50 323 ASN A O 1
ATOM 2545 N N . ILE A 1 324 ? -4.160 13.704 -24.797 1.00 92.56 324 ILE A N 1
ATOM 2546 C CA . ILE A 1 324 ? -3.169 12.724 -25.260 1.00 92.56 324 ILE A CA 1
ATOM 2547 C C . ILE A 1 324 ? -3.825 11.678 -26.163 1.00 92.56 324 ILE A C 1
ATOM 2549 O O . ILE A 1 324 ? -4.952 11.243 -25.896 1.00 92.56 324 ILE A O 1
ATOM 2553 N N . VAL A 1 325 ? -3.109 11.224 -27.195 1.00 93.25 325 VAL A N 1
ATOM 2554 C CA . VAL A 1 325 ? -3.600 10.176 -28.108 1.00 93.25 325 VAL A CA 1
ATOM 2555 C C . VAL A 1 325 ? -3.534 8.784 -27.483 1.00 93.25 325 VAL A C 1
ATOM 2557 O O . VAL A 1 325 ? -4.293 7.899 -27.874 1.00 93.25 325 VAL A O 1
ATOM 2560 N N . GLY A 1 326 ? -2.642 8.579 -26.509 1.00 92.50 326 GLY A N 1
ATOM 2561 C CA . GLY A 1 326 ? -2.559 7.356 -25.717 1.00 92.50 326 GLY A CA 1
ATOM 2562 C C . GLY A 1 326 ? -3.852 7.040 -24.963 1.00 92.50 326 GLY A C 1
ATOM 2563 O O . GLY A 1 326 ? -4.528 7.924 -24.420 1.00 92.50 326 GLY A O 1
ATOM 2564 N N . GLN A 1 327 ? -4.184 5.748 -24.902 1.00 94.69 327 GLN A N 1
ATOM 2565 C CA . GLN A 1 327 ? -5.289 5.253 -24.077 1.00 94.69 327 GLN A CA 1
ATOM 2566 C C . GLN A 1 327 ? -4.941 5.313 -22.585 1.00 94.69 327 GLN A C 1
ATOM 2568 O O . GLN A 1 327 ? -5.837 5.510 -21.763 1.00 94.69 327 GLN A O 1
ATOM 2573 N N . TYR A 1 328 ? -3.652 5.169 -22.260 1.00 96.00 328 TYR A N 1
ATOM 2574 C CA . TYR A 1 328 ? -3.130 5.143 -20.898 1.00 96.00 328 TYR A CA 1
ATOM 2575 C C . TYR A 1 328 ? -2.130 6.281 -20.690 1.00 96.00 328 TYR A C 1
ATOM 2577 O O . TYR A 1 328 ? -1.257 6.505 -21.533 1.00 96.00 328 TYR A O 1
ATOM 2585 N N . GLY A 1 329 ? -2.224 6.966 -19.552 1.00 96.44 329 GLY A N 1
ATOM 2586 C CA . GLY A 1 329 ? -1.324 8.054 -19.184 1.00 96.44 329 GLY A CA 1
ATOM 2587 C C . GLY A 1 329 ? -1.261 8.258 -17.676 1.00 96.44 329 GLY A C 1
ATOM 2588 O O . GLY A 1 329 ? -2.284 8.270 -16.994 1.00 96.44 329 GLY A O 1
ATOM 2589 N N . ILE A 1 330 ? -0.062 8.439 -17.139 1.00 97.94 330 ILE A N 1
ATOM 2590 C CA . ILE A 1 330 ? 0.140 8.805 -15.738 1.00 97.94 330 ILE A CA 1
ATOM 2591 C C . ILE A 1 330 ? 1.363 9.702 -15.602 1.00 97.94 330 ILE A C 1
ATOM 2593 O O . ILE A 1 330 ? 2.382 9.467 -16.252 1.00 97.94 330 ILE A O 1
ATOM 2597 N N . VAL A 1 331 ? 1.272 10.692 -14.715 1.00 98.06 331 VAL A N 1
ATOM 2598 C CA . VAL A 1 331 ? 2.444 11.408 -14.206 1.00 98.06 331 VAL A CA 1
ATOM 2599 C C . VAL A 1 331 ? 2.462 11.309 -12.694 1.00 98.06 331 VAL A C 1
ATOM 2601 O O . VAL A 1 331 ? 1.466 11.622 -12.037 1.00 98.06 331 VAL A O 1
ATOM 2604 N N . ILE A 1 332 ? 3.595 10.875 -12.151 1.00 95.75 332 ILE A N 1
ATOM 2605 C CA . ILE A 1 332 ? 3.843 10.858 -10.714 1.00 95.75 332 ILE A CA 1
ATOM 2606 C C . ILE A 1 332 ? 5.068 11.690 -10.368 1.00 95.75 332 ILE A C 1
ATOM 2608 O O . ILE A 1 332 ? 6.049 11.737 -11.112 1.00 95.75 332 ILE A O 1
ATOM 2612 N N . ASP A 1 333 ? 5.025 12.299 -9.196 1.00 93.19 333 ASP A N 1
ATOM 2613 C CA . ASP A 1 333 ? 6.196 12.872 -8.554 1.00 93.19 333 ASP A CA 1
ATOM 2614 C C . ASP A 1 333 ? 7.251 11.783 -8.280 1.00 93.19 333 ASP A C 1
ATOM 2616 O O . ASP A 1 333 ? 6.924 10.730 -7.714 1.00 93.19 333 ASP A O 1
ATOM 2620 N N . LYS A 1 334 ? 8.516 11.997 -8.680 1.00 93.56 334 LYS A N 1
ATOM 2621 C CA . LYS A 1 334 ? 9.552 10.955 -8.557 1.00 93.56 334 LYS A CA 1
ATOM 2622 C C . LYS A 1 334 ? 9.839 10.603 -7.097 1.00 93.56 334 LYS A C 1
ATOM 2624 O O . LYS A 1 334 ? 10.045 9.425 -6.801 1.00 93.56 334 LYS A O 1
ATOM 2629 N N . ASP A 1 335 ? 9.818 11.570 -6.189 1.00 86.69 335 ASP A N 1
ATOM 2630 C CA . ASP A 1 335 ? 10.305 11.371 -4.821 1.00 86.69 335 ASP A CA 1
ATOM 2631 C C . ASP A 1 335 ? 9.207 10.855 -3.877 1.00 86.69 335 ASP A C 1
ATOM 2633 O O . ASP A 1 335 ? 9.417 9.892 -3.134 1.00 86.69 335 ASP A O 1
ATOM 2637 N N . THR A 1 336 ? 8.008 11.430 -3.957 1.00 82.75 336 THR A N 1
ATOM 2638 C CA . THR A 1 336 ? 6.850 11.097 -3.111 1.00 82.75 336 THR A CA 1
ATOM 2639 C C . THR A 1 336 ? 5.949 10.027 -3.734 1.00 82.75 336 THR A C 1
ATOM 2641 O O . THR A 1 336 ? 5.304 9.256 -3.022 1.00 82.75 336 THR A O 1
ATOM 2644 N N . GLY A 1 337 ? 5.907 9.931 -5.068 1.00 87.44 337 GLY A N 1
ATOM 2645 C CA . GLY A 1 337 ? 4.963 9.076 -5.793 1.00 87.44 337 GLY A CA 1
ATOM 2646 C C . GLY A 1 337 ? 3.533 9.606 -5.838 1.00 87.44 337 GLY A C 1
ATOM 2647 O O . GLY A 1 337 ? 2.631 8.838 -6.176 1.00 87.44 337 GLY A O 1
ATOM 2648 N N . GLN A 1 338 ? 3.318 10.878 -5.494 1.00 87.44 338 GLN A N 1
ATOM 2649 C CA . GLN A 1 338 ? 2.043 11.562 -5.679 1.00 87.44 338 GLN A CA 1
ATOM 2650 C C . GLN A 1 338 ? 1.630 11.520 -7.152 1.00 87.44 338 GLN A C 1
ATOM 2652 O O . GLN A 1 338 ? 2.419 11.859 -8.031 1.00 87.44 338 GLN A O 1
ATOM 2657 N N . VAL A 1 339 ? 0.387 11.120 -7.418 1.00 91.62 339 VAL A N 1
ATOM 2658 C CA . VAL A 1 339 ? -0.183 11.127 -8.770 1.00 91.62 339 VAL A CA 1
ATOM 2659 C C . VAL A 1 339 ? -0.644 12.543 -9.104 1.00 91.62 339 VAL A C 1
ATOM 2661 O O . VAL A 1 339 ? -1.464 13.109 -8.384 1.00 91.62 339 VAL A O 1
ATOM 2664 N N . LEU A 1 340 ? -0.107 13.104 -10.185 1.00 91.44 340 LEU A N 1
ATOM 2665 C CA . LEU A 1 340 ? -0.398 14.462 -10.662 1.00 91.44 340 LEU A CA 1
ATOM 2666 C C . LEU A 1 340 ? -1.326 14.452 -11.879 1.00 91.44 340 LEU A C 1
ATOM 2668 O O . LEU A 1 340 ? -2.079 15.395 -12.101 1.00 91.44 340 LEU A O 1
ATOM 2672 N N . TYR A 1 341 ? -1.293 13.367 -12.651 1.00 93.94 341 TYR A N 1
ATOM 2673 C CA . TYR A 1 341 ? -2.198 13.123 -13.768 1.00 93.94 341 TYR A CA 1
ATOM 2674 C C . TYR A 1 341 ? -2.506 11.631 -13.876 1.00 93.94 341 TYR A C 1
ATOM 2676 O O . TYR A 1 341 ? -1.623 10.801 -13.644 1.00 93.94 341 TYR A O 1
ATOM 2684 N N . ASN A 1 342 ? -3.740 11.292 -14.252 1.00 93.19 342 ASN A N 1
ATOM 2685 C CA . ASN A 1 342 ? -4.188 9.918 -14.454 1.00 93.19 342 ASN A CA 1
ATOM 2686 C C . ASN A 1 342 ? -5.216 9.849 -15.591 1.00 93.19 342 ASN A C 1
ATOM 2688 O O . ASN A 1 342 ? -6.260 10.491 -15.522 1.00 93.19 342 ASN A O 1
ATOM 2692 N N . LYS A 1 343 ? -4.933 9.012 -16.590 1.00 93.75 343 LYS A N 1
ATOM 2693 C CA . LYS A 1 343 ? -5.858 8.568 -17.632 1.00 93.75 343 LYS A CA 1
ATOM 2694 C C . LYS A 1 343 ? -5.754 7.050 -17.744 1.00 93.75 343 LYS A C 1
ATOM 2696 O O . LYS A 1 343 ? -4.737 6.540 -18.215 1.00 93.75 343 LYS A O 1
ATOM 2701 N N . ASN A 1 344 ? -6.786 6.336 -17.290 1.00 95.12 344 ASN A N 1
ATOM 2702 C CA . ASN A 1 344 ? -6.868 4.868 -17.315 1.00 95.12 344 ASN A CA 1
ATOM 2703 C C . ASN A 1 344 ? -5.612 4.170 -16.752 1.00 95.12 344 ASN A C 1
ATOM 2705 O O . ASN A 1 344 ? -5.209 3.111 -17.226 1.00 95.12 344 ASN A O 1
ATOM 2709 N N . ALA A 1 345 ? -4.937 4.770 -15.763 1.00 94.50 345 ALA A N 1
ATOM 2710 C CA . ALA A 1 345 ? -3.595 4.327 -15.392 1.00 94.50 345 ALA A CA 1
ATOM 2711 C C . ALA A 1 345 ? -3.549 2.936 -14.739 1.00 94.50 345 ALA A C 1
ATOM 2713 O O . ALA A 1 345 ? -2.483 2.327 -14.709 1.00 94.50 345 ALA A O 1
ATOM 2714 N N . HIS A 1 346 ? -4.679 2.443 -14.225 1.00 96.25 346 HIS A N 1
ATOM 2715 C CA . HIS A 1 346 ? -4.814 1.129 -13.586 1.00 96.25 346 HIS A CA 1
ATOM 2716 C C . HIS A 1 346 ? -5.382 0.050 -14.519 1.00 96.25 346 HIS A C 1
ATOM 2718 O O . HIS A 1 346 ? -5.531 -1.096 -14.103 1.00 96.25 346 HIS A O 1
ATOM 2724 N N . ASP A 1 347 ? -5.691 0.389 -15.769 1.00 96.50 347 ASP A N 1
ATOM 2725 C CA . ASP A 1 347 ? -6.203 -0.583 -16.728 1.00 96.50 347 ASP A CA 1
ATOM 2726 C C . ASP A 1 347 ? -5.071 -1.487 -17.239 1.00 96.50 347 ASP A C 1
ATOM 2728 O O . ASP A 1 347 ? -3.920 -1.059 -17.395 1.00 96.50 347 ASP A O 1
ATOM 2732 N N . LYS A 1 348 ? -5.403 -2.755 -17.522 1.00 97.19 348 LYS A N 1
ATOM 2733 C CA . LYS A 1 348 ? -4.459 -3.736 -18.076 1.00 97.19 348 LYS A CA 1
ATOM 2734 C C . LYS A 1 348 ? -3.941 -3.246 -19.433 1.00 97.19 348 LYS A C 1
ATOM 2736 O O . LYS A 1 348 ? -4.708 -3.096 -20.381 1.00 97.19 348 LYS A O 1
ATOM 2741 N N . MET A 1 349 ? -2.624 -3.105 -19.550 1.00 96.94 349 MET A N 1
ATOM 2742 C CA . MET A 1 349 ? -1.911 -2.778 -20.781 1.00 96.94 349 MET A CA 1
ATOM 2743 C C . MET A 1 349 ? -0.755 -3.749 -21.041 1.00 96.94 349 MET A C 1
ATOM 2745 O O . MET A 1 349 ? -0.188 -4.351 -20.127 1.00 96.94 349 MET A O 1
ATOM 2749 N N . TYR A 1 350 ? -0.357 -3.869 -22.305 1.00 98.25 350 TYR A N 1
ATOM 2750 C CA . TYR A 1 350 ? 0.853 -4.599 -22.674 1.00 98.25 350 TYR A CA 1
ATOM 2751 C C . TYR A 1 350 ? 2.056 -3.641 -22.638 1.00 98.25 350 TYR A C 1
ATOM 2753 O O . TYR A 1 350 ? 2.026 -2.617 -23.322 1.00 98.25 350 TYR A O 1
ATOM 2761 N N . PRO A 1 351 ? 3.125 -3.937 -21.876 1.00 97.75 351 PRO A N 1
ATOM 2762 C CA . PRO A 1 351 ? 4.240 -3.001 -21.692 1.00 97.75 351 PRO A CA 1
ATOM 2763 C C . PRO A 1 351 ? 5.087 -2.808 -22.959 1.00 97.75 351 PRO A C 1
ATOM 2765 O O . PRO A 1 351 ? 5.683 -1.747 -23.170 1.00 97.75 351 PRO A O 1
ATOM 2768 N N . ALA A 1 352 ? 5.168 -3.830 -23.813 1.00 96.69 352 ALA A N 1
ATOM 2769 C CA . ALA A 1 352 ? 6.221 -3.928 -24.818 1.00 96.69 352 ALA A CA 1
ATOM 2770 C C . ALA A 1 352 ? 7.616 -3.711 -24.185 1.00 96.69 352 ALA A C 1
ATOM 2772 O O . ALA A 1 352 ? 7.851 -4.047 -23.028 1.00 96.69 352 ALA A O 1
ATOM 2773 N N . SER A 1 353 ? 8.572 -3.119 -24.905 1.00 97.25 353 SER A N 1
ATOM 2774 C CA . SER A 1 353 ? 9.960 -2.998 -24.425 1.00 97.25 353 SER A CA 1
ATOM 2775 C C . SER A 1 353 ? 10.187 -2.090 -23.207 1.00 97.25 353 SER A C 1
ATOM 2777 O O . SER A 1 353 ? 11.324 -2.039 -22.733 1.00 97.25 353 SER A O 1
ATOM 2779 N N . ILE A 1 354 ? 9.174 -1.412 -22.653 1.00 98.44 354 ILE A N 1
ATOM 2780 C CA . ILE A 1 354 ? 9.346 -0.732 -21.353 1.00 98.44 354 ILE A CA 1
ATOM 2781 C C . ILE A 1 354 ? 9.553 -1.745 -20.213 1.00 98.44 354 ILE A C 1
ATOM 2783 O O . ILE A 1 354 ? 10.156 -1.394 -19.205 1.00 98.44 354 ILE A O 1
ATOM 2787 N N . THR A 1 355 ? 9.211 -3.026 -20.429 1.00 98.75 355 THR A N 1
ATOM 2788 C CA . THR A 1 355 ? 9.619 -4.180 -19.603 1.00 98.75 355 THR A CA 1
ATOM 2789 C C . THR A 1 355 ? 11.116 -4.190 -19.291 1.00 98.75 355 THR A C 1
ATOM 2791 O O . THR A 1 355 ? 11.516 -4.574 -18.195 1.00 98.75 355 THR A O 1
ATOM 2794 N N . LYS A 1 356 ? 11.962 -3.715 -20.215 1.00 98.69 356 LYS A N 1
ATOM 2795 C CA . LYS A 1 356 ? 13.421 -3.710 -20.037 1.00 98.69 356 LYS A CA 1
ATOM 2796 C C . LYS A 1 356 ? 13.880 -2.827 -18.870 1.00 98.69 356 LYS A C 1
ATOM 2798 O O . LYS A 1 356 ? 14.957 -3.060 -18.339 1.00 98.69 356 LYS A O 1
ATOM 2803 N N . ILE A 1 357 ? 13.054 -1.879 -18.415 1.00 98.88 357 ILE A N 1
ATOM 2804 C CA . ILE A 1 357 ? 13.287 -1.138 -17.165 1.00 98.88 357 ILE A CA 1
ATOM 2805 C C . ILE A 1 357 ? 13.344 -2.110 -15.983 1.00 98.88 357 ILE A C 1
ATOM 2807 O O . ILE A 1 357 ? 14.306 -2.072 -15.218 1.00 98.88 357 ILE A O 1
ATOM 2811 N N . LEU A 1 358 ? 12.354 -3.007 -15.873 1.00 98.88 358 LEU A N 1
ATOM 2812 C CA . LEU A 1 358 ? 12.303 -4.036 -14.834 1.00 98.88 358 LEU A CA 1
ATOM 2813 C C . LEU A 1 358 ? 13.479 -5.010 -14.967 1.00 98.88 358 LEU A C 1
ATOM 2815 O O . LEU A 1 358 ? 14.131 -5.327 -13.977 1.00 98.88 358 LEU A O 1
ATOM 2819 N N . THR A 1 359 ? 13.792 -5.436 -16.191 1.00 98.75 359 THR A N 1
ATOM 2820 C CA . THR A 1 359 ? 14.935 -6.321 -16.460 1.00 98.75 359 THR A CA 1
ATOM 2821 C C . THR A 1 359 ? 16.249 -5.702 -15.991 1.00 98.75 359 THR A C 1
ATOM 2823 O O . THR A 1 359 ? 16.997 -6.324 -15.241 1.00 98.75 359 THR A O 1
ATOM 2826 N N . CYS A 1 360 ? 16.519 -4.453 -16.370 1.00 98.75 360 CYS A N 1
ATOM 2827 C CA . CYS A 1 360 ? 17.755 -3.772 -16.010 1.00 98.75 360 CYS A CA 1
ATOM 2828 C C . CYS A 1 360 ? 17.879 -3.554 -14.499 1.00 98.75 360 CYS A C 1
ATOM 2830 O O . CYS A 1 360 ? 18.946 -3.817 -13.951 1.00 98.75 360 CYS A O 1
ATOM 2832 N N . ILE A 1 361 ? 16.821 -3.119 -13.800 1.00 98.75 361 ILE A N 1
ATOM 2833 C CA . ILE A 1 361 ? 16.918 -2.924 -12.343 1.00 98.75 361 ILE A CA 1
ATOM 2834 C C . ILE A 1 361 ? 17.118 -4.248 -11.599 1.00 98.75 361 ILE A C 1
ATOM 2836 O O . ILE A 1 361 ? 17.947 -4.306 -10.696 1.00 98.75 361 ILE A O 1
ATOM 2840 N N . VAL A 1 362 ? 16.437 -5.322 -12.011 1.00 98.75 362 VAL A N 1
ATOM 2841 C CA . VAL A 1 362 ? 16.614 -6.653 -11.409 1.00 98.75 362 VAL A CA 1
ATOM 2842 C C . VAL A 1 362 ? 18.043 -7.151 -11.613 1.00 98.75 362 VAL A C 1
ATOM 2844 O O . VAL A 1 362 ? 18.659 -7.617 -10.659 1.00 98.75 362 VAL A O 1
ATOM 2847 N N . ALA A 1 363 ? 18.606 -6.992 -12.815 1.00 98.50 363 ALA A N 1
ATOM 2848 C CA . ALA A 1 363 ? 20.001 -7.342 -13.075 1.00 98.50 363 ALA A CA 1
ATOM 2849 C C . ALA A 1 363 ? 20.964 -6.511 -12.212 1.00 98.50 363 ALA A C 1
ATOM 2851 O O . ALA A 1 363 ? 21.834 -7.070 -11.553 1.00 98.50 363 ALA A O 1
ATOM 2852 N N . ILE A 1 364 ? 20.777 -5.188 -12.153 1.00 98.50 364 ILE A N 1
ATOM 2853 C CA . ILE A 1 364 ? 21.625 -4.280 -11.366 1.00 98.50 364 ILE A CA 1
ATOM 2854 C C . ILE A 1 364 ? 21.626 -4.642 -9.873 1.00 98.50 364 ILE A C 1
ATOM 2856 O O . ILE A 1 364 ? 22.669 -4.530 -9.233 1.00 98.50 364 ILE A O 1
ATOM 2860 N N . GLU A 1 365 ? 20.501 -5.083 -9.304 1.00 97.81 365 GLU A N 1
ATOM 2861 C CA . GLU A 1 365 ? 20.430 -5.504 -7.894 1.00 97.81 365 GLU A CA 1
ATOM 2862 C C . GLU A 1 365 ? 21.202 -6.797 -7.592 1.00 97.81 365 GLU A C 1
ATOM 2864 O O . GLU A 1 365 ? 21.508 -7.064 -6.431 1.00 97.81 365 GLU A O 1
ATOM 2869 N N . MET A 1 366 ? 21.542 -7.582 -8.617 1.00 96.50 366 MET A N 1
ATOM 2870 C CA . MET A 1 366 ? 22.353 -8.799 -8.496 1.00 96.50 366 MET A CA 1
ATOM 2871 C C . MET A 1 366 ? 23.830 -8.570 -8.847 1.00 96.50 366 MET A C 1
ATOM 2873 O O . MET A 1 366 ? 24.639 -9.485 -8.702 1.00 96.50 366 MET A O 1
ATOM 2877 N N . LEU A 1 367 ? 24.186 -7.372 -9.320 1.00 94.88 367 LEU A N 1
ATOM 2878 C CA . LEU A 1 367 ? 25.521 -7.043 -9.810 1.00 94.88 367 LEU A CA 1
ATOM 2879 C C . LEU A 1 367 ? 26.251 -6.082 -8.866 1.00 94.88 367 LEU A C 1
ATOM 2881 O O . LEU A 1 367 ? 25.912 -4.900 -8.729 1.00 94.88 367 LEU A O 1
ATOM 2885 N N . ASP A 1 368 ? 27.347 -6.567 -8.290 1.00 89.38 368 ASP A N 1
ATOM 2886 C CA . ASP A 1 368 ? 28.223 -5.746 -7.449 1.00 89.38 368 ASP A CA 1
ATOM 2887 C C . ASP A 1 368 ? 28.973 -4.687 -8.270 1.00 89.38 368 ASP A C 1
ATOM 2889 O O . ASP A 1 368 ? 29.110 -3.538 -7.841 1.00 89.38 368 ASP A O 1
ATOM 2893 N N . ASP A 1 369 ? 29.377 -5.045 -9.488 1.00 93.94 369 ASP A N 1
ATOM 2894 C CA . ASP A 1 369 ? 30.226 -4.250 -10.374 1.00 93.94 369 ASP A CA 1
ATOM 2895 C C . ASP A 1 369 ? 29.741 -4.374 -11.826 1.00 93.94 369 ASP A C 1
ATOM 2897 O O . ASP A 1 369 ? 29.573 -5.485 -12.331 1.00 93.94 369 ASP A O 1
ATOM 2901 N N . LEU A 1 370 ? 29.486 -3.231 -12.472 1.00 96.38 370 LEU A N 1
ATOM 2902 C CA . LEU A 1 370 ? 28.999 -3.188 -13.853 1.00 96.38 370 LEU A CA 1
ATOM 2903 C C . LEU A 1 370 ? 30.119 -3.356 -14.883 1.00 96.38 370 LEU A C 1
ATOM 2905 O O . LEU A 1 370 ? 29.828 -3.683 -16.029 1.00 96.38 370 LEU A O 1
ATOM 2909 N N . ASP A 1 371 ? 31.375 -3.160 -14.487 1.00 96.56 371 ASP A N 1
ATOM 2910 C CA . ASP A 1 371 ? 32.527 -3.241 -15.388 1.00 96.56 371 ASP A CA 1
ATOM 2911 C C . ASP A 1 371 ? 33.112 -4.666 -15.448 1.00 96.56 371 ASP A C 1
ATOM 2913 O O . ASP A 1 371 ? 34.023 -4.947 -16.226 1.00 96.56 371 ASP A O 1
ATOM 2917 N N . LYS A 1 372 ? 32.543 -5.608 -14.680 1.00 97.00 372 LYS A N 1
ATOM 2918 C CA . LYS A 1 372 ? 32.801 -7.041 -14.858 1.00 97.00 372 LYS A CA 1
ATOM 2919 C C . LYS A 1 372 ? 32.322 -7.500 -16.229 1.00 97.00 372 LYS A C 1
ATOM 2921 O O . LYS A 1 372 ? 31.254 -7.098 -16.694 1.00 97.00 372 LYS A O 1
ATOM 2926 N N . THR A 1 373 ? 33.105 -8.384 -16.834 1.00 97.25 373 THR A N 1
ATOM 2927 C CA . THR A 1 373 ? 32.832 -8.925 -18.159 1.00 97.25 373 THR A CA 1
ATOM 2928 C C . THR A 1 373 ? 32.084 -10.249 -18.108 1.00 97.25 373 THR A C 1
ATOM 2930 O O . THR A 1 373 ? 32.180 -11.016 -17.146 1.00 97.25 373 THR A O 1
ATOM 2933 N N . ALA A 1 374 ? 31.347 -10.514 -19.177 1.00 96.56 374 ALA A N 1
ATOM 2934 C CA . ALA A 1 374 ? 30.696 -11.777 -19.462 1.00 96.56 374 ALA A CA 1
ATOM 2935 C C . ALA A 1 374 ? 30.743 -12.046 -20.972 1.00 96.56 374 ALA A C 1
ATOM 2937 O O . ALA A 1 374 ? 30.849 -11.123 -21.781 1.00 96.56 374 ALA A O 1
ATOM 2938 N N . THR A 1 375 ? 30.696 -13.323 -21.346 1.00 96.62 375 THR A N 1
ATOM 2939 C CA . THR A 1 375 ? 30.731 -13.743 -22.749 1.00 96.62 375 THR A CA 1
ATOM 2940 C C . THR A 1 375 ? 29.316 -13.875 -23.294 1.00 96.62 375 THR A C 1
ATOM 2942 O O . THR A 1 375 ? 28.478 -14.541 -22.685 1.00 96.62 375 THR A O 1
ATOM 2945 N N . ILE A 1 376 ? 29.064 -13.281 -24.457 1.00 97.56 376 ILE A N 1
ATOM 2946 C CA . ILE A 1 376 ? 27.821 -13.453 -25.206 1.00 97.56 376 ILE A CA 1
ATOM 2947 C C . ILE A 1 376 ? 27.773 -14.869 -25.782 1.00 97.56 376 ILE A C 1
ATOM 2949 O O . ILE A 1 376 ? 28.692 -15.329 -26.463 1.00 97.56 376 ILE A O 1
ATOM 2953 N N . THR A 1 377 ? 26.689 -15.580 -25.505 1.00 96.75 377 THR A N 1
ATOM 2954 C CA . THR A 1 377 ? 26.469 -16.963 -25.932 1.00 96.75 377 THR A CA 1
ATOM 2955 C C . THR A 1 377 ? 25.547 -17.034 -27.144 1.00 96.75 377 THR A C 1
ATOM 2957 O O . THR A 1 377 ? 24.794 -16.104 -27.426 1.00 96.75 377 THR A O 1
ATOM 2960 N N . GLN A 1 378 ? 25.539 -18.178 -27.834 1.00 95.75 378 GLN A N 1
ATOM 2961 C CA . GLN A 1 378 ? 24.575 -18.433 -28.911 1.00 95.75 378 GLN A CA 1
ATOM 2962 C C . GLN A 1 378 ? 23.133 -18.239 -28.427 1.00 95.75 378 GLN A C 1
ATOM 2964 O O . GLN A 1 378 ? 22.348 -17.558 -29.080 1.00 95.75 378 GLN A O 1
ATOM 2969 N N . SER A 1 379 ? 22.831 -18.742 -27.225 1.00 93.12 379 SER A N 1
ATOM 2970 C CA . SER A 1 379 ? 21.495 -18.630 -26.651 1.00 93.12 379 SER A CA 1
ATOM 2971 C C . SER A 1 379 ? 21.058 -17.181 -26.451 1.00 93.12 379 SER A C 1
ATOM 2973 O O . SER A 1 379 ? 19.869 -16.913 -26.551 1.00 93.12 379 SER A O 1
ATOM 2975 N N . ASP A 1 380 ? 21.984 -16.247 -26.207 1.00 94.75 380 ASP A N 1
ATOM 2976 C CA . ASP A 1 380 ? 21.657 -14.826 -26.058 1.00 94.75 380 ASP A CA 1
ATOM 2977 C C . ASP A 1 380 ? 21.173 -14.236 -27.381 1.00 94.75 380 ASP A C 1
ATOM 2979 O O . ASP A 1 380 ? 20.172 -13.525 -27.403 1.00 94.75 380 ASP A O 1
ATOM 2983 N N . ILE A 1 381 ? 21.821 -14.605 -28.487 1.00 94.75 381 ILE A N 1
ATOM 2984 C CA . ILE A 1 381 ? 21.495 -14.130 -29.835 1.00 94.75 381 ILE A CA 1
ATOM 2985 C C . ILE A 1 381 ? 20.234 -14.795 -30.391 1.00 94.75 381 ILE A C 1
ATOM 2987 O O . ILE A 1 381 ? 19.439 -14.130 -31.059 1.00 94.75 381 ILE A O 1
ATOM 2991 N N . ASP A 1 382 ? 20.002 -16.074 -30.082 1.00 90.25 382 ASP A N 1
ATOM 2992 C CA . ASP A 1 382 ? 18.849 -16.838 -30.581 1.00 90.25 382 ASP A CA 1
ATOM 2993 C C . ASP A 1 382 ? 17.518 -16.124 -30.313 1.00 90.25 382 ASP A C 1
ATOM 2995 O O . ASP A 1 382 ? 16.622 -16.144 -31.153 1.00 90.25 382 ASP A O 1
ATOM 2999 N N . THR A 1 383 ? 17.416 -15.371 -29.211 1.00 85.31 383 THR A N 1
ATOM 3000 C CA . THR A 1 383 ? 16.204 -14.605 -28.890 1.00 85.31 383 THR A CA 1
ATOM 3001 C C . THR A 1 383 ? 15.802 -13.594 -29.949 1.00 85.31 383 THR A C 1
ATOM 3003 O O . THR A 1 383 ? 14.613 -13.316 -30.087 1.00 85.31 383 THR A O 1
ATOM 3006 N N . VAL A 1 384 ? 16.763 -13.005 -30.661 1.00 86.75 384 VAL A N 1
ATOM 3007 C CA . VAL A 1 384 ? 16.502 -12.010 -31.702 1.00 86.75 384 VAL A CA 1
ATOM 3008 C C . VAL A 1 384 ? 15.847 -12.709 -32.889 1.00 86.75 384 VAL A C 1
ATOM 3010 O O . VAL A 1 384 ? 14.813 -12.257 -33.380 1.00 86.75 384 VAL A O 1
ATOM 3013 N N . TRP A 1 385 ? 16.386 -13.863 -33.283 1.00 84.38 385 TRP A N 1
ATOM 3014 C CA . TRP A 1 385 ? 15.890 -14.667 -34.399 1.00 84.38 385 TRP A CA 1
ATOM 3015 C C . TRP A 1 385 ? 14.552 -15.346 -34.099 1.00 84.38 385 TRP A C 1
ATOM 3017 O O . TRP A 1 385 ? 13.662 -15.336 -34.943 1.00 84.38 385 TRP A O 1
ATOM 3027 N N . GLU A 1 386 ? 14.384 -15.874 -32.885 1.00 82.94 386 GLU A N 1
ATOM 3028 C CA . GLU A 1 386 ? 13.159 -16.537 -32.417 1.00 82.94 386 GLU A CA 1
ATOM 3029 C C . GLU A 1 386 ? 11.942 -15.598 -32.429 1.00 82.94 386 GLU A C 1
ATOM 3031 O O . GLU A 1 386 ? 10.804 -16.048 -32.553 1.00 82.94 386 GLU A O 1
ATOM 3036 N N . THR A 1 387 ? 12.167 -14.291 -32.268 1.00 79.75 387 THR A N 1
ATOM 3037 C CA . THR A 1 387 ? 11.103 -13.348 -31.893 1.00 79.75 387 THR A CA 1
ATOM 3038 C C . THR A 1 387 ? 10.980 -12.147 -32.827 1.00 79.75 387 THR A C 1
ATOM 3040 O O . THR A 1 387 ? 9.988 -11.420 -32.764 1.00 79.75 387 THR A O 1
ATOM 3043 N N . GLY A 1 388 ? 11.980 -11.910 -33.682 1.00 81.50 388 GLY A N 1
ATOM 3044 C CA . GLY A 1 388 ? 12.076 -10.710 -34.516 1.00 81.50 388 GLY A CA 1
ATOM 3045 C C . GLY A 1 388 ? 12.260 -9.417 -33.712 1.00 81.50 388 GLY A C 1
ATOM 3046 O O . GLY A 1 388 ? 11.964 -8.332 -34.216 1.00 81.50 388 GLY A O 1
ATOM 3047 N N . ALA A 1 389 ? 12.686 -9.512 -32.448 1.00 87.31 389 ALA A N 1
ATOM 3048 C CA . ALA A 1 389 ? 12.896 -8.356 -31.587 1.00 87.31 389 ALA A CA 1
ATOM 3049 C C . ALA A 1 389 ? 14.127 -7.538 -32.007 1.00 87.31 389 ALA A C 1
ATOM 3051 O O . ALA A 1 389 ? 15.032 -8.021 -32.680 1.00 87.31 389 ALA A O 1
ATOM 3052 N N . THR A 1 390 ? 14.183 -6.277 -31.575 1.00 91.12 390 THR A N 1
ATOM 3053 C CA . THR A 1 390 ? 15.361 -5.431 -31.798 1.00 91.12 390 THR A CA 1
ATOM 3054 C C . THR A 1 390 ? 16.595 -6.017 -31.112 1.00 91.12 390 THR A C 1
ATOM 3056 O O . THR A 1 390 ? 16.497 -6.537 -30.002 1.00 91.12 390 THR A O 1
ATOM 3059 N N . SER A 1 391 ? 17.749 -5.863 -31.750 1.00 93.94 391 SER A N 1
ATOM 3060 C CA . SER A 1 391 ? 19.057 -6.321 -31.281 1.00 93.94 391 SER A CA 1
ATOM 3061 C C . SER A 1 391 ? 19.926 -5.147 -30.803 1.00 93.94 391 SER A C 1
ATOM 3063 O O . SER A 1 391 ? 19.715 -4.003 -31.229 1.00 93.94 391 SER A O 1
ATOM 3065 N N . ALA A 1 392 ? 20.858 -5.416 -29.889 1.00 96.31 392 ALA A N 1
ATOM 3066 C CA . ALA A 1 392 ? 22.014 -4.569 -29.600 1.00 96.31 392 ALA A CA 1
ATOM 3067 C C . ALA A 1 392 ? 23.187 -4.865 -30.553 1.00 96.31 392 ALA A C 1
ATOM 3069 O O . ALA A 1 392 ? 24.139 -4.094 -30.572 1.00 96.31 392 ALA A O 1
ATOM 3070 N N . ASP A 1 393 ? 23.049 -5.905 -31.380 1.00 95.56 393 ASP A N 1
ATOM 3071 C CA . ASP A 1 393 ? 23.997 -6.374 -32.395 1.00 95.56 393 ASP A CA 1
ATOM 3072 C C . ASP A 1 393 ? 25.254 -7.029 -31.808 1.00 95.56 393 ASP A C 1
ATOM 3074 O O . ASP A 1 393 ? 26.296 -7.077 -32.457 1.00 95.56 393 ASP A O 1
ATOM 3078 N N . PHE A 1 394 ? 25.133 -7.611 -30.609 1.00 96.75 394 PHE A N 1
ATOM 3079 C CA . PHE A 1 394 ? 26.194 -8.432 -30.032 1.00 96.75 394 PHE A CA 1
ATOM 3080 C C . PHE A 1 394 ? 26.474 -9.688 -30.868 1.00 96.75 394 PHE A C 1
ATOM 3082 O O . PHE A 1 394 ? 25.591 -10.244 -31.527 1.00 96.75 394 PHE A O 1
ATOM 3089 N N . THR A 1 395 ? 27.710 -10.180 -30.795 1.00 95.25 395 THR A N 1
ATOM 3090 C CA . THR A 1 395 ? 28.156 -11.383 -31.509 1.00 95.25 395 THR A CA 1
ATOM 3091 C C . THR A 1 395 ? 28.517 -12.523 -30.558 1.00 95.25 395 THR A C 1
ATOM 3093 O O . THR A 1 395 ? 28.929 -12.320 -29.419 1.00 95.25 395 THR A O 1
ATOM 3096 N N . VAL A 1 396 ? 28.347 -13.770 -31.003 1.00 96.69 396 VAL A N 1
ATOM 3097 C CA . VAL A 1 396 ? 28.662 -14.945 -30.175 1.00 96.69 396 VAL A CA 1
ATOM 3098 C C . VAL A 1 396 ? 30.163 -15.018 -29.908 1.00 96.69 396 VAL A C 1
ATOM 3100 O O . VAL A 1 396 ? 30.968 -14.963 -30.835 1.00 96.69 396 VAL A O 1
ATOM 3103 N N . GLY A 1 397 ? 30.534 -15.192 -28.640 1.00 96.44 397 GLY A N 1
ATOM 3104 C CA . GLY A 1 397 ? 31.924 -15.211 -28.183 1.00 96.44 397 GLY A CA 1
ATOM 3105 C C . GLY A 1 397 ? 32.476 -13.835 -27.805 1.00 96.44 397 GLY A C 1
ATOM 3106 O O . GLY A 1 397 ? 33.575 -13.761 -27.258 1.00 96.44 397 GLY A O 1
ATOM 3107 N N . GLU A 1 398 ? 31.723 -12.762 -28.041 1.00 97.00 398 GLU A N 1
ATOM 3108 C CA . GLU A 1 398 ? 32.101 -11.413 -27.632 1.00 97.00 398 GLU A CA 1
ATOM 3109 C C . GLU A 1 398 ? 32.172 -11.299 -26.104 1.00 97.00 398 GLU A C 1
ATOM 3111 O O . GLU A 1 398 ? 31.326 -11.843 -25.391 1.00 97.00 398 GLU A O 1
ATOM 3116 N N . VAL A 1 399 ? 33.194 -10.611 -25.590 1.00 97.00 399 VAL A N 1
ATOM 3117 C CA . VAL A 1 399 ? 33.409 -10.410 -24.151 1.00 97.00 399 VAL A CA 1
ATOM 3118 C C . VAL A 1 399 ? 33.101 -8.959 -23.821 1.00 97.00 399 VAL A C 1
ATOM 3120 O O . VAL A 1 399 ? 33.900 -8.076 -24.117 1.00 97.00 399 VAL A O 1
ATOM 3123 N N . VAL A 1 400 ? 31.957 -8.724 -23.183 1.00 97.44 400 VAL A N 1
ATOM 3124 C CA . VAL A 1 400 ? 31.424 -7.377 -22.936 1.00 97.44 400 VAL A CA 1
ATOM 3125 C C . VAL A 1 400 ? 31.188 -7.148 -21.453 1.00 97.44 400 VAL A C 1
ATOM 3127 O O . VAL A 1 400 ? 31.018 -8.100 -20.687 1.00 97.44 400 VAL A O 1
ATOM 3130 N N . THR A 1 401 ? 31.170 -5.890 -21.021 1.00 98.38 401 THR A N 1
ATOM 3131 C CA . THR A 1 401 ? 30.846 -5.560 -19.627 1.00 98.38 401 THR A CA 1
ATOM 3132 C C . THR A 1 401 ? 29.340 -5.651 -19.368 1.00 98.38 401 THR A C 1
ATOM 3134 O O . THR A 1 401 ? 28.522 -5.482 -20.276 1.00 98.38 401 THR A O 1
ATOM 3137 N N . TYR A 1 402 ? 28.926 -5.848 -18.113 1.00 98.44 402 TYR A N 1
ATOM 3138 C CA . TYR A 1 402 ? 27.505 -5.722 -17.759 1.00 98.44 402 TYR A CA 1
ATOM 3139 C C . TYR A 1 402 ? 26.959 -4.318 -18.048 1.00 98.44 402 TYR A C 1
ATOM 3141 O O . TYR A 1 402 ? 25.778 -4.172 -18.366 1.00 98.44 402 TYR A O 1
ATOM 3149 N N . ARG A 1 403 ? 27.804 -3.283 -17.977 1.00 98.38 403 ARG A N 1
ATOM 3150 C CA . ARG A 1 403 ? 27.469 -1.922 -18.404 1.00 98.38 403 ARG A CA 1
ATOM 3151 C C . ARG A 1 403 ? 27.100 -1.880 -19.884 1.00 98.38 403 ARG A C 1
ATOM 3153 O O . ARG A 1 403 ? 26.059 -1.314 -20.212 1.00 98.38 403 ARG A O 1
ATOM 3160 N N . ASP A 1 404 ? 27.889 -2.519 -20.748 1.00 98.44 404 ASP A N 1
ATOM 3161 C CA . ASP A 1 404 ? 27.592 -2.627 -22.181 1.00 98.44 404 ASP A CA 1
ATOM 3162 C C . ASP A 1 404 ? 26.260 -3.345 -22.408 1.00 98.44 404 ASP A C 1
ATOM 3164 O O . ASP A 1 404 ? 25.422 -2.852 -23.160 1.00 98.44 404 ASP A O 1
ATOM 3168 N N . MET A 1 405 ? 26.002 -4.449 -21.697 1.00 98.50 405 MET A N 1
ATOM 3169 C CA . MET A 1 405 ? 24.722 -5.162 -21.790 1.00 98.50 405 MET A CA 1
ATOM 3170 C C . MET A 1 405 ? 23.537 -4.289 -21.342 1.00 98.50 405 MET A C 1
ATOM 3172 O O . MET A 1 405 ? 22.500 -4.248 -22.001 1.00 98.50 405 MET A O 1
ATOM 3176 N N . LEU A 1 406 ? 23.668 -3.540 -20.244 1.00 98.62 406 LEU A N 1
ATOM 3177 C CA . LEU A 1 406 ? 22.621 -2.622 -19.777 1.00 98.62 406 LEU A CA 1
ATOM 3178 C C . LEU A 1 406 ? 22.370 -1.490 -20.787 1.00 98.62 406 LEU A C 1
ATOM 3180 O O . LEU A 1 406 ? 21.215 -1.157 -21.070 1.00 98.62 406 LEU A O 1
ATOM 3184 N N . MET A 1 407 ? 23.432 -0.928 -21.371 1.00 98.31 407 MET A N 1
ATOM 3185 C CA . MET A 1 407 ? 23.334 0.097 -22.414 1.00 98.31 407 MET A CA 1
ATOM 3186 C C . MET A 1 407 ? 22.701 -0.463 -23.696 1.00 98.31 407 MET A C 1
ATOM 3188 O O . MET A 1 407 ? 21.799 0.171 -24.247 1.00 98.31 407 MET A O 1
ATOM 3192 N N . GLY A 1 408 ? 23.073 -1.675 -24.113 1.00 98.06 408 GLY A N 1
ATOM 3193 C CA . GLY A 1 408 ? 22.466 -2.402 -25.230 1.00 98.06 408 GLY A CA 1
ATOM 3194 C C . GLY A 1 408 ? 20.983 -2.721 -24.997 1.00 98.06 408 GLY A C 1
ATOM 3195 O O . GLY A 1 408 ? 20.154 -2.586 -25.898 1.00 98.06 408 GLY A O 1
ATOM 3196 N N . ALA A 1 409 ? 20.578 -3.035 -23.766 1.00 98.19 409 ALA A N 1
ATOM 3197 C CA . ALA A 1 409 ? 19.169 -3.241 -23.431 1.00 98.19 409 ALA A CA 1
ATOM 3198 C C . ALA A 1 409 ? 18.357 -1.929 -23.460 1.00 98.19 409 ALA A C 1
ATOM 3200 O O . ALA A 1 409 ? 17.194 -1.912 -23.876 1.00 98.19 409 ALA A O 1
ATOM 3201 N N . MET A 1 410 ? 18.947 -0.807 -23.038 1.00 97.94 410 MET A N 1
ATOM 3202 C CA . MET A 1 410 ? 18.219 0.454 -22.847 1.00 97.94 410 MET A CA 1
ATOM 3203 C C . MET A 1 410 ? 18.223 1.384 -24.066 1.00 97.94 410 MET A C 1
ATOM 3205 O O . MET A 1 410 ? 17.195 2.013 -24.336 1.00 97.94 410 MET A O 1
ATOM 3209 N N . LEU A 1 411 ? 19.330 1.473 -24.811 1.00 96.94 411 LEU A N 1
ATOM 3210 C CA . LEU A 1 411 ? 19.511 2.434 -25.907 1.00 96.94 411 LEU A CA 1
ATOM 3211 C C . LEU A 1 411 ? 18.946 1.930 -27.246 1.00 96.94 411 LEU A C 1
ATOM 3213 O O . LEU A 1 411 ? 17.953 2.502 -27.714 1.00 96.94 411 LEU A O 1
ATOM 3217 N N . PRO A 1 412 ? 19.486 0.856 -27.866 1.00 95.56 412 PRO A N 1
ATOM 3218 C CA . PRO A 1 412 ? 18.925 0.306 -29.092 1.00 95.56 412 PRO A CA 1
ATOM 3219 C C . PRO A 1 412 ? 17.715 -0.593 -28.815 1.00 95.56 412 PRO A C 1
ATOM 3221 O O . PRO A 1 412 ? 16.995 -0.913 -29.759 1.00 95.56 412 PRO A O 1
ATOM 3224 N N . SER A 1 413 ? 17.442 -0.923 -27.543 1.00 95.88 413 SER A N 1
ATOM 3225 C CA . SER A 1 413 ? 16.387 -1.839 -27.098 1.00 95.88 413 SER A CA 1
ATOM 3226 C C . SER A 1 413 ? 16.666 -3.324 -27.374 1.00 95.88 413 SER A C 1
ATOM 3228 O O . SER A 1 413 ? 15.711 -4.064 -27.639 1.00 95.88 413 SER A O 1
ATOM 3230 N N . GLY A 1 414 ? 17.931 -3.745 -27.297 1.00 97.44 414 GLY A N 1
ATOM 3231 C CA . GLY A 1 414 ? 18.393 -5.096 -27.620 1.00 97.44 414 GLY A CA 1
ATOM 3232 C C . GLY A 1 414 ? 17.780 -6.191 -26.750 1.00 97.44 414 GLY A C 1
ATOM 3233 O O . GLY A 1 414 ? 17.754 -6.089 -25.522 1.00 97.44 414 GLY A O 1
ATOM 3234 N N . ALA A 1 415 ? 17.226 -7.218 -27.389 1.00 97.06 415 ALA A N 1
ATOM 3235 C CA . ALA A 1 415 ? 16.698 -8.414 -26.742 1.00 97.06 415 ALA A CA 1
ATOM 3236 C C . ALA A 1 415 ? 17.813 -9.407 -26.377 1.00 97.06 415 ALA A C 1
ATOM 3238 O O . ALA A 1 415 ? 17.770 -9.991 -25.295 1.00 97.06 415 ALA A O 1
ATOM 3239 N N . ASP A 1 416 ? 18.824 -9.513 -27.239 1.00 97.38 416 ASP A N 1
ATOM 3240 C CA . ASP A 1 416 ? 20.114 -10.169 -27.001 1.00 97.38 416 ASP A CA 1
ATOM 3241 C C . ASP A 1 416 ? 20.750 -9.714 -25.683 1.00 97.38 416 ASP A C 1
ATOM 3243 O O . ASP A 1 416 ? 21.070 -10.529 -24.821 1.00 97.38 416 ASP A O 1
ATOM 3247 N N . ALA A 1 417 ? 20.812 -8.402 -25.463 1.00 98.12 417 ALA A N 1
ATOM 3248 C CA . ALA A 1 417 ? 21.339 -7.815 -24.240 1.00 98.12 417 ALA A CA 1
ATOM 3249 C C . ALA A 1 417 ? 20.536 -8.221 -22.987 1.00 98.12 417 ALA A C 1
ATOM 3251 O O . ALA A 1 417 ? 21.104 -8.538 -21.942 1.00 98.12 417 ALA A O 1
ATOM 3252 N N . CYS A 1 418 ? 19.200 -8.256 -23.078 1.00 98.12 418 CYS A N 1
ATOM 3253 C CA . CYS A 1 418 ? 18.341 -8.698 -21.975 1.00 98.12 418 CYS A CA 1
ATOM 3254 C C . CYS A 1 418 ? 18.519 -10.184 -21.655 1.00 98.12 418 CYS A C 1
ATOM 3256 O O . CYS A 1 418 ? 18.498 -10.561 -20.481 1.00 98.12 418 CYS A O 1
ATOM 3258 N N . ARG A 1 419 ? 18.689 -11.027 -22.679 1.00 96.62 419 ARG A N 1
ATOM 3259 C CA . ARG A 1 419 ? 18.933 -12.459 -22.491 1.00 96.62 419 ARG A CA 1
ATOM 3260 C C . ARG A 1 419 ? 20.320 -12.713 -21.911 1.00 96.62 419 ARG A C 1
ATOM 3262 O O . ARG A 1 419 ? 20.408 -13.459 -20.939 1.00 96.62 419 ARG A O 1
ATOM 3269 N N . ALA A 1 420 ? 21.337 -11.989 -22.378 1.00 98.00 420 ALA A N 1
ATOM 3270 C CA . ALA A 1 420 ? 22.684 -12.029 -21.816 1.00 98.00 420 ALA A CA 1
ATOM 3271 C C . ALA A 1 420 ? 22.700 -11.638 -20.332 1.00 98.00 420 ALA A C 1
ATOM 3273 O O . ALA A 1 420 ? 23.276 -12.360 -19.516 1.00 98.00 420 ALA A O 1
ATOM 3274 N N . LEU A 1 421 ? 22.002 -10.560 -19.947 1.00 98.38 421 LEU A N 1
ATOM 3275 C CA . LEU A 1 421 ? 21.839 -10.180 -18.538 1.00 98.38 421 LEU A CA 1
ATOM 3276 C C . LEU A 1 421 ? 21.179 -11.299 -17.725 1.00 98.38 421 LEU A C 1
ATOM 3278 O O . LEU A 1 421 ? 21.644 -11.627 -16.633 1.00 98.38 421 LEU A O 1
ATOM 3282 N N . ALA A 1 422 ? 20.113 -11.904 -18.248 1.00 97.75 422 ALA A N 1
ATOM 3283 C CA . ALA A 1 422 ? 19.378 -12.952 -17.551 1.00 97.75 422 ALA A CA 1
ATOM 3284 C C . ALA A 1 422 ? 20.201 -14.232 -17.359 1.00 97.75 422 ALA A C 1
ATOM 3286 O O . ALA A 1 422 ? 20.273 -14.774 -16.253 1.00 97.75 422 ALA A O 1
ATOM 3287 N N . ASN A 1 423 ? 20.867 -14.682 -18.417 1.00 96.62 423 ASN A N 1
ATOM 3288 C CA . ASN A 1 423 ? 21.687 -15.884 -18.410 1.00 96.62 423 ASN A CA 1
ATOM 3289 C C . ASN A 1 423 ? 22.907 -15.730 -17.499 1.00 96.62 423 ASN A C 1
ATOM 3291 O O . ASN A 1 423 ? 23.174 -16.612 -16.687 1.00 96.62 423 ASN A O 1
ATOM 3295 N N . ASN A 1 424 ? 23.599 -14.591 -17.547 1.00 95.75 424 ASN A N 1
ATOM 3296 C CA . ASN A 1 424 ? 24.802 -14.389 -16.739 1.00 95.75 424 ASN A CA 1
ATOM 3297 C C . ASN A 1 424 ? 24.509 -14.137 -15.250 1.00 95.75 424 ASN A C 1
ATOM 3299 O O . ASN A 1 424 ? 25.354 -14.428 -14.407 1.00 95.75 424 ASN A O 1
ATOM 3303 N N . THR A 1 425 ? 23.317 -13.645 -14.897 1.00 96.19 425 THR A N 1
ATOM 3304 C CA . THR A 1 425 ? 22.960 -13.379 -13.489 1.00 96.19 425 THR A CA 1
ATOM 3305 C C . THR A 1 425 ? 22.159 -14.501 -12.825 1.00 96.19 425 THR A C 1
ATOM 3307 O O . THR A 1 425 ? 22.304 -14.724 -11.626 1.00 96.19 425 THR A O 1
ATOM 3310 N N . CYS A 1 426 ? 21.314 -15.217 -13.574 1.00 95.75 426 CYS A N 1
ATOM 3311 C CA . CYS A 1 426 ? 20.411 -16.246 -13.037 1.00 95.75 426 CYS A CA 1
ATOM 3312 C C . CYS A 1 426 ? 20.595 -17.635 -13.671 1.00 95.75 426 CYS A C 1
ATOM 3314 O O . CYS A 1 426 ? 19.938 -18.591 -13.250 1.00 95.75 426 CYS A O 1
ATOM 3316 N N . GLY A 1 427 ? 21.459 -17.766 -14.680 1.00 93.19 427 GLY A N 1
ATOM 3317 C CA . GLY A 1 427 ? 21.698 -19.008 -15.421 1.00 93.19 427 GLY A CA 1
ATOM 3318 C C . GLY A 1 427 ? 20.617 -19.372 -16.445 1.00 93.19 427 GLY A C 1
ATOM 3319 O O . GLY A 1 427 ? 20.810 -20.320 -17.196 1.00 93.19 427 GLY A O 1
ATOM 3320 N N . SER A 1 428 ? 19.480 -18.669 -16.465 1.00 92.88 428 SER A N 1
ATOM 3321 C CA . SER A 1 428 ? 18.363 -18.908 -17.392 1.00 92.88 428 SER A CA 1
ATOM 3322 C C . SER A 1 428 ? 17.365 -17.749 -17.358 1.00 92.88 428 SER A C 1
ATOM 3324 O O . SER A 1 428 ? 17.209 -17.112 -16.308 1.00 92.88 428 SER A O 1
ATOM 3326 N N . GLN A 1 429 ? 16.603 -17.553 -18.435 1.00 93.44 429 GLN A N 1
ATOM 3327 C CA . GLN A 1 429 ? 15.532 -16.555 -18.475 1.00 93.44 429 GLN A CA 1
ATOM 3328 C C . GLN A 1 429 ? 14.404 -16.837 -17.482 1.00 93.44 429 GLN A C 1
ATOM 3330 O O . GLN A 1 429 ? 13.922 -15.909 -16.842 1.00 93.44 429 GLN A O 1
ATOM 3335 N N . GLU A 1 430 ? 14.007 -18.094 -17.306 1.00 95.25 430 GLU A N 1
ATOM 3336 C CA . GLU A 1 430 ? 12.872 -18.487 -16.466 1.00 95.25 430 GLU A CA 1
ATOM 3337 C C . GLU A 1 430 ? 13.117 -18.074 -15.011 1.00 95.25 430 GLU A C 1
ATOM 3339 O O . GLU A 1 430 ? 12.319 -17.354 -14.409 1.00 95.25 430 GLU A O 1
ATOM 3344 N N . LYS A 1 431 ? 14.295 -18.419 -14.475 1.00 97.69 431 LYS A N 1
ATOM 3345 C CA . LYS A 1 431 ? 14.727 -17.993 -13.133 1.00 97.69 431 LYS A CA 1
ATOM 3346 C C . LYS A 1 431 ? 14.833 -16.475 -13.003 1.00 97.69 431 LYS A C 1
ATOM 3348 O O . LYS A 1 431 ? 14.559 -15.926 -11.937 1.00 97.69 431 LYS A O 1
ATOM 3353 N N . PHE A 1 432 ? 15.230 -15.782 -14.066 1.00 98.50 432 PHE A N 1
ATOM 3354 C CA . PHE A 1 432 ? 15.294 -14.324 -14.050 1.00 98.50 432 PHE A CA 1
ATOM 3355 C C . PHE A 1 432 ? 13.890 -13.700 -14.016 1.00 98.50 432 PHE A C 1
ATOM 3357 O O . PHE A 1 432 ? 13.634 -12.769 -13.254 1.00 98.50 432 PHE A O 1
ATOM 3364 N N . VAL A 1 433 ? 12.945 -14.246 -14.779 1.00 98.62 433 VAL A N 1
ATOM 3365 C CA . VAL A 1 433 ? 11.537 -13.830 -14.778 1.00 98.62 433 VAL A CA 1
ATOM 3366 C C . VAL A 1 433 ? 10.884 -14.065 -13.409 1.00 98.62 433 VAL A C 1
ATOM 3368 O O . VAL A 1 433 ? 10.101 -13.232 -12.942 1.00 98.62 433 VAL A O 1
ATOM 3371 N N . GLU A 1 434 ? 11.250 -15.131 -12.694 1.00 98.50 434 GLU 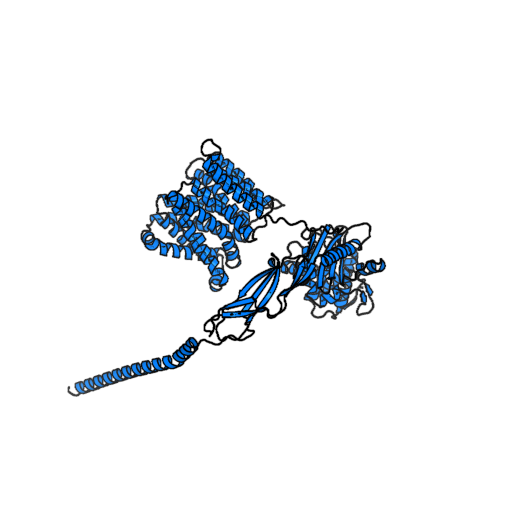A N 1
ATOM 3372 C CA . GLU A 1 434 ? 10.845 -15.307 -11.293 1.00 98.50 434 GLU A CA 1
ATOM 3373 C C . GLU A 1 434 ? 11.333 -14.146 -10.412 1.00 98.50 434 GLU A C 1
ATOM 3375 O O . GLU A 1 434 ? 10.566 -13.635 -9.593 1.00 98.50 434 GLU A O 1
ATOM 3380 N N . LYS A 1 435 ? 12.577 -13.677 -10.595 1.00 98.44 435 LYS A N 1
ATOM 3381 C CA . LYS A 1 435 ? 13.120 -12.507 -9.878 1.00 98.44 435 LYS A CA 1
ATOM 3382 C C . LYS A 1 435 ? 12.393 -11.214 -10.238 1.00 98.44 435 LYS A C 1
ATOM 3384 O O . LYS A 1 435 ? 12.094 -10.425 -9.341 1.00 98.44 435 LYS A O 1
ATOM 3389 N N . MET A 1 436 ? 12.037 -11.031 -11.510 1.00 98.75 436 MET A N 1
ATOM 3390 C CA . MET A 1 436 ? 11.212 -9.904 -11.957 1.00 98.75 436 MET A CA 1
ATOM 3391 C C . MET A 1 436 ? 9.869 -9.875 -11.219 1.00 98.75 436 MET A C 1
ATOM 3393 O O . MET A 1 436 ? 9.530 -8.871 -10.593 1.00 98.75 436 MET A O 1
ATOM 3397 N N . ASN A 1 437 ? 9.138 -10.991 -11.199 1.00 98.69 437 ASN A N 1
ATOM 3398 C CA . ASN A 1 437 ? 7.851 -11.066 -10.503 1.00 98.69 437 ASN A CA 1
ATOM 3399 C C . ASN A 1 437 ? 7.991 -11.005 -8.968 1.00 98.69 437 ASN A C 1
ATOM 3401 O O . ASN A 1 437 ? 7.106 -10.481 -8.291 1.00 98.69 437 ASN A O 1
ATOM 3405 N N . GLN A 1 438 ? 9.103 -11.484 -8.394 1.00 98.44 438 GLN A N 1
ATOM 3406 C CA . GLN A 1 438 ? 9.411 -11.301 -6.967 1.00 98.44 438 GLN A CA 1
ATOM 3407 C C . GLN A 1 438 ? 9.546 -9.816 -6.610 1.00 98.44 438 GLN A C 1
ATOM 3409 O O . GLN A 1 438 ? 8.999 -9.393 -5.588 1.00 98.44 438 GLN A O 1
ATOM 3414 N N . LEU A 1 439 ? 10.223 -9.019 -7.445 1.00 98.00 439 LEU A N 1
ATOM 3415 C CA . LEU A 1 439 ? 10.332 -7.575 -7.238 1.00 98.00 439 LEU A CA 1
ATOM 3416 C C . LEU A 1 439 ? 8.967 -6.887 -7.372 1.00 98.00 439 LEU A C 1
ATOM 3418 O O . LEU A 1 439 ? 8.580 -6.134 -6.484 1.00 98.00 439 LEU A O 1
ATOM 3422 N N . VAL A 1 440 ? 8.197 -7.203 -8.414 1.00 97.44 440 VAL A N 1
ATOM 3423 C CA . VAL A 1 440 ? 6.832 -6.678 -8.623 1.00 97.44 440 VAL A CA 1
ATOM 3424 C C . VAL A 1 440 ? 5.942 -6.951 -7.402 1.00 97.44 440 VAL A C 1
ATOM 3426 O O . VAL A 1 440 ? 5.339 -6.033 -6.842 1.00 97.44 440 VAL A O 1
ATOM 3429 N N . LYS A 1 441 ? 5.962 -8.188 -6.889 1.00 97.19 441 LYS A N 1
ATOM 3430 C CA . LYS A 1 441 ? 5.238 -8.575 -5.670 1.00 97.19 441 LYS A CA 1
ATOM 3431 C C . LYS A 1 441 ? 5.737 -7.833 -4.427 1.00 97.19 441 LYS A C 1
ATOM 3433 O O . LYS A 1 441 ? 4.921 -7.408 -3.611 1.00 97.19 441 LYS A O 1
ATOM 3438 N N . LYS A 1 442 ? 7.055 -7.657 -4.273 1.00 96.88 442 LYS A N 1
ATOM 3439 C CA . LYS A 1 442 ? 7.671 -6.892 -3.169 1.00 96.88 442 LYS A CA 1
ATOM 3440 C C . LYS A 1 442 ? 7.230 -5.425 -3.181 1.00 96.88 442 LYS A C 1
ATOM 3442 O O . LYS A 1 442 ? 7.085 -4.833 -2.116 1.00 96.88 442 LYS A O 1
ATOM 3447 N N . LEU A 1 443 ? 6.998 -4.857 -4.364 1.00 92.88 443 LEU A N 1
ATOM 3448 C CA . LEU A 1 443 ? 6.479 -3.499 -4.541 1.00 92.88 443 LEU A CA 1
ATOM 3449 C C . LEU A 1 443 ? 4.957 -3.394 -4.336 1.00 92.88 443 LEU A C 1
ATOM 3451 O O . LEU A 1 443 ? 4.430 -2.285 -4.326 1.00 92.88 443 LEU A O 1
ATOM 3455 N N . GLY A 1 444 ? 4.254 -4.516 -4.133 1.00 96.00 444 GLY A N 1
ATOM 3456 C CA . GLY A 1 444 ? 2.805 -4.544 -3.926 1.00 96.00 444 GLY A CA 1
ATOM 3457 C C . GLY A 1 444 ? 1.983 -4.325 -5.199 1.00 96.00 444 GLY A C 1
ATOM 3458 O O . GLY A 1 444 ? 0.794 -4.032 -5.094 1.00 96.00 444 GLY A O 1
ATOM 3459 N N . LEU A 1 445 ? 2.603 -4.472 -6.372 1.00 94.56 445 LEU A N 1
ATOM 3460 C CA . LEU A 1 445 ? 1.992 -4.262 -7.684 1.00 94.56 445 LEU A CA 1
ATOM 3461 C C . LEU A 1 445 ? 1.271 -5.549 -8.099 1.00 94.56 445 LEU A C 1
ATOM 3463 O O . LEU A 1 445 ? 1.909 -6.561 -8.389 1.00 94.56 445 LEU A O 1
ATOM 3467 N N . LYS A 1 446 ? -0.061 -5.556 -7.997 1.00 89.56 446 LYS A N 1
ATOM 3468 C CA . LYS A 1 446 ? -0.883 -6.767 -8.176 1.00 89.56 446 LYS A CA 1
ATOM 3469 C C . LYS A 1 446 ? -1.413 -6.928 -9.598 1.00 89.56 446 LYS A C 1
ATOM 3471 O O . LYS A 1 446 ? -1.828 -8.029 -9.949 1.00 89.56 446 LYS A O 1
ATOM 3476 N N . ASP A 1 447 ? -1.364 -5.864 -10.393 1.00 94.94 447 ASP A N 1
ATOM 3477 C CA . ASP A 1 447 ? -1.962 -5.794 -11.724 1.00 94.94 447 ASP A CA 1
ATOM 3478 C C . ASP A 1 447 ? -0.902 -5.944 -12.836 1.00 94.94 447 ASP A C 1
ATOM 3480 O O . ASP A 1 447 ? -1.143 -5.619 -14.001 1.00 94.94 447 ASP A O 1
ATOM 3484 N N . SER A 1 448 ? 0.261 -6.514 -12.490 1.00 97.62 448 SER A N 1
ATOM 3485 C CA . SER A 1 448 ? 1.344 -6.849 -13.416 1.00 97.62 448 SER A CA 1
ATOM 3486 C C . SER A 1 448 ? 1.771 -8.311 -13.313 1.00 97.62 448 SER A C 1
ATOM 3488 O O . SER A 1 448 ? 1.939 -8.857 -12.221 1.00 97.62 448 SER A O 1
ATOM 3490 N N . HIS A 1 449 ? 2.050 -8.915 -14.465 1.00 98.38 449 HIS A N 1
ATOM 3491 C CA . HIS A 1 449 ? 2.704 -10.210 -14.584 1.00 98.38 449 HIS A CA 1
ATOM 3492 C C . HIS A 1 449 ? 3.658 -10.197 -15.782 1.00 98.38 449 HIS A C 1
ATOM 3494 O O . HIS A 1 449 ? 3.298 -9.758 -16.872 1.00 98.38 449 HIS A O 1
ATOM 3500 N N . PHE A 1 450 ? 4.892 -10.655 -15.579 1.00 98.69 450 PHE A N 1
ATOM 3501 C CA . PHE A 1 450 ? 5.915 -10.689 -16.623 1.00 98.69 450 PHE A CA 1
ATOM 3502 C C . PHE A 1 450 ? 6.324 -12.133 -16.887 1.00 98.69 450 PHE A C 1
ATOM 3504 O O . PHE A 1 450 ? 6.662 -12.846 -15.950 1.00 98.69 450 PHE A O 1
ATOM 3511 N N . VAL A 1 451 ? 6.343 -12.548 -18.152 1.00 98.12 451 VAL A N 1
ATOM 3512 C CA . VAL A 1 451 ? 6.752 -13.913 -18.558 1.00 98.12 451 VAL A CA 1
ATOM 3513 C C . VAL A 1 451 ? 8.050 -13.949 -19.376 1.00 98.12 451 VAL A C 1
ATOM 3515 O O . VAL A 1 451 ? 8.528 -15.015 -19.738 1.00 98.12 451 VAL A O 1
ATOM 3518 N N . ASN A 1 452 ? 8.633 -12.788 -19.687 1.00 96.69 452 ASN A N 1
ATOM 3519 C CA . ASN A 1 452 ? 9.878 -12.671 -20.452 1.00 96.69 452 ASN A CA 1
ATOM 3520 C C . ASN A 1 452 ? 10.653 -11.400 -20.058 1.00 96.69 452 ASN A C 1
ATOM 3522 O O . ASN A 1 452 ? 10.112 -10.515 -19.394 1.00 96.69 452 ASN A O 1
ATOM 3526 N N . THR A 1 453 ? 11.918 -11.298 -20.468 1.00 96.88 453 THR A N 1
ATOM 3527 C CA . THR A 1 453 ? 12.829 -10.202 -20.074 1.00 96.88 453 THR A CA 1
ATOM 3528 C C . THR A 1 453 ? 12.870 -9.040 -21.069 1.00 96.88 453 THR A C 1
ATOM 3530 O O . THR A 1 453 ? 13.497 -8.009 -20.819 1.00 96.88 453 THR A O 1
ATOM 3533 N N . THR A 1 454 ? 12.218 -9.182 -22.219 1.00 95.62 454 THR A N 1
ATOM 3534 C CA . THR A 1 454 ? 12.391 -8.285 -23.368 1.00 95.62 454 THR A CA 1
ATOM 3535 C C . THR A 1 454 ? 11.159 -7.419 -23.623 1.00 95.62 454 THR A C 1
ATOM 3537 O O . THR A 1 454 ? 11.286 -6.348 -24.223 1.00 95.62 454 THR A O 1
ATOM 3540 N N . GLY A 1 455 ? 9.981 -7.845 -23.168 1.00 95.19 455 GLY A N 1
ATOM 3541 C CA . GLY A 1 455 ? 8.704 -7.211 -23.478 1.00 95.19 455 GLY A CA 1
ATOM 3542 C C . GLY A 1 455 ? 8.098 -7.659 -24.806 1.00 95.19 455 GLY A C 1
ATOM 3543 O O . GLY A 1 455 ? 7.343 -6.907 -25.420 1.00 95.19 455 GLY A O 1
ATOM 3544 N N . ILE A 1 456 ? 8.451 -8.851 -25.290 1.00 94.19 456 ILE A N 1
ATOM 3545 C CA . ILE A 1 456 ? 7.736 -9.475 -26.409 1.00 94.19 456 ILE A CA 1
ATOM 3546 C C . ILE A 1 456 ? 6.306 -9.779 -25.968 1.00 94.19 456 ILE A C 1
ATOM 3548 O O . ILE A 1 456 ? 6.058 -10.077 -24.797 1.00 94.19 456 ILE A O 1
ATOM 3552 N N . HIS A 1 457 ? 5.366 -9.653 -26.906 1.00 94.75 457 HIS A N 1
ATOM 3553 C CA . HIS A 1 457 ? 3.959 -9.857 -26.609 1.00 94.75 457 HIS A CA 1
ATOM 3554 C C . HIS A 1 457 ? 3.669 -11.312 -26.237 1.00 94.75 457 HIS A C 1
ATOM 3556 O O . HIS A 1 457 ? 4.017 -12.231 -26.972 1.00 94.75 457 HIS A O 1
ATOM 3562 N N . ASP A 1 458 ? 2.970 -11.450 -25.122 1.00 96.06 458 ASP A N 1
ATOM 3563 C CA . ASP A 1 458 ? 2.306 -12.646 -24.635 1.00 96.06 458 ASP A CA 1
ATOM 3564 C C . ASP A 1 458 ? 1.081 -12.155 -23.832 1.00 96.06 458 ASP A C 1
ATOM 3566 O O . ASP A 1 458 ? 1.115 -11.053 -23.267 1.00 96.06 458 ASP A O 1
ATOM 3570 N N . ASP A 1 459 ? -0.021 -12.904 -23.827 1.00 96.25 459 ASP A N 1
ATOM 3571 C CA . ASP A 1 459 ? -1.264 -12.492 -23.162 1.00 96.25 459 ASP A CA 1
ATOM 3572 C C . ASP A 1 459 ? -1.156 -12.472 -21.626 1.00 96.25 459 ASP A C 1
ATOM 3574 O O . ASP A 1 459 ? -1.838 -11.668 -20.963 1.00 96.25 459 ASP A O 1
ATOM 3578 N N . ASP A 1 460 ? -0.240 -13.280 -21.087 1.00 97.69 460 ASP A N 1
ATOM 3579 C CA . ASP A 1 460 ? 0.148 -13.324 -19.680 1.00 97.69 460 ASP A CA 1
ATOM 3580 C C . ASP A 1 460 ? 1.274 -12.318 -19.357 1.00 97.69 460 ASP A C 1
ATOM 3582 O O . ASP A 1 460 ? 1.626 -12.133 -18.194 1.00 97.69 460 ASP A O 1
ATOM 3586 N N . HIS A 1 461 ? 1.799 -11.586 -20.351 1.00 98.19 461 HIS A N 1
ATOM 3587 C CA . HIS A 1 461 ? 2.777 -10.508 -20.160 1.00 98.19 461 HIS A CA 1
ATOM 3588 C C . HIS A 1 461 ? 2.114 -9.127 -20.123 1.00 98.19 461 HIS A C 1
ATOM 3590 O O . HIS A 1 461 ? 2.020 -8.432 -21.138 1.00 98.19 461 HIS A O 1
ATOM 3596 N N . TYR A 1 462 ? 1.675 -8.687 -18.950 1.00 98.56 462 TYR A N 1
ATOM 3597 C CA . TYR A 1 462 ? 0.905 -7.455 -18.805 1.00 98.56 462 TYR A CA 1
ATOM 3598 C C . TYR A 1 462 ? 1.296 -6.620 -17.589 1.00 98.56 462 TYR A C 1
ATOM 3600 O O . TYR A 1 462 ? 1.957 -7.074 -16.660 1.00 98.56 462 TYR A O 1
ATOM 3608 N N . THR A 1 463 ? 0.886 -5.357 -17.612 1.00 98.69 463 THR A N 1
ATOM 3609 C CA . THR A 1 463 ? 1.083 -4.394 -16.528 1.00 98.69 463 THR A CA 1
ATOM 3610 C C . THR A 1 463 ? -0.020 -3.334 -16.565 1.00 98.69 463 THR A C 1
ATOM 3612 O O . THR A 1 463 ? -0.949 -3.433 -17.363 1.00 98.69 463 THR A O 1
ATOM 3615 N N . THR A 1 464 ? 0.109 -2.284 -15.762 1.00 98.75 464 THR A N 1
ATOM 3616 C CA . THR A 1 464 ? -0.665 -1.041 -15.865 1.00 98.75 464 THR A CA 1
ATOM 3617 C C . THR A 1 464 ? 0.290 0.147 -16.023 1.00 98.75 464 THR A C 1
ATOM 3619 O O . THR A 1 464 ? 1.491 0.030 -15.741 1.00 98.75 464 THR A O 1
ATOM 3622 N N . ALA A 1 465 ? -0.194 1.303 -16.492 1.00 98.31 465 ALA A N 1
ATOM 3623 C CA . ALA A 1 465 ? 0.647 2.503 -16.567 1.00 98.31 465 ALA A CA 1
ATOM 3624 C C . ALA A 1 465 ? 1.117 2.937 -15.169 1.00 98.31 465 ALA A C 1
ATOM 3626 O O . ALA A 1 465 ? 2.275 3.321 -15.001 1.00 98.31 465 ALA A O 1
ATOM 3627 N N . TYR A 1 466 ? 0.250 2.793 -14.162 1.00 98.38 466 TYR A N 1
ATOM 3628 C CA . TYR A 1 466 ? 0.563 3.028 -12.757 1.00 98.38 466 TYR A CA 1
ATOM 3629 C C . TYR A 1 466 ? 1.684 2.108 -12.267 1.00 98.38 466 TYR A C 1
ATOM 3631 O O . TYR A 1 466 ? 2.707 2.600 -11.788 1.00 98.38 466 TYR A O 1
ATOM 3639 N N . ASP A 1 467 ? 1.546 0.791 -12.436 1.00 98.62 467 ASP A N 1
ATOM 3640 C CA . ASP A 1 467 ? 2.543 -0.174 -11.959 1.00 98.62 467 ASP A CA 1
ATOM 3641 C C . ASP A 1 467 ? 3.886 0.044 -12.658 1.00 98.62 467 ASP A C 1
ATOM 3643 O O . ASP A 1 467 ? 4.939 0.029 -12.015 1.00 98.62 467 ASP A O 1
ATOM 3647 N N . MET A 1 468 ? 3.866 0.361 -13.955 1.00 98.69 468 MET A N 1
ATOM 3648 C CA . MET A 1 468 ? 5.085 0.701 -14.679 1.00 98.69 468 MET A CA 1
ATOM 3649 C C . MET A 1 468 ? 5.721 2.005 -14.175 1.00 98.69 468 MET A C 1
ATOM 3651 O O . MET A 1 468 ? 6.939 2.059 -14.011 1.00 98.69 468 MET A O 1
ATOM 3655 N N . ALA A 1 469 ? 4.933 3.033 -13.845 1.00 98.69 469 ALA A N 1
ATOM 3656 C CA . ALA A 1 469 ? 5.456 4.255 -13.234 1.00 98.69 469 ALA A CA 1
ATOM 3657 C C . ALA A 1 469 ? 6.098 3.971 -11.865 1.00 98.69 469 ALA A C 1
ATOM 3659 O O . ALA A 1 469 ? 7.171 4.498 -11.567 1.00 98.69 469 ALA A O 1
ATOM 3660 N N . LYS A 1 470 ? 5.509 3.079 -11.055 1.00 98.56 470 LYS A N 1
ATOM 3661 C CA . LYS A 1 470 ? 6.084 2.638 -9.771 1.00 98.56 470 LYS A CA 1
ATOM 3662 C C . LYS A 1 470 ? 7.370 1.830 -9.946 1.00 98.56 470 LYS A C 1
ATOM 3664 O O . LYS A 1 470 ? 8.304 2.028 -9.168 1.00 98.56 470 LYS A O 1
ATOM 3669 N N . ILE A 1 471 ? 7.453 0.963 -10.956 1.00 98.81 471 ILE A N 1
ATOM 3670 C CA . ILE A 1 471 ? 8.678 0.218 -11.291 1.00 98.81 471 ILE A CA 1
ATOM 3671 C C . ILE A 1 471 ? 9.785 1.186 -11.720 1.00 98.81 471 ILE A C 1
ATOM 3673 O O . ILE A 1 471 ? 10.895 1.111 -11.195 1.00 98.81 471 ILE A O 1
ATOM 3677 N N . THR A 1 472 ? 9.489 2.129 -12.616 1.00 98.81 472 THR A N 1
ATOM 3678 C CA . THR A 1 472 ? 10.452 3.148 -13.055 1.00 98.81 472 THR A CA 1
ATOM 3679 C C . THR A 1 472 ? 10.902 4.020 -11.885 1.00 98.81 472 THR A C 1
ATOM 3681 O O . THR A 1 472 ? 12.100 4.203 -11.682 1.00 98.81 472 THR A O 1
ATOM 3684 N N . GLN A 1 473 ? 9.972 4.484 -11.047 1.00 98.38 473 GLN A N 1
ATOM 3685 C CA . GLN A 1 473 ? 10.286 5.231 -9.828 1.00 98.38 473 GLN A CA 1
ATOM 3686 C C . GLN A 1 473 ? 11.208 4.445 -8.888 1.00 98.38 473 GLN A C 1
ATOM 3688 O O . GLN A 1 473 ? 12.151 5.004 -8.330 1.00 98.38 473 GLN A O 1
ATOM 3693 N N . TYR A 1 474 ? 10.946 3.151 -8.692 1.00 98.56 474 TYR A N 1
ATOM 3694 C CA . TYR A 1 474 ? 11.803 2.292 -7.881 1.00 98.56 474 TYR A CA 1
ATOM 3695 C C . TYR A 1 474 ? 13.207 2.177 -8.483 1.00 98.56 474 TYR A C 1
ATOM 3697 O O . TYR A 1 474 ? 14.191 2.369 -7.770 1.00 98.56 474 TYR A O 1
ATOM 3705 N N . ALA A 1 475 ? 13.299 1.927 -9.790 1.00 98.62 475 ALA A N 1
ATOM 3706 C CA . ALA A 1 475 ? 14.567 1.786 -10.494 1.00 98.62 475 ALA A CA 1
ATOM 3707 C C . ALA A 1 475 ? 15.425 3.059 -10.409 1.00 98.62 475 ALA A C 1
ATOM 3709 O O . ALA A 1 475 ? 16.624 2.982 -10.147 1.00 98.62 475 ALA A O 1
ATOM 3710 N N . LEU A 1 476 ? 14.800 4.236 -10.504 1.00 98.31 476 LEU A N 1
ATOM 3711 C CA . LEU A 1 476 ? 15.458 5.542 -10.388 1.00 98.31 476 LEU A CA 1
ATOM 3712 C C . LEU A 1 476 ? 16.057 5.836 -8.999 1.00 98.31 476 LEU A C 1
ATOM 3714 O O . LEU A 1 476 ? 16.827 6.784 -8.859 1.00 98.31 476 LEU A O 1
ATOM 3718 N N . LYS A 1 477 ? 15.765 5.030 -7.967 1.00 97.06 477 LYS A N 1
ATOM 3719 C CA . LYS A 1 477 ? 16.462 5.116 -6.667 1.00 97.06 477 LYS A CA 1
ATOM 3720 C C . LYS A 1 477 ? 17.889 4.574 -6.737 1.00 97.06 477 LYS A C 1
ATOM 3722 O O . LYS A 1 477 ? 18.712 4.888 -5.877 1.00 97.06 477 LYS A O 1
ATOM 3727 N N . ASN A 1 478 ? 18.189 3.747 -7.736 1.00 97.75 478 ASN A N 1
ATOM 3728 C CA . ASN A 1 478 ? 19.501 3.155 -7.919 1.00 97.75 478 ASN A CA 1
ATOM 3729 C C . ASN A 1 478 ? 20.356 4.021 -8.857 1.00 97.75 478 ASN A C 1
ATOM 3731 O O . ASN A 1 478 ? 20.072 4.129 -10.047 1.00 97.75 478 ASN A O 1
ATOM 3735 N N . LYS A 1 479 ? 21.453 4.593 -8.340 1.00 96.19 479 LYS A N 1
ATOM 3736 C CA . LYS A 1 479 ? 22.355 5.464 -9.119 1.00 96.19 479 LYS A CA 1
ATOM 3737 C C . LYS A 1 479 ? 22.928 4.789 -10.371 1.00 96.19 479 LYS A C 1
ATOM 3739 O O . LYS A 1 479 ? 23.089 5.454 -11.387 1.00 96.19 479 LYS A O 1
ATOM 3744 N N . LYS A 1 480 ? 23.202 3.479 -10.311 1.00 97.06 480 LYS A N 1
ATOM 3745 C CA . LYS A 1 480 ? 23.678 2.704 -11.467 1.00 97.06 480 LYS A CA 1
ATOM 3746 C C . LYS A 1 480 ? 22.602 2.627 -12.556 1.00 97.06 480 LYS A C 1
ATOM 3748 O O . LYS A 1 480 ? 22.919 2.709 -13.733 1.00 97.06 480 LYS A O 1
ATOM 3753 N N . PHE A 1 481 ? 21.330 2.499 -12.172 1.00 98.31 481 PHE A N 1
ATOM 3754 C CA . PHE A 1 481 ? 20.221 2.491 -13.127 1.00 98.31 481 PHE A CA 1
ATOM 3755 C C . PHE A 1 481 ? 20.014 3.869 -13.763 1.00 98.31 481 PHE A C 1
ATOM 3757 O O . PHE A 1 481 ? 19.854 3.943 -14.977 1.00 98.31 481 PHE A O 1
ATOM 3764 N N . VAL A 1 482 ? 20.073 4.947 -12.971 1.00 97.38 482 VAL A N 1
ATOM 3765 C CA . VAL A 1 482 ? 19.977 6.337 -13.464 1.00 97.38 482 VAL A CA 1
ATOM 3766 C C . VAL A 1 482 ? 21.017 6.601 -14.560 1.00 97.38 482 VAL A C 1
ATOM 3768 O O . VAL A 1 482 ? 20.670 7.090 -15.630 1.00 97.38 482 VAL A O 1
ATOM 3771 N N . GLU A 1 483 ? 22.265 6.163 -14.356 1.00 95.06 483 GLU A N 1
ATOM 3772 C CA . GLU A 1 483 ? 23.341 6.297 -15.351 1.00 95.06 483 GLU A CA 1
ATOM 3773 C C . GLU A 1 483 ? 22.987 5.690 -16.722 1.00 95.06 483 GLU A C 1
ATOM 3775 O O . GLU A 1 483 ? 23.351 6.242 -17.764 1.00 95.06 483 GLU A O 1
ATOM 3780 N N . VAL A 1 484 ? 22.288 4.551 -16.725 1.00 96.31 484 VAL A N 1
ATOM 3781 C CA . VAL A 1 484 ? 21.865 3.844 -17.942 1.00 96.31 484 VAL A CA 1
ATOM 3782 C C . VAL A 1 484 ? 20.583 4.460 -18.516 1.00 96.31 484 VAL A C 1
ATOM 3784 O O . VAL A 1 484 ? 20.440 4.595 -19.732 1.00 96.31 484 VAL A O 1
ATOM 3787 N N . PHE A 1 485 ? 19.637 4.842 -17.656 1.00 97.69 485 PHE A N 1
ATOM 3788 C CA . PHE A 1 485 ? 18.328 5.356 -18.057 1.00 97.69 485 PHE A CA 1
ATOM 3789 C C . PHE A 1 485 ? 18.422 6.720 -18.756 1.00 97.69 485 PHE A C 1
ATOM 3791 O O . PHE A 1 485 ? 17.792 6.904 -19.807 1.00 97.69 485 PHE A O 1
ATOM 3798 N N . ASP A 1 486 ? 19.272 7.611 -18.244 1.00 95.12 486 ASP A N 1
ATOM 3799 C CA . ASP A 1 486 ? 19.443 8.993 -18.725 1.00 95.12 486 ASP A CA 1
ATOM 3800 C C . ASP A 1 486 ? 20.453 9.101 -19.874 1.00 95.12 486 ASP A C 1
ATOM 3802 O O . ASP A 1 486 ? 20.607 10.139 -20.522 1.00 95.12 486 ASP A O 1
ATOM 3806 N N . ARG A 1 487 ? 21.163 8.009 -20.182 1.00 96.50 487 ARG A N 1
ATOM 3807 C CA . ARG A 1 487 ? 22.142 8.007 -21.266 1.00 96.50 487 ARG A CA 1
ATOM 3808 C C . ARG A 1 487 ? 21.446 8.261 -22.604 1.00 96.50 487 ARG A C 1
ATOM 3810 O O . ARG A 1 487 ? 20.520 7.546 -22.979 1.00 96.50 487 ARG A O 1
ATOM 3817 N N . TYR A 1 488 ? 21.921 9.250 -23.362 1.00 95.44 488 TYR A N 1
ATOM 3818 C CA . TYR A 1 488 ? 21.426 9.525 -24.717 1.00 95.44 488 TYR A CA 1
ATOM 3819 C C . TYR A 1 488 ? 22.123 8.676 -25.790 1.00 95.44 488 TYR A C 1
ATOM 3821 O O . TYR A 1 488 ? 21.466 8.155 -26.691 1.00 95.44 488 TYR A O 1
ATOM 3829 N N . GLN A 1 489 ? 23.444 8.529 -25.685 1.00 96.50 489 GLN A N 1
ATOM 3830 C CA . GLN A 1 489 ? 24.278 7.745 -26.595 1.00 96.50 489 GLN A CA 1
ATOM 3831 C C . GLN A 1 489 ? 25.421 7.080 -25.832 1.00 96.50 489 GLN A C 1
ATOM 3833 O O . GLN A 1 489 ? 25.862 7.613 -24.810 1.00 96.50 489 GLN A O 1
ATOM 3838 N N . TYR A 1 490 ? 25.907 5.949 -26.326 1.00 97.62 490 TYR A N 1
ATOM 3839 C CA . TYR A 1 490 ? 26.985 5.196 -25.700 1.00 97.62 490 TYR A CA 1
ATOM 3840 C C . TYR A 1 490 ? 27.779 4.419 -26.747 1.00 97.62 490 TYR A C 1
ATOM 3842 O O . TYR A 1 490 ? 27.191 3.817 -27.644 1.00 97.62 490 TYR A O 1
ATOM 3850 N N . THR A 1 491 ? 29.099 4.435 -26.598 1.00 97.94 491 THR A N 1
ATOM 3851 C CA . THR A 1 491 ? 30.011 3.534 -27.304 1.00 97.94 491 THR A CA 1
ATOM 3852 C C . THR A 1 491 ? 30.413 2.450 -26.316 1.00 97.94 491 THR A C 1
ATOM 3854 O O . THR A 1 491 ? 30.779 2.797 -25.190 1.00 97.94 491 THR A O 1
ATOM 3857 N N . SER A 1 492 ? 30.318 1.179 -26.712 1.00 96.25 492 SER A N 1
ATOM 3858 C CA . SER A 1 492 ? 30.701 0.056 -25.853 1.00 96.25 492 SER A CA 1
ATOM 3859 C C . SER A 1 492 ? 32.156 0.162 -25.408 1.00 96.25 492 SER A C 1
ATOM 3861 O O . SER A 1 492 ? 32.985 0.800 -26.063 1.00 96.25 492 SER A O 1
ATOM 3863 N N . SER A 1 493 ? 32.470 -0.458 -24.273 1.00 93.81 493 SER A N 1
ATOM 3864 C CA . SER A 1 493 ? 33.800 -0.407 -23.659 1.00 93.81 493 SER A CA 1
ATOM 3865 C C . SER A 1 493 ? 34.933 -0.887 -24.582 1.00 93.81 493 SER A C 1
ATOM 3867 O O . SER A 1 493 ? 36.055 -0.390 -24.487 1.00 93.81 493 SER A O 1
ATOM 3869 N N . ASP A 1 494 ? 34.632 -1.795 -25.509 1.00 89.88 494 ASP A N 1
ATOM 3870 C CA . ASP A 1 494 ? 35.541 -2.336 -26.527 1.00 89.88 494 ASP A CA 1
ATOM 3871 C C . ASP A 1 494 ? 35.550 -1.545 -27.853 1.00 89.88 494 ASP A C 1
ATOM 3873 O O . ASP A 1 494 ? 36.312 -1.861 -28.771 1.00 89.88 494 ASP A O 1
ATOM 3877 N N . GLY A 1 495 ? 34.711 -0.512 -27.965 1.00 93.69 495 GLY A N 1
ATOM 3878 C CA . GLY A 1 495 ? 34.581 0.341 -29.142 1.00 93.69 495 GLY A CA 1
ATOM 3879 C C . GLY A 1 495 ? 33.820 -0.265 -30.326 1.00 93.69 495 GLY A C 1
ATOM 3880 O O . GLY A 1 495 ? 33.713 0.413 -31.349 1.00 93.69 495 GLY A O 1
ATOM 3881 N N . GLN A 1 496 ? 33.303 -1.495 -30.219 1.00 93.44 496 GLN A N 1
ATOM 3882 C CA . GLN A 1 496 ? 32.674 -2.207 -31.342 1.00 93.44 496 GLN A CA 1
ATOM 3883 C C . GLN A 1 496 ? 31.234 -1.760 -31.615 1.00 93.44 496 GLN A C 1
ATOM 3885 O O . GLN A 1 496 ? 30.789 -1.779 -32.763 1.00 93.44 496 GLN A O 1
ATOM 3890 N N . HIS A 1 497 ? 30.522 -1.290 -30.589 1.00 96.06 497 HIS A N 1
ATOM 3891 C CA . HIS A 1 497 ? 29.118 -0.900 -30.685 1.00 96.06 497 HIS A CA 1
ATOM 3892 C C . HIS A 1 497 ? 28.921 0.578 -30.405 1.00 96.06 497 HIS A C 1
ATOM 3894 O O . HIS A 1 497 ? 29.506 1.144 -29.482 1.00 96.06 497 HIS A O 1
ATOM 3900 N N . GLN A 1 498 ? 28.036 1.205 -31.175 1.00 96.56 498 GLN A N 1
ATOM 3901 C CA . GLN A 1 498 ? 27.597 2.578 -30.947 1.00 96.56 498 GLN A CA 1
ATOM 3902 C C . GLN A 1 498 ? 26.079 2.637 -30.955 1.00 96.56 498 GLN A C 1
ATOM 3904 O O . GLN A 1 498 ? 25.427 2.382 -31.969 1.00 96.56 498 GLN A O 1
ATOM 3909 N N . TRP A 1 499 ? 25.503 3.017 -29.820 1.00 97.38 499 TRP A N 1
ATOM 3910 C CA . TRP A 1 499 ? 24.062 3.091 -29.660 1.00 97.38 499 TRP A CA 1
ATOM 3911 C C . TRP A 1 499 ? 23.596 4.493 -29.313 1.00 97.38 499 TRP A C 1
ATOM 3913 O O . TRP A 1 499 ? 24.247 5.248 -28.593 1.00 97.38 499 TRP A O 1
ATOM 3923 N N . VAL A 1 500 ? 22.391 4.805 -29.779 1.00 95.50 500 VAL A N 1
ATOM 3924 C CA . VAL A 1 500 ? 21.660 6.026 -29.443 1.00 95.50 500 VAL A CA 1
ATOM 3925 C C . VAL A 1 500 ? 20.262 5.664 -28.970 1.00 95.50 500 VAL A C 1
ATOM 3927 O O . VAL A 1 500 ? 19.676 4.669 -29.408 1.00 95.50 500 VAL A O 1
ATOM 3930 N N . LYS A 1 501 ? 19.681 6.504 -28.114 1.00 93.94 501 LYS A N 1
ATOM 3931 C CA . LYS A 1 501 ? 18.285 6.383 -27.700 1.00 93.94 501 LYS A CA 1
ATOM 3932 C C . LYS A 1 501 ? 17.377 6.761 -28.875 1.00 93.94 501 LYS A C 1
ATOM 3934 O O . LYS A 1 501 ? 17.038 7.928 -29.073 1.00 93.94 501 LYS A O 1
ATOM 3939 N N . LYS A 1 502 ? 16.994 5.757 -29.676 1.00 90.00 502 LYS A N 1
ATOM 3940 C CA . LYS A 1 502 ? 16.347 5.920 -30.997 1.00 90.00 502 LYS A CA 1
ATOM 3941 C C . LYS A 1 502 ? 15.127 6.852 -30.986 1.00 90.00 502 LYS A C 1
ATOM 3943 O O . LYS A 1 502 ? 14.976 7.640 -31.914 1.00 90.00 502 LYS A O 1
ATOM 3948 N N . VAL A 1 503 ? 14.277 6.782 -29.955 1.00 91.94 503 VAL A N 1
ATOM 3949 C CA . VAL A 1 503 ? 13.084 7.645 -29.828 1.00 91.94 503 VAL A CA 1
ATOM 3950 C C . VAL A 1 503 ? 13.449 9.129 -29.707 1.00 91.94 503 VAL A C 1
ATOM 3952 O O . VAL A 1 503 ? 12.874 9.952 -30.415 1.00 91.94 503 VAL A O 1
ATOM 3955 N N . ILE A 1 504 ? 14.451 9.470 -28.892 1.00 94.25 504 ILE A N 1
ATOM 3956 C CA . ILE A 1 504 ? 14.903 10.857 -28.717 1.00 94.25 504 ILE A CA 1
ATOM 3957 C C . ILE A 1 504 ? 15.693 11.327 -29.936 1.00 94.25 504 ILE A C 1
ATOM 3959 O O . ILE A 1 504 ? 15.478 12.438 -30.405 1.00 94.25 504 ILE A O 1
ATOM 3963 N N . TYR A 1 505 ? 16.560 10.474 -30.491 1.00 92.50 505 TYR A N 1
ATOM 3964 C CA . TYR A 1 505 ? 17.325 10.798 -31.697 1.00 92.50 505 TYR A CA 1
ATOM 3965 C C . TYR A 1 505 ? 16.409 11.183 -32.870 1.00 92.50 505 TYR A C 1
ATOM 3967 O O . TYR A 1 505 ? 16.614 12.223 -33.493 1.00 92.50 505 TYR A O 1
ATOM 3975 N N . LYS A 1 506 ? 15.367 10.380 -33.138 1.00 90.44 506 LYS A N 1
ATOM 3976 C CA . LYS A 1 506 ? 14.382 10.672 -34.192 1.00 90.44 506 LYS A CA 1
ATOM 3977 C C . LYS A 1 506 ? 13.612 11.961 -33.907 1.00 90.44 506 LYS A C 1
ATOM 3979 O O . LYS A 1 506 ? 13.564 12.824 -34.771 1.00 90.44 506 LYS A O 1
ATOM 3984 N N . SER A 1 507 ? 13.125 12.122 -32.676 1.00 92.38 507 SER A N 1
ATOM 3985 C CA . SER A 1 507 ? 12.380 13.320 -32.266 1.00 92.38 507 SER A CA 1
ATOM 3986 C C . SER A 1 507 ? 13.204 14.601 -32.453 1.00 92.38 507 SER A C 1
ATOM 3988 O O . SER A 1 507 ? 12.709 15.571 -33.015 1.00 92.38 507 SER A O 1
ATOM 3990 N N . LYS A 1 508 ? 14.491 14.589 -32.074 1.00 91.75 508 LYS A N 1
ATOM 3991 C CA . LYS A 1 508 ? 15.406 15.726 -32.274 1.00 91.75 508 LYS A CA 1
ATOM 3992 C C . LYS A 1 508 ? 15.673 16.020 -33.748 1.00 91.75 508 LYS A C 1
ATOM 3994 O O . LYS A 1 508 ? 15.722 17.185 -34.133 1.00 91.75 508 LYS A O 1
ATOM 3999 N N . ARG A 1 509 ? 15.862 14.979 -34.567 1.00 90.94 509 ARG A N 1
ATOM 4000 C CA . ARG A 1 509 ? 16.060 15.128 -36.018 1.00 90.94 509 ARG A CA 1
ATOM 4001 C C . ARG A 1 509 ? 14.852 15.785 -36.680 1.00 90.94 509 ARG A C 1
ATOM 4003 O O . ARG A 1 509 ? 15.024 16.575 -37.598 1.00 90.94 509 ARG A O 1
ATOM 4010 N N . ASP A 1 510 ? 13.667 15.489 -36.163 1.00 89.62 510 ASP A N 1
ATOM 4011 C CA . ASP A 1 510 ? 12.399 16.006 -36.661 1.00 89.62 510 ASP A CA 1
ATOM 4012 C C . ASP A 1 510 ? 11.948 17.269 -35.876 1.00 89.62 510 ASP A C 1
ATOM 4014 O O . ASP A 1 510 ? 10.785 17.656 -35.911 1.00 89.62 510 ASP A O 1
ATOM 4018 N N . HIS A 1 511 ? 12.892 17.942 -35.197 1.00 91.12 511 HIS A N 1
ATOM 4019 C CA . HIS A 1 511 ? 12.743 19.235 -34.509 1.00 91.12 511 HIS A CA 1
ATOM 4020 C C . HIS A 1 511 ? 11.740 19.286 -33.340 1.00 91.12 511 HIS A C 1
ATOM 4022 O O . HIS A 1 511 ? 11.278 20.364 -32.968 1.00 91.12 511 HIS A O 1
ATOM 4028 N N . ILE A 1 512 ? 11.438 18.147 -32.714 1.00 92.12 512 ILE A N 1
ATOM 4029 C CA . ILE A 1 512 ? 10.662 18.093 -31.468 1.00 92.12 512 ILE A CA 1
ATOM 4030 C C . ILE A 1 512 ? 11.583 18.437 -30.291 1.00 92.12 512 ILE A C 1
ATOM 4032 O O . ILE A 1 512 ? 12.631 17.809 -30.104 1.00 92.12 512 ILE A O 1
ATOM 4036 N N . ASP A 1 513 ? 11.185 19.412 -29.472 1.00 93.81 513 ASP A N 1
ATOM 4037 C CA . ASP A 1 513 ? 11.910 19.771 -28.253 1.00 93.81 513 ASP A CA 1
ATOM 4038 C C . ASP A 1 513 ? 11.709 18.706 -27.167 1.00 93.81 513 ASP A C 1
ATOM 4040 O O . ASP A 1 513 ? 10.661 18.611 -26.532 1.00 93.81 513 ASP A O 1
ATOM 4044 N N . THR A 1 514 ? 12.741 17.893 -26.950 1.00 95.06 514 THR A N 1
ATOM 4045 C CA . THR A 1 514 ? 12.760 16.856 -25.913 1.00 95.06 514 THR A CA 1
ATOM 4046 C C . THR A 1 514 ? 13.557 17.270 -24.676 1.00 95.06 514 THR A C 1
ATOM 4048 O O . THR A 1 514 ? 13.988 16.391 -23.935 1.00 95.06 514 THR A O 1
ATOM 4051 N N . SER A 1 515 ? 13.834 18.562 -24.468 1.00 95.00 515 SER A N 1
ATOM 4052 C CA . SER A 1 515 ? 14.661 19.052 -23.350 1.00 95.00 515 SER A CA 1
ATOM 4053 C C . SER A 1 515 ? 14.115 18.668 -21.972 1.00 95.00 515 SER A C 1
ATOM 4055 O O . SER A 1 515 ? 14.893 18.422 -21.058 1.00 95.00 515 SER A O 1
ATOM 4057 N N . MET A 1 516 ? 12.792 18.533 -21.850 1.00 96.25 516 MET A N 1
ATOM 4058 C CA . MET A 1 516 ? 12.121 18.078 -20.630 1.00 96.25 516 MET A CA 1
ATOM 4059 C C . MET A 1 516 ? 12.374 16.592 -20.316 1.00 96.25 516 MET A C 1
ATOM 4061 O O . MET A 1 516 ? 12.201 16.181 -19.175 1.00 96.25 516 MET A O 1
ATOM 4065 N N . ILE A 1 517 ? 12.746 15.769 -21.304 1.00 97.50 517 ILE A N 1
ATOM 4066 C CA . ILE A 1 517 ? 12.916 14.317 -21.148 1.00 97.50 517 ILE A CA 1
ATOM 4067 C C . ILE A 1 517 ? 14.402 14.001 -20.952 1.00 97.50 517 ILE A C 1
ATOM 4069 O O . ILE A 1 517 ? 15.166 13.963 -21.918 1.00 97.50 517 ILE A O 1
ATOM 4073 N N . GLU A 1 518 ? 14.805 13.715 -19.716 1.00 96.00 518 GLU A N 1
ATOM 4074 C CA . GLU A 1 518 ? 16.197 13.370 -19.387 1.00 96.00 518 GLU A CA 1
ATOM 4075 C C . GLU A 1 518 ? 16.514 11.903 -19.692 1.00 96.00 518 GLU A C 1
ATOM 4077 O O . GLU A 1 518 ? 17.536 11.580 -20.298 1.00 96.00 518 GLU A O 1
ATOM 4082 N N . GLY A 1 519 ? 15.589 11.010 -19.344 1.00 95.94 519 GLY A N 1
ATOM 4083 C CA . GLY A 1 519 ? 15.720 9.573 -19.544 1.00 95.94 519 GLY A CA 1
ATOM 4084 C C . GLY A 1 519 ? 14.409 8.971 -20.015 1.00 95.94 519 GLY A C 1
ATOM 4085 O O . GLY A 1 519 ? 13.333 9.409 -19.618 1.00 95.94 519 GLY A O 1
ATOM 4086 N N . CYS A 1 520 ? 14.463 7.961 -20.881 1.00 97.38 520 CYS A N 1
ATOM 4087 C CA . CYS A 1 520 ? 13.261 7.217 -21.254 1.00 97.38 520 CYS A CA 1
ATOM 4088 C C . CYS A 1 520 ? 13.555 5.822 -21.811 1.00 97.38 520 CYS A C 1
ATOM 4090 O O . CYS A 1 520 ? 14.669 5.520 -22.258 1.00 97.38 520 CYS A O 1
ATOM 4092 N N . LYS A 1 521 ? 12.519 4.981 -21.833 1.00 97.94 521 LYS A N 1
ATOM 4093 C CA . LYS A 1 521 ? 12.479 3.724 -22.580 1.00 97.94 521 LYS A CA 1
ATOM 4094 C C . LYS A 1 521 ? 11.200 3.669 -23.401 1.00 97.94 521 LYS A C 1
ATOM 4096 O O . LYS A 1 521 ? 10.112 3.737 -22.838 1.00 97.94 521 LYS A O 1
ATOM 4101 N N . SER A 1 522 ? 11.341 3.514 -24.717 1.00 96.12 522 SER A N 1
ATOM 4102 C CA . SER A 1 522 ? 10.216 3.263 -25.621 1.00 96.12 522 SER A CA 1
ATOM 4103 C C . SER A 1 522 ? 9.953 1.768 -25.813 1.00 96.12 522 SER A C 1
ATOM 4105 O O . SER A 1 522 ? 10.855 0.933 -25.641 1.00 96.12 522 SER A O 1
ATOM 4107 N N . GLY A 1 523 ? 8.726 1.437 -26.209 1.00 95.12 523 GLY A N 1
ATOM 4108 C CA . GLY A 1 523 ? 8.312 0.092 -26.578 1.00 95.12 523 GLY A CA 1
ATOM 4109 C C . GLY A 1 523 ? 7.248 0.063 -27.670 1.00 95.12 523 GLY A C 1
ATOM 4110 O O . GLY A 1 523 ? 6.529 1.035 -27.895 1.00 95.12 523 GLY A O 1
ATOM 4111 N N . TYR A 1 524 ? 7.189 -1.076 -28.366 1.00 93.81 524 TYR A N 1
ATOM 4112 C CA . TYR A 1 524 ? 6.159 -1.376 -29.354 1.00 93.81 524 TYR A CA 1
ATOM 4113 C C . TYR A 1 524 ? 5.965 -2.856 -29.570 1.00 93.81 524 TYR A C 1
ATOM 4115 O O . TYR A 1 524 ? 6.931 -3.602 -29.722 1.00 93.81 524 TYR A O 1
ATOM 4123 N N . THR A 1 525 ? 4.702 -3.233 -29.675 1.00 93.12 525 THR A N 1
ATOM 4124 C CA . THR A 1 525 ? 4.245 -4.441 -30.356 1.00 93.12 525 THR A CA 1
ATOM 4125 C C . THR A 1 525 ? 2.938 -4.098 -31.066 1.00 93.12 525 THR A C 1
ATOM 4127 O O . THR A 1 525 ? 2.300 -3.088 -30.760 1.00 93.12 525 THR A O 1
ATOM 4130 N N . SER A 1 526 ? 2.481 -4.948 -31.983 1.00 91.50 526 SER A N 1
ATOM 4131 C CA . SER A 1 526 ? 1.170 -4.770 -32.627 1.00 91.50 526 SER A CA 1
ATOM 4132 C C . SER A 1 526 ? 0.008 -4.715 -31.622 1.00 91.50 526 SER A C 1
ATOM 4134 O O . SER A 1 526 ? -1.018 -4.098 -31.899 1.00 91.50 526 SER A O 1
ATOM 4136 N N . LYS A 1 527 ? 0.169 -5.332 -30.448 1.00 94.00 527 LYS A N 1
ATOM 4137 C CA . LYS A 1 527 ? -0.847 -5.416 -29.390 1.00 94.00 527 LYS A CA 1
ATOM 4138 C C . LYS A 1 527 ? -0.728 -4.300 -28.355 1.00 94.00 527 LYS A C 1
ATOM 4140 O O . LYS A 1 527 ? -1.747 -3.797 -27.901 1.00 94.00 527 LYS A O 1
ATOM 4145 N N . ALA A 1 528 ? 0.494 -3.886 -28.021 1.00 94.06 528 ALA A N 1
ATOM 4146 C CA . ALA A 1 528 ? 0.750 -2.774 -27.106 1.00 94.06 528 ALA A CA 1
ATOM 4147 C C . ALA A 1 528 ? 0.583 -1.396 -27.763 1.00 94.06 528 ALA A C 1
ATOM 4149 O O . ALA A 1 528 ? 0.369 -0.413 -27.058 1.00 94.06 528 ALA A O 1
ATOM 4150 N N . GLN A 1 529 ? 0.712 -1.321 -29.097 1.00 94.69 529 GLN A N 1
ATOM 4151 C CA . GLN A 1 529 ? 1.013 -0.076 -29.818 1.00 94.69 529 GLN A CA 1
ATOM 4152 C C . GLN A 1 529 ? 2.247 0.612 -29.198 1.00 94.69 529 GLN A C 1
ATOM 4154 O O . GLN A 1 529 ? 3.092 -0.071 -28.613 1.00 94.69 529 GLN A O 1
ATOM 4159 N N . SER A 1 530 ? 2.427 1.924 -29.375 1.00 94.75 530 SER A N 1
ATOM 4160 C CA . SER A 1 530 ? 3.585 2.621 -28.810 1.00 94.75 530 SER A CA 1
ATOM 4161 C C . SER A 1 530 ? 3.417 2.878 -27.311 1.00 94.75 530 SER A C 1
ATOM 4163 O O . SER A 1 530 ? 2.367 3.328 -26.851 1.00 94.75 530 SER A O 1
ATOM 4165 N N . THR A 1 531 ? 4.486 2.623 -26.560 1.00 97.12 531 THR A N 1
ATOM 4166 C CA . THR A 1 531 ? 4.594 2.892 -25.124 1.00 97.12 531 THR A CA 1
ATOM 4167 C C . THR A 1 531 ? 5.874 3.671 -24.825 1.00 97.12 531 THR A C 1
ATOM 4169 O O . THR A 1 531 ? 6.883 3.529 -25.526 1.00 97.12 531 THR A O 1
ATOM 4172 N N . LEU A 1 532 ? 5.850 4.509 -23.789 1.00 97.88 532 LEU A N 1
ATOM 4173 C CA . LEU A 1 532 ? 7.015 5.269 -23.345 1.00 97.88 532 LEU A CA 1
ATOM 4174 C C . LEU A 1 532 ? 6.953 5.491 -21.836 1.00 97.88 532 LEU A C 1
ATOM 4176 O O . LEU A 1 532 ? 5.947 5.959 -21.313 1.00 97.88 532 LEU A O 1
ATOM 4180 N N . SER A 1 533 ? 8.042 5.159 -21.148 1.00 98.62 533 SER A N 1
ATOM 4181 C CA . SER A 1 533 ? 8.268 5.523 -19.749 1.00 98.62 533 SER A CA 1
ATOM 4182 C C . SER A 1 533 ? 9.433 6.499 -19.689 1.00 98.62 533 SER A C 1
ATOM 4184 O O . SER A 1 533 ? 10.512 6.177 -20.188 1.00 98.62 533 SER A O 1
ATOM 4186 N N . SER A 1 534 ? 9.228 7.647 -19.054 1.00 98.50 534 SER A N 1
ATOM 4187 C CA . SER A 1 534 ? 10.129 8.799 -19.095 1.00 98.50 534 SER A CA 1
ATOM 4188 C C . SER A 1 534 ? 10.397 9.366 -17.702 1.00 98.50 534 SER A C 1
ATOM 4190 O O . SER A 1 534 ? 9.509 9.382 -16.851 1.00 98.50 534 SER A O 1
ATOM 4192 N N . LEU A 1 535 ? 11.616 9.857 -17.504 1.00 98.56 535 LEU A N 1
ATOM 4193 C CA . LEU A 1 535 ? 12.013 10.779 -16.450 1.00 98.56 535 LEU A CA 1
ATOM 4194 C C . LEU A 1 535 ? 11.944 12.190 -17.033 1.00 98.56 535 LEU A C 1
ATOM 4196 O O . LEU A 1 535 ? 12.618 12.484 -18.024 1.00 98.56 535 LEU A O 1
ATOM 4200 N N . LEU A 1 536 ? 11.102 13.027 -16.439 1.00 98.38 536 LEU A N 1
ATOM 4201 C CA . LEU A 1 536 ? 10.946 14.426 -16.806 1.00 98.38 536 LEU A CA 1
ATOM 4202 C C . LEU A 1 536 ? 11.644 15.314 -15.789 1.00 98.38 536 LEU A C 1
ATOM 4204 O O . LEU A 1 536 ? 11.501 15.069 -14.593 1.00 98.38 536 LEU A O 1
ATOM 4208 N N . ASN A 1 537 ? 12.309 16.363 -16.260 1.00 97.25 537 ASN A N 1
ATOM 4209 C CA . ASN A 1 537 ? 12.786 17.466 -15.435 1.00 97.25 537 ASN A CA 1
ATOM 4210 C C . ASN A 1 537 ? 11.974 18.722 -15.765 1.00 97.25 537 ASN A C 1
ATOM 4212 O O . ASN A 1 537 ? 11.972 19.208 -16.898 1.00 97.25 537 ASN A O 1
ATOM 4216 N N . ILE A 1 538 ? 11.237 19.213 -14.771 1.00 95.75 538 ILE A N 1
ATOM 4217 C CA . ILE A 1 538 ? 10.399 20.405 -14.870 1.00 95.75 538 ILE A CA 1
ATOM 4218 C C . ILE A 1 538 ? 10.754 21.299 -13.686 1.00 95.75 538 ILE A C 1
ATOM 4220 O O . ILE A 1 538 ? 10.463 20.956 -12.540 1.00 95.75 538 ILE A O 1
ATOM 4224 N N . ASN A 1 539 ? 11.349 22.460 -13.974 1.00 91.50 539 ASN A N 1
ATOM 4225 C CA . ASN A 1 539 ? 11.781 23.445 -12.976 1.00 91.50 539 ASN A CA 1
ATOM 4226 C C . ASN A 1 539 ? 12.685 22.834 -11.883 1.00 91.50 539 ASN A C 1
ATOM 4228 O O . ASN A 1 539 ? 12.426 23.020 -10.697 1.00 91.50 539 ASN A O 1
ATOM 4232 N N . ASP A 1 540 ? 13.705 22.074 -12.297 1.00 91.00 540 ASP A N 1
ATOM 4233 C CA . ASP A 1 540 ? 14.671 21.376 -11.430 1.00 91.00 540 ASP A CA 1
ATOM 4234 C C . ASP A 1 540 ? 14.066 20.288 -10.523 1.00 91.00 540 ASP A C 1
ATOM 4236 O O . ASP A 1 540 ? 14.735 19.758 -9.632 1.00 91.00 540 ASP A O 1
ATOM 4240 N N . HIS A 1 541 ? 12.813 19.898 -10.779 1.00 94.56 541 HIS A N 1
ATOM 4241 C CA . HIS A 1 541 ? 12.131 18.811 -10.085 1.00 94.56 541 HIS A CA 1
ATOM 4242 C C . HIS A 1 541 ? 11.810 17.657 -11.033 1.00 94.56 541 HIS A C 1
ATOM 4244 O O . HIS A 1 541 ? 11.493 17.865 -12.206 1.00 94.56 541 HIS A O 1
ATOM 4250 N N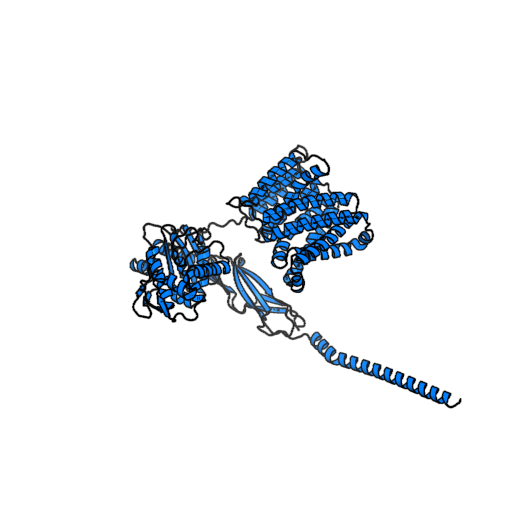 . HIS A 1 542 ? 11.886 16.426 -10.525 1.00 96.81 542 HIS A N 1
ATOM 4251 C CA . HIS A 1 542 ? 11.810 15.232 -11.362 1.00 96.81 542 HIS A CA 1
ATOM 4252 C C . HIS A 1 542 ? 10.474 14.503 -11.243 1.00 96.81 542 HIS A C 1
ATOM 4254 O O . HIS A 1 542 ? 9.965 14.257 -10.149 1.00 96.81 542 HIS A O 1
ATOM 4260 N N . TYR A 1 543 ? 9.966 14.044 -12.383 1.00 98.19 543 TYR A N 1
ATOM 4261 C CA . TYR A 1 543 ? 8.695 13.333 -12.492 1.00 98.19 543 TYR A CA 1
ATOM 4262 C C . TYR A 1 543 ? 8.858 12.066 -13.321 1.00 98.19 543 TYR A C 1
ATOM 4264 O O . TYR A 1 543 ? 9.675 12.006 -14.237 1.00 98.19 543 TYR A O 1
ATOM 4272 N N . VAL A 1 544 ? 8.053 11.049 -13.029 1.00 98.75 544 VAL A N 1
ATOM 4273 C CA . VAL A 1 544 ? 7.944 9.857 -13.873 1.00 98.75 544 VAL A CA 1
ATOM 4274 C C . VAL A 1 544 ? 6.652 9.949 -14.666 1.00 98.75 544 VAL A C 1
ATOM 4276 O O . VAL A 1 544 ? 5.571 10.048 -14.088 1.00 98.75 544 VAL A O 1
ATOM 4279 N N . CYS A 1 545 ? 6.767 9.892 -15.988 1.00 98.69 545 CYS A N 1
ATOM 4280 C CA . CYS A 1 545 ? 5.638 9.888 -16.910 1.00 98.69 545 CYS A CA 1
ATOM 4281 C C . CYS A 1 545 ? 5.596 8.560 -17.666 1.00 98.69 545 CYS A C 1
ATOM 4283 O O . CYS A 1 545 ? 6.615 8.126 -18.207 1.00 98.69 545 CYS A O 1
ATOM 4285 N N . VAL A 1 546 ? 4.433 7.909 -17.703 1.00 98.75 546 VAL A N 1
ATOM 4286 C CA . VAL A 1 546 ? 4.215 6.705 -18.514 1.00 98.75 546 VAL A CA 1
ATOM 4287 C C . VAL A 1 546 ? 2.992 6.905 -19.387 1.00 98.75 546 VAL A C 1
ATOM 4289 O O . VAL A 1 546 ? 1.906 7.188 -18.885 1.00 98.75 546 VAL A O 1
ATOM 4292 N N . VAL A 1 547 ? 3.173 6.708 -20.690 1.00 97.88 547 VAL A N 1
ATOM 4293 C CA . VAL A 1 547 ? 2.102 6.712 -21.689 1.00 97.88 547 VAL A CA 1
ATOM 4294 C C . VAL A 1 547 ? 2.095 5.391 -22.445 1.00 97.88 547 VAL A C 1
ATOM 4296 O O . VAL A 1 547 ? 3.146 4.786 -22.691 1.00 97.88 547 VAL A O 1
ATOM 4299 N N . GLY A 1 548 ? 0.904 4.916 -22.794 1.00 96.06 548 GLY A N 1
ATOM 4300 C CA . GLY A 1 548 ? 0.733 3.616 -23.424 1.00 96.06 548 GLY A CA 1
ATOM 4301 C C . GLY A 1 548 ? -0.441 3.561 -24.384 1.00 96.06 548 GLY A C 1
ATOM 4302 O O . GLY A 1 548 ? -1.411 4.313 -24.271 1.00 96.06 548 GLY A O 1
ATOM 4303 N N . PHE A 1 549 ? -0.340 2.626 -25.326 1.00 95.06 549 PHE A N 1
ATOM 4304 C CA . PHE A 1 549 ? -1.279 2.471 -26.429 1.00 95.06 549 PHE A CA 1
ATOM 4305 C C . PHE A 1 549 ? -1.420 3.743 -27.287 1.00 95.06 549 PHE A C 1
ATOM 4307 O O . PHE A 1 549 ? -2.499 4.072 -27.773 1.00 95.06 549 PHE A O 1
ATOM 4314 N N . SER A 1 550 ? -0.331 4.492 -27.474 1.00 92.50 550 SER A N 1
ATOM 4315 C CA . SER A 1 550 ? -0.338 5.692 -28.317 1.00 92.50 550 SER A CA 1
ATOM 4316 C C . SER A 1 550 ? -0.262 5.301 -29.793 1.00 92.50 550 SER A C 1
ATOM 4318 O O . SER A 1 550 ? 0.603 4.518 -30.200 1.00 92.50 550 SER A O 1
ATOM 4320 N N . LYS A 1 551 ? -1.178 5.842 -30.604 1.00 89.38 551 LYS A N 1
ATOM 4321 C CA . LYS A 1 551 ? -1.259 5.585 -32.048 1.00 89.38 551 LYS A CA 1
ATOM 4322 C C . LYS A 1 551 ? -1.858 6.785 -32.779 1.00 89.38 551 LYS A C 1
ATOM 4324 O O . LYS A 1 551 ? -2.996 7.155 -32.516 1.00 89.38 551 LYS A O 1
ATOM 4329 N N . ASN A 1 552 ? -1.133 7.341 -33.746 1.00 82.56 552 ASN A N 1
ATOM 4330 C CA . ASN A 1 552 ? -1.647 8.361 -34.662 1.00 82.56 552 ASN A CA 1
ATOM 4331 C C . ASN A 1 552 ? -0.871 8.359 -36.001 1.00 82.56 552 ASN A C 1
ATOM 4333 O O . ASN A 1 552 ? -0.058 7.467 -36.255 1.00 82.56 552 ASN A O 1
ATOM 4337 N N . SER A 1 553 ? -1.147 9.339 -36.867 1.00 73.50 553 SER A N 1
ATOM 4338 C CA . SER A 1 553 ? -0.508 9.519 -38.181 1.00 73.50 553 SER A CA 1
ATOM 4339 C C . SER A 1 553 ? 0.947 9.997 -38.131 1.00 73.50 553 SER A C 1
ATOM 4341 O O . SER A 1 553 ? 1.627 9.924 -39.150 1.00 73.50 553 SER A O 1
ATOM 4343 N N . ASP A 1 554 ? 1.444 10.445 -36.975 1.00 63.75 554 ASP A N 1
ATOM 4344 C CA . ASP A 1 554 ? 2.755 11.107 -36.842 1.00 63.75 554 ASP A CA 1
ATOM 4345 C C . ASP A 1 554 ? 3.930 10.115 -36.830 1.00 63.75 554 ASP A C 1
ATOM 4347 O O . ASP A 1 554 ? 5.096 10.499 -36.721 1.00 63.75 554 ASP A O 1
ATOM 4351 N N . GLY A 1 555 ? 3.626 8.823 -36.967 1.00 61.12 555 GLY A N 1
ATOM 4352 C CA . GLY A 1 555 ? 4.597 7.746 -37.062 1.00 61.12 555 GLY A CA 1
ATOM 4353 C C . GLY A 1 555 ? 4.997 7.143 -35.715 1.00 61.12 555 GLY A C 1
ATOM 4354 O O . GLY A 1 555 ? 4.643 7.598 -34.625 1.00 61.12 555 GLY A O 1
ATOM 4355 N N . TYR A 1 556 ? 5.747 6.046 -35.810 1.00 57.91 556 TYR A N 1
ATOM 4356 C CA . TYR A 1 556 ? 6.216 5.280 -34.662 1.00 57.91 556 TYR A CA 1
ATOM 4357 C C . TYR A 1 556 ? 7.138 6.140 -33.770 1.00 57.91 556 TYR A C 1
ATOM 4359 O O . TYR A 1 556 ? 8.178 6.607 -34.237 1.00 57.91 556 TYR A O 1
ATOM 4367 N N . ASN A 1 557 ? 6.801 6.265 -32.478 1.00 65.88 557 ASN A N 1
ATOM 4368 C CA . ASN A 1 557 ? 7.480 7.009 -31.395 1.00 65.88 557 ASN A CA 1
ATOM 4369 C C . ASN A 1 557 ? 7.147 8.507 -31.214 1.00 65.88 557 ASN A C 1
ATOM 4371 O O . ASN A 1 557 ? 7.267 8.984 -30.085 1.00 65.88 557 ASN A O 1
ATOM 4375 N N . HIS A 1 558 ? 6.713 9.251 -32.240 1.00 82.00 558 HIS A N 1
ATOM 4376 C CA . HIS A 1 558 ? 6.400 10.683 -32.061 1.00 82.00 558 HIS A CA 1
ATOM 4377 C C . HIS A 1 558 ? 5.172 10.904 -31.186 1.00 82.00 558 HIS A C 1
ATOM 4379 O O . HIS A 1 558 ? 5.220 11.721 -30.274 1.00 82.00 558 HIS A O 1
ATOM 4385 N N . CYS A 1 559 ? 4.117 10.111 -31.387 1.00 89.19 559 CYS A N 1
ATOM 4386 C CA . CYS A 1 559 ? 2.912 10.169 -30.558 1.00 89.19 559 CYS A CA 1
ATOM 4387 C C . CYS A 1 559 ? 3.220 10.047 -29.062 1.00 89.19 559 CYS A C 1
ATOM 4389 O O . CYS A 1 559 ? 2.769 10.870 -28.280 1.00 89.19 559 CYS A O 1
ATOM 4391 N N . THR A 1 560 ? 4.050 9.083 -28.657 1.00 94.25 560 THR A N 1
ATOM 4392 C CA . THR A 1 560 ? 4.404 8.905 -27.243 1.00 94.25 560 THR A CA 1
ATOM 4393 C C . THR A 1 560 ? 5.244 10.047 -26.678 1.00 94.25 560 THR A C 1
ATOM 4395 O O . THR A 1 560 ? 5.108 10.377 -25.502 1.00 94.25 560 THR A O 1
ATOM 4398 N N . VAL A 1 561 ? 6.124 10.646 -27.491 1.00 95.62 561 VAL A N 1
ATOM 4399 C CA . VAL A 1 561 ? 6.921 11.808 -27.071 1.00 95.62 561 VAL A CA 1
ATOM 4400 C C . VAL A 1 561 ? 6.017 13.027 -26.929 1.00 95.62 561 VAL A C 1
ATOM 4402 O O . VAL A 1 561 ? 6.063 13.677 -25.893 1.00 95.62 561 VAL A O 1
ATOM 4405 N N . ASN A 1 562 ? 5.135 13.279 -27.896 1.00 94.50 562 ASN A N 1
ATOM 4406 C CA . ASN A 1 562 ? 4.163 14.370 -27.842 1.00 94.50 562 ASN A CA 1
ATOM 4407 C C . ASN A 1 562 ? 3.185 14.211 -26.669 1.00 94.50 562 ASN A C 1
ATOM 4409 O O . ASN A 1 562 ? 2.979 15.173 -25.939 1.00 94.50 562 ASN A O 1
ATOM 4413 N N . ASP A 1 563 ? 2.659 13.004 -26.427 1.00 95.56 563 ASP A N 1
ATOM 4414 C CA . ASP A 1 563 ? 1.827 12.707 -25.253 1.00 95.56 563 ASP A CA 1
ATOM 4415 C C . ASP A 1 563 ? 2.598 12.999 -23.958 1.00 95.56 563 ASP A C 1
ATOM 4417 O O . ASP A 1 563 ? 2.093 13.665 -23.058 1.00 95.56 563 ASP A O 1
ATOM 4421 N N . THR A 1 564 ? 3.857 12.557 -23.877 1.00 97.25 564 THR A N 1
ATOM 4422 C CA . THR A 1 564 ? 4.719 12.802 -22.712 1.00 97.25 564 THR A CA 1
ATOM 4423 C C . THR A 1 564 ? 4.959 14.296 -22.486 1.00 97.25 564 THR A C 1
ATOM 4425 O O . THR A 1 564 ? 4.866 14.756 -21.350 1.00 97.25 564 THR A O 1
ATOM 4428 N N . LEU A 1 565 ? 5.244 15.059 -23.546 1.00 96.69 565 LEU A N 1
ATOM 4429 C CA . LEU A 1 565 ? 5.449 16.508 -23.477 1.00 96.69 565 LEU A CA 1
ATOM 4430 C C . LEU A 1 565 ? 4.155 17.245 -23.116 1.00 96.69 565 LEU A C 1
ATOM 4432 O O . LEU A 1 565 ? 4.199 18.183 -22.327 1.00 96.69 565 LEU A O 1
ATOM 4436 N N . ALA A 1 566 ? 3.001 16.810 -23.629 1.00 96.25 566 ALA A N 1
ATOM 4437 C CA . ALA A 1 566 ? 1.701 17.373 -23.272 1.00 96.25 566 ALA A CA 1
ATOM 4438 C C . ALA A 1 566 ? 1.405 17.186 -21.777 1.00 96.25 566 ALA A C 1
ATOM 4440 O O . ALA A 1 566 ? 1.033 18.142 -21.099 1.00 96.25 566 ALA A O 1
ATOM 4441 N N . LEU A 1 567 ? 1.646 15.985 -21.238 1.00 97.19 567 LEU A N 1
ATOM 4442 C CA . LEU A 1 567 ? 1.501 15.723 -19.804 1.00 97.19 567 LEU A CA 1
ATOM 4443 C C . LEU A 1 567 ? 2.532 16.481 -18.959 1.00 97.19 567 LEU A C 1
ATOM 4445 O O . LEU A 1 567 ? 2.211 16.960 -17.874 1.00 97.19 567 LEU A O 1
ATOM 4449 N N . GLY A 1 568 ? 3.762 16.620 -19.450 1.00 96.94 568 GLY A N 1
ATOM 4450 C CA . GLY A 1 568 ? 4.794 17.410 -18.789 1.00 96.94 568 GLY A CA 1
ATOM 4451 C C . GLY A 1 568 ? 4.462 18.904 -18.738 1.00 96.94 568 GLY A C 1
ATOM 4452 O O . GLY A 1 568 ? 4.595 19.529 -17.688 1.00 96.94 568 GLY A O 1
ATOM 4453 N N . ASN A 1 569 ? 3.942 19.470 -19.830 1.00 96.44 569 ASN A N 1
ATOM 4454 C CA . ASN A 1 569 ? 3.447 20.848 -19.864 1.00 96.44 569 ASN A CA 1
ATOM 4455 C C . ASN A 1 569 ? 2.240 21.035 -18.941 1.00 96.44 569 ASN A C 1
ATOM 4457 O O . ASN A 1 569 ? 2.204 21.997 -18.183 1.00 96.44 569 ASN A O 1
ATOM 4461 N N . TYR A 1 570 ? 1.312 20.073 -18.907 1.00 95.44 570 TYR A N 1
ATOM 4462 C CA . TYR A 1 570 ? 0.222 20.090 -17.934 1.00 95.44 570 TYR A CA 1
ATOM 4463 C C . TYR A 1 570 ? 0.747 20.191 -16.496 1.00 95.44 570 TYR A C 1
ATOM 4465 O O . TYR A 1 570 ? 0.289 21.049 -15.742 1.00 95.44 570 TYR A O 1
ATOM 4473 N N . VAL A 1 571 ? 1.741 19.373 -16.125 1.00 95.56 571 VAL A N 1
ATOM 4474 C CA . VAL A 1 571 ? 2.351 19.451 -14.790 1.00 95.56 571 VAL A CA 1
ATOM 4475 C C . VAL A 1 571 ? 3.006 20.810 -14.557 1.00 95.56 571 VAL A C 1
ATOM 4477 O O . VAL A 1 571 ? 2.765 21.420 -13.518 1.00 95.56 571 VAL A O 1
ATOM 4480 N N . LYS A 1 572 ? 3.775 21.310 -15.529 1.00 95.06 572 LYS A N 1
ATOM 4481 C CA . LYS A 1 572 ? 4.432 22.622 -15.467 1.00 95.06 572 LYS A CA 1
ATOM 4482 C C . LYS A 1 572 ? 3.447 23.771 -15.218 1.00 95.06 572 LYS A C 1
ATOM 4484 O O . LYS A 1 572 ? 3.757 24.675 -14.446 1.00 95.06 572 LYS A O 1
ATOM 4489 N N . ASP A 1 573 ? 2.282 23.731 -15.856 1.00 94.00 573 ASP A N 1
ATOM 4490 C CA . ASP A 1 573 ? 1.298 24.816 -15.808 1.00 94.00 573 ASP A CA 1
ATOM 4491 C C . ASP A 1 573 ? 0.406 24.749 -14.554 1.00 94.00 573 ASP A C 1
ATOM 4493 O O . ASP A 1 573 ? -0.073 25.777 -14.065 1.00 94.00 573 ASP A O 1
ATOM 4497 N N . HIS A 1 574 ? 0.210 23.551 -13.992 1.00 92.12 574 HIS A N 1
ATOM 4498 C CA . HIS A 1 574 ? -0.749 23.320 -12.905 1.00 92.12 574 HIS A CA 1
ATOM 4499 C C . HIS A 1 574 ? -0.122 23.079 -11.539 1.00 92.12 574 HIS A C 1
ATOM 4501 O O . HIS A 1 574 ? -0.827 23.217 -10.540 1.00 92.12 574 HIS A O 1
ATOM 4507 N N . TYR A 1 575 ? 1.163 22.738 -11.467 1.00 93.00 575 TYR A N 1
ATOM 4508 C CA . TYR A 1 575 ? 1.824 22.363 -10.224 1.00 93.00 575 TYR A CA 1
ATOM 4509 C C . TYR A 1 575 ? 3.128 23.129 -10.017 1.00 93.00 575 TYR A C 1
ATOM 4511 O O . TYR A 1 575 ? 3.829 23.490 -10.960 1.00 93.00 575 TYR A O 1
ATOM 4519 N N . SER A 1 576 ? 3.476 23.342 -8.751 1.00 92.12 576 SER A N 1
ATOM 4520 C CA . SER A 1 576 ? 4.761 23.906 -8.347 1.00 92.12 576 SER A CA 1
ATOM 4521 C C . SER A 1 576 ? 5.229 23.313 -7.024 1.00 92.12 576 SER A C 1
ATOM 4523 O O . SER A 1 576 ? 4.440 22.787 -6.234 1.00 92.12 576 SER A O 1
ATOM 4525 N N . VAL A 1 577 ? 6.540 23.384 -6.782 1.00 90.94 577 VAL A N 1
ATOM 4526 C CA . VAL A 1 577 ? 7.127 22.999 -5.498 1.00 90.94 577 VAL A CA 1
ATOM 4527 C C . VAL A 1 577 ? 6.745 24.056 -4.462 1.00 90.94 577 VAL A C 1
ATOM 4529 O O . VAL A 1 577 ? 7.213 25.194 -4.495 1.00 90.94 577 VAL A O 1
ATOM 4532 N N . ALA A 1 578 ? 5.866 23.681 -3.540 1.00 90.56 578 ALA A N 1
ATOM 4533 C CA . ALA A 1 578 ? 5.410 24.525 -2.454 1.00 90.56 578 ALA A CA 1
ATOM 4534 C C . ALA A 1 578 ? 6.231 24.266 -1.187 1.00 90.56 578 ALA A C 1
ATOM 4536 O O . ALA A 1 578 ? 6.376 23.131 -0.735 1.00 90.56 578 ALA A O 1
ATOM 4537 N N . ASN A 1 579 ? 6.710 25.346 -0.570 1.00 89.69 579 ASN A N 1
ATOM 4538 C CA . ASN A 1 579 ? 7.336 25.324 0.748 1.00 89.69 579 ASN A CA 1
ATOM 4539 C C . ASN A 1 579 ? 6.256 25.198 1.835 1.00 89.69 579 ASN A C 1
ATOM 4541 O O . ASN A 1 579 ? 5.553 26.164 2.130 1.00 89.69 579 ASN A O 1
ATOM 4545 N N . ILE A 1 580 ? 6.113 24.008 2.419 1.00 90.94 580 ILE A N 1
ATOM 4546 C CA . ILE A 1 580 ? 5.045 23.684 3.374 1.00 90.94 580 ILE A CA 1
ATOM 4547 C C . ILE A 1 580 ? 5.420 24.136 4.784 1.00 90.94 580 ILE A C 1
ATOM 4549 O O . ILE A 1 580 ? 4.657 24.838 5.444 1.00 90.94 580 ILE A O 1
ATOM 4553 N N . ILE A 1 581 ? 6.594 23.719 5.262 1.00 90.94 581 ILE A N 1
ATOM 4554 C CA . ILE A 1 581 ? 7.114 24.058 6.591 1.00 90.94 581 ILE A CA 1
ATOM 4555 C C . ILE A 1 581 ? 8.617 24.296 6.479 1.00 90.94 581 ILE A C 1
ATOM 4557 O O . ILE A 1 581 ? 9.315 23.513 5.848 1.00 90.94 581 ILE A O 1
ATOM 4561 N N . LYS A 1 582 ? 9.130 25.335 7.143 1.00 93.50 582 LYS A N 1
ATOM 4562 C CA . LYS A 1 582 ? 10.575 25.566 7.249 1.00 93.50 582 LYS A CA 1
ATOM 4563 C C . LYS A 1 582 ? 11.192 24.775 8.397 1.00 93.50 582 LYS A C 1
ATOM 4565 O O . LYS A 1 582 ? 10.521 24.469 9.387 1.00 93.50 582 LYS A O 1
ATOM 4570 N N . LYS A 1 583 ? 12.485 24.504 8.312 1.00 93.12 583 LYS A N 1
ATOM 4571 C CA . LYS A 1 583 ? 13.309 24.002 9.405 1.00 93.12 583 LYS A CA 1
ATOM 4572 C C . LYS A 1 583 ? 13.149 24.883 10.648 1.00 93.12 583 LYS A C 1
ATOM 4574 O O . LYS A 1 583 ? 12.944 26.091 10.547 1.00 93.12 583 LYS A O 1
ATOM 4579 N N . ASP A 1 584 ? 13.234 24.257 11.818 1.00 93.31 584 ASP A N 1
ATOM 4580 C CA . ASP A 1 584 ? 13.134 24.899 13.129 1.00 93.31 584 ASP A CA 1
ATOM 4581 C C . ASP A 1 584 ? 11.758 25.546 13.410 1.00 93.31 584 ASP A C 1
ATOM 4583 O O . ASP A 1 584 ? 11.587 26.282 14.386 1.00 93.31 584 ASP A O 1
ATOM 4587 N N . THR A 1 585 ? 10.733 25.233 12.605 1.00 94.81 585 THR A N 1
ATOM 4588 C CA . THR A 1 585 ? 9.358 25.687 12.850 1.00 94.81 585 THR A CA 1
ATOM 4589 C C . THR A 1 585 ? 8.791 24.958 14.059 1.00 94.81 585 THR A C 1
ATOM 4591 O O . THR A 1 585 ? 8.770 23.728 14.116 1.00 94.81 585 THR A O 1
ATOM 4594 N N . LYS A 1 586 ? 8.302 25.718 15.042 1.00 95.00 586 LYS A N 1
ATOM 4595 C CA . LYS A 1 586 ? 7.655 25.175 16.240 1.00 95.00 586 LYS A CA 1
ATOM 4596 C C . LYS A 1 586 ? 6.300 24.564 15.879 1.00 95.00 586 LYS A C 1
ATOM 4598 O O . LYS A 1 586 ? 5.416 25.273 15.412 1.00 95.00 586 LYS A O 1
ATOM 4603 N N . MET A 1 587 ? 6.126 23.271 16.162 1.00 92.69 587 MET A N 1
ATOM 4604 C CA . MET A 1 587 ? 4.932 22.516 15.760 1.00 92.69 587 MET A CA 1
ATOM 4605 C C . MET A 1 587 ? 3.986 22.210 16.924 1.00 92.69 587 MET A C 1
ATOM 4607 O O . MET A 1 587 ? 2.819 22.587 16.904 1.00 92.69 587 MET A O 1
ATOM 4611 N N . ASN A 1 588 ? 4.466 21.481 17.932 1.00 93.56 588 ASN A N 1
ATOM 4612 C CA . ASN A 1 588 ? 3.645 20.983 19.040 1.00 93.56 588 ASN A CA 1
ATOM 4613 C C . ASN A 1 588 ? 4.486 20.904 20.326 1.00 93.56 588 ASN A C 1
ATOM 4615 O O . ASN A 1 588 ? 5.609 21.400 20.358 1.00 93.56 588 ASN A O 1
ATOM 4619 N N . SER A 1 589 ? 3.970 20.278 21.383 1.00 94.50 589 SER A N 1
ATOM 4620 C CA . SER A 1 589 ? 4.689 20.066 22.638 1.00 94.50 589 SER A CA 1
ATOM 4621 C C . SER A 1 589 ? 4.599 18.620 23.112 1.00 94.50 589 SER A C 1
ATOM 4623 O O . SER A 1 589 ? 3.598 17.936 22.907 1.00 94.50 589 SER A O 1
ATOM 4625 N N . VAL A 1 590 ? 5.664 18.164 23.762 1.00 94.19 590 VAL A N 1
ATOM 4626 C CA . VAL A 1 590 ? 5.792 16.829 24.339 1.00 94.19 590 VAL A CA 1
ATOM 4627 C C . VAL A 1 590 ? 5.834 16.933 25.849 1.00 94.19 590 VAL A C 1
ATOM 4629 O O . VAL A 1 590 ? 6.490 17.813 26.405 1.00 94.19 590 VAL A O 1
ATOM 4632 N N . LYS A 1 591 ? 5.135 16.023 26.527 1.00 95.19 591 LYS A N 1
ATOM 4633 C CA . LYS A 1 591 ? 5.110 15.967 27.984 1.00 95.19 591 LYS A CA 1
ATOM 4634 C C . LYS A 1 591 ? 6.457 15.489 28.527 1.00 95.19 591 LYS A C 1
ATOM 4636 O O . LYS A 1 591 ? 7.007 14.493 28.060 1.00 95.19 591 LYS A O 1
ATOM 4641 N N . ILE A 1 592 ? 6.944 16.175 29.556 1.00 93.38 592 ILE A N 1
ATOM 4642 C CA . ILE A 1 592 ? 8.155 15.817 30.292 1.00 93.38 592 ILE A CA 1
ATOM 4643 C C . ILE A 1 592 ? 7.760 15.282 31.667 1.00 93.38 592 ILE A C 1
ATOM 4645 O O . ILE A 1 592 ? 7.156 15.979 32.483 1.00 93.38 592 ILE A O 1
ATOM 4649 N N . LYS A 1 593 ? 8.116 14.029 31.946 1.00 92.12 593 LYS A N 1
ATOM 4650 C CA . LYS A 1 593 ? 8.026 13.426 33.278 1.00 92.12 593 LYS A CA 1
ATOM 4651 C C . LYS A 1 593 ? 9.237 13.840 34.102 1.00 92.12 593 LYS A C 1
ATOM 4653 O O . LYS A 1 593 ? 10.353 13.877 33.589 1.00 92.12 593 LYS A O 1
ATOM 4658 N N . ASN A 1 594 ? 9.020 14.098 35.390 1.00 89.50 594 ASN A N 1
ATOM 4659 C CA . ASN A 1 594 ? 10.067 14.420 36.364 1.00 89.50 594 ASN A CA 1
ATOM 4660 C C . ASN A 1 594 ? 10.892 15.684 36.066 1.00 89.50 594 ASN A C 1
ATOM 4662 O O . ASN A 1 594 ? 11.882 15.898 36.759 1.00 89.50 594 ASN A O 1
ATOM 4666 N N . GLY A 1 595 ? 10.511 16.508 35.087 1.00 88.75 595 GLY A N 1
ATOM 4667 C CA . GLY A 1 595 ? 11.236 17.720 34.703 1.00 88.75 595 GLY A CA 1
ATOM 4668 C C . GLY A 1 595 ? 10.836 18.960 35.497 1.00 88.75 595 GLY A C 1
ATOM 4669 O O . GLY A 1 595 ? 9.774 18.989 36.117 1.00 88.75 595 GLY A O 1
ATOM 4670 N N . GLN A 1 596 ? 11.683 19.991 35.466 1.00 88.88 596 GLN A N 1
ATOM 4671 C CA . GLN A 1 596 ? 11.370 21.321 36.008 1.00 88.88 596 GLN A CA 1
ATOM 4672 C C . GLN A 1 596 ? 10.125 21.924 35.346 1.00 88.88 596 GLN A C 1
ATOM 4674 O O . GLN A 1 596 ? 9.310 22.554 36.016 1.00 88.88 596 GLN A O 1
ATOM 4679 N N . THR A 1 597 ? 9.951 21.677 34.045 1.00 89.50 597 THR A N 1
ATOM 4680 C CA . THR A 1 597 ? 8.705 21.915 33.315 1.00 89.50 597 THR A CA 1
ATOM 4681 C C . THR A 1 597 ? 8.031 20.584 32.986 1.00 89.50 597 THR A C 1
ATOM 4683 O O . THR A 1 597 ? 8.677 19.545 32.857 1.00 89.50 597 THR A O 1
ATOM 4686 N N . ASN A 1 598 ? 6.705 20.604 32.841 1.00 91.00 598 ASN A N 1
ATOM 4687 C CA . ASN A 1 598 ? 5.906 19.417 32.516 1.00 91.00 598 ASN A CA 1
ATOM 4688 C C . ASN A 1 598 ? 5.767 19.164 31.004 1.00 91.00 598 ASN A C 1
ATOM 4690 O O . ASN A 1 598 ? 5.168 18.162 30.607 1.00 91.00 598 ASN A O 1
ATOM 4694 N N . LYS A 1 599 ? 6.297 20.059 30.164 1.00 94.56 599 LYS A N 1
ATOM 4695 C CA . LYS A 1 599 ? 6.309 19.947 28.704 1.00 94.56 599 LYS A CA 1
ATOM 4696 C C . LYS A 1 599 ? 7.476 20.720 28.087 1.00 94.56 599 LYS A C 1
ATOM 4698 O O . LYS A 1 599 ? 7.996 21.651 28.704 1.00 94.56 599 LYS A O 1
ATOM 4703 N N . VAL A 1 600 ? 7.840 20.344 26.866 1.00 95.56 600 VAL A N 1
ATOM 4704 C CA . VAL A 1 600 ? 8.790 21.051 25.998 1.00 95.56 600 VAL A CA 1
ATOM 4705 C C . VAL A 1 600 ? 8.211 21.129 24.590 1.00 95.56 600 VAL A C 1
ATOM 4707 O O . VAL A 1 600 ? 7.561 20.184 24.142 1.00 95.56 600 VAL A O 1
ATOM 4710 N N . ASP A 1 601 ? 8.405 22.250 23.906 1.00 96.75 601 ASP A N 1
ATOM 4711 C CA . ASP A 1 601 ? 7.988 22.376 22.511 1.00 96.75 601 ASP A CA 1
ATOM 4712 C C . ASP A 1 601 ? 8.912 21.567 21.594 1.00 96.75 601 ASP A C 1
ATOM 4714 O O . ASP A 1 601 ? 10.063 21.278 21.937 1.00 96.75 601 ASP A O 1
ATOM 4718 N N . VAL A 1 602 ? 8.402 21.205 20.421 1.00 96.25 602 VAL A N 1
ATOM 4719 C CA . VAL A 1 602 ? 9.158 20.495 19.392 1.00 96.25 602 VAL A CA 1
ATOM 4720 C C . VAL A 1 602 ? 9.140 21.234 18.061 1.00 96.25 602 VAL A C 1
ATOM 4722 O O . VAL A 1 602 ? 8.141 21.864 17.699 1.00 96.25 602 VAL A O 1
ATOM 4725 N N . ILE A 1 603 ? 10.255 21.134 17.346 1.00 96.25 603 ILE A N 1
ATOM 4726 C CA . ILE A 1 603 ? 10.538 21.800 16.075 1.00 96.25 603 ILE A CA 1
ATOM 4727 C C . ILE A 1 603 ? 10.859 20.792 14.971 1.00 96.25 603 ILE A C 1
ATOM 4729 O O . ILE A 1 603 ? 11.281 19.667 15.253 1.00 96.25 603 ILE A O 1
ATOM 4733 N N . THR A 1 604 ? 10.639 21.196 13.722 1.00 95.12 604 THR A N 1
ATOM 4734 C CA . THR A 1 604 ? 11.006 20.434 12.519 1.00 95.12 604 THR A CA 1
ATOM 4735 C C . THR A 1 604 ? 12.517 20.381 12.311 1.00 95.12 604 THR A C 1
ATOM 4737 O O . THR A 1 604 ? 13.212 21.379 12.474 1.00 95.12 604 THR A O 1
ATOM 4740 N N . GLU A 1 605 ? 13.040 19.217 11.914 1.00 92.50 605 GLU A N 1
ATOM 4741 C CA . GLU A 1 605 ? 14.487 19.036 11.698 1.00 92.50 605 GLU A CA 1
ATOM 4742 C C . GLU A 1 605 ? 15.003 19.599 10.359 1.00 92.50 605 GLU A C 1
ATOM 4744 O O . GLU A 1 605 ? 16.203 19.847 10.216 1.00 92.50 605 GLU A O 1
ATOM 4749 N N . LYS A 1 606 ? 14.108 19.800 9.385 1.00 91.31 606 LYS A N 1
ATOM 4750 C CA . LYS A 1 606 ? 14.405 20.261 8.022 1.00 91.31 606 LYS A CA 1
ATOM 4751 C C . LYS A 1 606 ? 13.206 20.978 7.389 1.00 91.31 606 LYS A C 1
ATOM 4753 O O . LYS A 1 606 ? 12.103 20.929 7.938 1.00 91.31 606 LYS A O 1
ATOM 4758 N N . ASP A 1 607 ? 13.452 21.620 6.249 1.00 91.38 607 ASP A N 1
ATOM 4759 C CA . ASP A 1 607 ? 12.407 22.142 5.370 1.00 91.38 607 ASP A CA 1
ATOM 4760 C C . ASP A 1 607 ? 11.566 20.989 4.798 1.00 91.38 607 ASP A C 1
ATOM 4762 O O . ASP A 1 607 ? 12.059 19.872 4.613 1.00 91.38 607 ASP A O 1
ATOM 4766 N N . ILE A 1 608 ? 10.288 21.266 4.556 1.00 88.56 608 ILE A N 1
ATOM 4767 C CA . ILE A 1 608 ? 9.324 20.353 3.949 1.00 88.56 608 ILE A CA 1
ATOM 4768 C C . ILE A 1 608 ? 8.774 21.044 2.717 1.00 88.56 608 ILE A C 1
ATOM 4770 O O . ILE A 1 608 ? 8.077 22.057 2.821 1.00 88.56 608 ILE A O 1
ATOM 4774 N N . GLU A 1 609 ? 9.062 20.457 1.569 1.00 89.38 609 GLU A N 1
ATOM 4775 C CA . GLU A 1 609 ? 8.587 20.900 0.269 1.00 89.38 609 GLU A CA 1
ATOM 4776 C C . GLU A 1 609 ? 7.755 19.788 -0.366 1.00 89.38 609 GLU A C 1
ATOM 4778 O O . GLU A 1 609 ? 7.978 18.603 -0.110 1.00 89.38 609 GLU A O 1
ATOM 4783 N N . ALA A 1 610 ? 6.755 20.163 -1.157 1.00 89.19 610 ALA A N 1
ATOM 4784 C CA . ALA A 1 610 ? 5.922 19.209 -1.876 1.00 89.19 610 ALA A CA 1
ATOM 4785 C C . ALA A 1 610 ? 5.397 19.808 -3.177 1.00 89.19 610 ALA A C 1
ATOM 4787 O O . ALA A 1 610 ? 5.107 21.002 -3.240 1.00 89.19 610 ALA A O 1
ATOM 4788 N N . VAL A 1 611 ? 5.223 18.971 -4.198 1.00 90.44 611 VAL A N 1
ATOM 4789 C CA . VAL A 1 611 ? 4.589 19.381 -5.453 1.00 90.44 611 VAL A CA 1
ATOM 4790 C C . VAL A 1 611 ? 3.081 19.481 -5.246 1.00 90.44 611 VAL A C 1
ATOM 4792 O O . VAL A 1 611 ? 2.391 18.478 -5.060 1.00 90.44 611 VAL A O 1
ATOM 4795 N N . LEU A 1 612 ? 2.548 20.698 -5.285 1.00 90.69 612 LEU A N 1
ATOM 4796 C CA . LEU A 1 612 ? 1.128 20.963 -5.061 1.00 90.69 612 LEU A CA 1
ATOM 4797 C C . LEU A 1 612 ? 0.511 21.712 -6.243 1.00 90.69 612 LEU A C 1
ATOM 4799 O O . LEU A 1 612 ? 1.230 22.415 -6.957 1.00 90.69 612 LEU A O 1
ATOM 4803 N N . PRO A 1 613 ? -0.814 21.584 -6.456 1.00 90.94 613 PRO A N 1
ATOM 4804 C CA . PRO A 1 613 ? -1.512 22.412 -7.430 1.00 90.94 613 PRO A CA 1
ATOM 4805 C C . PRO A 1 613 ? -1.241 23.893 -7.164 1.00 90.94 613 PRO A C 1
ATOM 4807 O O . PRO A 1 613 ? -1.296 24.320 -6.016 1.00 90.94 613 PRO A O 1
ATOM 4810 N N . ASN A 1 614 ? -1.020 24.703 -8.195 1.00 88.94 614 ASN A N 1
ATOM 4811 C CA . ASN A 1 614 ? -0.713 26.133 -8.062 1.00 88.94 614 ASN A CA 1
ATOM 4812 C C . ASN A 1 614 ? -1.786 26.914 -7.278 1.00 88.94 614 ASN A C 1
ATOM 4814 O O . ASN A 1 614 ? -1.501 27.942 -6.670 1.00 88.94 614 ASN A O 1
ATOM 4818 N N . ASN A 1 615 ? -3.018 26.404 -7.254 1.00 88.25 615 ASN A N 1
ATOM 4819 C CA . ASN A 1 615 ? -4.164 26.949 -6.531 1.00 88.25 615 ASN A CA 1
ATOM 4820 C C . ASN A 1 615 ? -4.556 26.134 -5.279 1.00 88.25 615 ASN A C 1
ATOM 4822 O O . ASN A 1 615 ? -5.712 26.189 -4.851 1.00 88.25 615 ASN A O 1
ATOM 4826 N N . TYR A 1 616 ? -3.641 25.347 -4.701 1.00 87.62 616 TYR A N 1
ATOM 4827 C CA . TYR A 1 616 ? -3.954 24.529 -3.531 1.00 87.62 616 TYR A CA 1
ATOM 4828 C C . TYR A 1 616 ? -4.401 25.381 -2.336 1.00 87.62 616 TYR A C 1
ATOM 4830 O O . TYR A 1 616 ? -3.915 26.487 -2.102 1.00 87.62 616 TYR A O 1
ATOM 4838 N N . ASN A 1 617 ? -5.317 24.837 -1.533 1.00 89.06 617 ASN A N 1
ATOM 4839 C CA . ASN A 1 617 ? -5.720 25.457 -0.280 1.00 89.06 617 ASN A CA 1
ATOM 4840 C C . ASN A 1 617 ? -4.770 25.000 0.844 1.00 89.06 617 ASN A C 1
ATOM 4842 O O . ASN A 1 617 ? -4.726 23.801 1.126 1.00 89.06 617 ASN A O 1
ATOM 4846 N N . PRO A 1 618 ? -4.057 25.902 1.545 1.00 88.06 618 PRO A N 1
ATOM 4847 C CA . PRO A 1 618 ? -3.165 25.519 2.643 1.00 88.06 618 PRO A CA 1
ATOM 4848 C C . PRO A 1 618 ? -3.849 24.744 3.777 1.00 88.06 618 PRO A C 1
ATOM 4850 O O . PRO A 1 618 ? -3.197 23.971 4.472 1.00 88.06 618 PRO A O 1
ATOM 4853 N N . SER A 1 619 ? -5.166 24.906 3.957 1.00 89.06 619 SER A N 1
ATOM 4854 C CA . SER A 1 619 ? -5.932 24.139 4.953 1.00 89.06 619 SER A CA 1
ATOM 4855 C C . SER A 1 619 ? -6.118 22.654 4.602 1.00 89.06 619 SER A C 1
ATOM 4857 O O . SER A 1 619 ? -6.460 21.864 5.483 1.00 89.06 619 SER A O 1
ATOM 4859 N N . ASP A 1 620 ? -5.835 22.252 3.357 1.00 88.31 620 ASP A N 1
ATOM 4860 C CA . ASP A 1 620 ? -5.797 20.843 2.946 1.00 88.31 620 ASP A CA 1
ATOM 4861 C C . ASP A 1 620 ? -4.542 20.119 3.467 1.00 88.31 620 ASP A C 1
ATOM 4863 O O . ASP A 1 620 ? -4.470 18.886 3.400 1.00 88.31 620 ASP A O 1
ATOM 4867 N N . ILE A 1 621 ? -3.561 20.861 3.996 1.00 91.62 621 ILE A N 1
ATOM 4868 C CA . ILE A 1 621 ? -2.375 20.296 4.633 1.00 91.62 621 ILE A CA 1
ATOM 4869 C C . ILE A 1 621 ? -2.707 19.885 6.067 1.00 91.62 621 ILE A C 1
ATOM 4871 O O . ILE A 1 621 ? -3.135 20.693 6.892 1.00 91.62 621 ILE A O 1
ATOM 4875 N N . LYS A 1 622 ? -2.483 18.609 6.384 1.00 93.81 622 LYS A N 1
ATOM 4876 C CA . LYS A 1 622 ? -2.768 18.027 7.700 1.00 93.81 622 LYS A CA 1
ATOM 4877 C C . LYS A 1 622 ? -1.516 17.413 8.306 1.00 93.81 622 LYS A C 1
ATOM 4879 O O . LYS A 1 622 ? -0.731 16.761 7.622 1.00 93.81 622 LYS A O 1
ATOM 4884 N N . TYR A 1 623 ? -1.375 17.562 9.620 1.00 94.00 623 TYR A N 1
ATOM 4885 C CA . TYR A 1 623 ? -0.246 17.034 10.383 1.00 94.00 623 TYR A CA 1
ATOM 4886 C C . TYR A 1 623 ? -0.713 15.953 11.351 1.00 94.00 623 TYR A C 1
ATOM 4888 O O . TYR A 1 623 ? -1.603 16.184 12.175 1.00 94.00 623 TYR A O 1
ATOM 4896 N N . LYS A 1 624 ? -0.092 14.775 11.290 1.00 94.94 624 LYS A N 1
ATOM 4897 C CA . LYS A 1 624 ? -0.337 13.681 12.233 1.00 94.94 624 LYS A CA 1
ATOM 4898 C C . LYS A 1 624 ? 0.913 13.438 13.067 1.00 94.94 624 LYS A C 1
ATOM 4900 O O . LYS A 1 624 ? 1.946 13.020 12.557 1.00 94.94 624 LYS A O 1
ATOM 4905 N N . TYR A 1 625 ? 0.807 13.708 14.362 1.00 94.56 625 TYR A N 1
ATOM 4906 C CA . TYR A 1 625 ? 1.922 13.637 15.302 1.00 94.56 625 TYR A CA 1
ATOM 4907 C C . TYR A 1 625 ? 2.052 12.250 15.937 1.00 94.56 625 TYR A C 1
ATOM 4909 O O . TYR A 1 625 ? 1.086 11.716 16.480 1.00 94.56 625 TYR A O 1
ATOM 4917 N N . HIS A 1 626 ? 3.275 11.726 15.963 1.00 94.69 626 HIS A N 1
ATOM 4918 C CA . HIS A 1 626 ? 3.670 10.495 16.653 1.00 94.69 626 HIS A CA 1
ATOM 4919 C C . HIS A 1 626 ? 4.740 10.830 17.696 1.00 94.69 626 HIS A C 1
ATOM 4921 O O . HIS A 1 626 ? 5.932 10.547 17.530 1.00 94.69 626 HIS A O 1
ATOM 4927 N N . LEU A 1 627 ? 4.310 11.516 18.753 1.00 92.38 627 LEU A N 1
ATOM 4928 C CA . LEU A 1 627 ? 5.170 12.015 19.824 1.00 92.38 627 LEU A CA 1
ATOM 4929 C C . LEU A 1 627 ? 5.199 11.045 21.009 1.00 92.38 627 LEU A C 1
ATOM 4931 O O . LEU A 1 627 ? 4.190 10.417 21.331 1.00 92.38 627 LEU A O 1
ATOM 4935 N N . LYS A 1 628 ? 6.350 10.938 21.680 1.00 88.75 628 LYS A N 1
ATOM 4936 C CA . LYS A 1 628 ? 6.522 10.102 22.877 1.00 88.75 628 LYS A CA 1
ATOM 4937 C C . LYS A 1 628 ? 6.813 10.976 24.088 1.00 88.75 628 LYS A C 1
ATOM 4939 O O . LYS A 1 628 ? 7.698 11.819 24.017 1.00 88.75 628 LYS A O 1
ATOM 4944 N N . ASP A 1 629 ? 6.128 10.730 25.205 1.00 93.00 629 ASP A N 1
ATOM 4945 C CA . ASP A 1 629 ? 6.470 11.343 26.495 1.00 93.00 629 ASP A CA 1
ATOM 4946 C C . ASP A 1 629 ? 7.959 11.128 26.811 1.00 93.00 629 ASP A C 1
ATOM 4948 O O . ASP A 1 629 ? 8.453 9.997 26.778 1.00 93.00 629 ASP A O 1
ATOM 4952 N N . LEU A 1 630 ? 8.657 12.199 27.183 1.00 91.81 630 LEU A N 1
ATOM 4953 C CA . LEU A 1 630 ? 10.061 12.147 27.586 1.00 91.81 630 LEU A CA 1
ATOM 4954 C C . LEU A 1 630 ? 10.179 12.212 29.113 1.00 91.81 630 LEU A C 1
ATOM 4956 O O . LEU A 1 630 ? 9.262 12.639 29.813 1.00 91.81 630 LEU A O 1
ATOM 4960 N N . THR A 1 631 ? 11.313 11.772 29.654 1.00 93.00 631 THR A N 1
ATOM 4961 C CA . THR A 1 631 ? 11.626 11.881 31.088 1.00 93.00 631 THR A CA 1
ATOM 4962 C C . THR A 1 631 ? 12.887 12.711 31.245 1.00 93.00 631 THR A C 1
ATOM 4964 O O . THR A 1 631 ? 13.852 12.484 30.521 1.00 93.00 631 THR A O 1
ATOM 4967 N N . ALA A 1 632 ? 12.868 13.676 32.162 1.00 90.06 632 ALA A N 1
ATOM 4968 C CA . ALA A 1 632 ? 14.034 14.498 32.451 1.00 90.06 632 ALA A CA 1
ATOM 4969 C C . ALA A 1 632 ? 15.210 13.652 32.995 1.00 90.06 632 ALA A C 1
ATOM 4971 O O . ALA A 1 632 ? 14.959 12.669 33.700 1.00 90.06 632 ALA A O 1
ATOM 4972 N N . PRO A 1 633 ? 16.471 14.035 32.710 1.00 92.25 633 PRO A N 1
ATOM 4973 C CA . PRO A 1 633 ? 16.868 15.225 31.952 1.00 92.25 633 PRO A CA 1
ATOM 4974 C C . PRO A 1 633 ? 16.707 15.051 30.431 1.00 92.25 633 PRO A C 1
ATOM 4976 O O . PRO A 1 633 ? 17.068 14.021 29.866 1.00 92.25 633 PRO A O 1
ATOM 4979 N N . VAL A 1 634 ? 16.183 16.085 29.770 1.00 93.88 634 VAL A N 1
ATOM 4980 C CA . VAL A 1 634 ? 16.015 16.166 28.309 1.00 93.88 634 VAL A CA 1
ATOM 4981 C C . VAL A 1 634 ? 16.985 17.203 27.751 1.00 93.88 634 VAL A C 1
ATOM 4983 O O . VAL A 1 634 ? 17.134 18.274 28.332 1.00 93.88 634 VAL A O 1
ATOM 4986 N N . LYS A 1 635 ? 17.650 16.907 26.631 1.00 95.31 635 LYS A N 1
ATOM 4987 C CA . LYS A 1 635 ? 18.580 17.833 25.960 1.00 95.31 635 LYS A CA 1
ATOM 4988 C C . LYS A 1 635 ? 17.856 18.690 24.920 1.00 95.31 635 LYS A C 1
ATOM 4990 O O . LYS A 1 635 ? 16.783 18.312 24.456 1.00 95.31 635 LYS A O 1
ATOM 4995 N N . LYS A 1 636 ? 18.456 19.820 24.534 1.00 93.44 636 LYS A N 1
ATOM 4996 C CA . LYS A 1 636 ? 18.067 20.555 23.321 1.00 93.44 636 LYS A CA 1
ATOM 4997 C C . LYS A 1 636 ? 18.335 19.679 22.088 1.00 93.44 636 LYS A C 1
ATOM 4999 O O . LYS A 1 636 ? 19.289 18.901 22.106 1.00 93.44 636 LYS A O 1
ATOM 5004 N N . ASP A 1 637 ? 17.491 19.794 21.067 1.00 93.38 637 ASP A N 1
ATOM 5005 C CA . ASP A 1 637 ? 17.571 19.061 19.798 1.00 93.38 637 ASP A CA 1
ATOM 5006 C C . ASP A 1 637 ? 17.477 17.531 19.964 1.00 93.38 637 ASP A C 1
ATOM 5008 O O . ASP A 1 637 ? 17.854 16.749 19.093 1.00 93.38 637 ASP A O 1
ATOM 5012 N N . GLN A 1 638 ? 16.936 17.075 21.097 1.00 94.12 638 GLN A N 1
ATOM 5013 C CA . GLN A 1 638 ? 16.687 15.665 21.345 1.00 94.12 638 GLN A CA 1
ATOM 5014 C C . GLN A 1 638 ? 15.455 15.218 20.555 1.00 94.12 638 GLN A C 1
ATOM 5016 O O . GLN A 1 638 ? 14.388 15.824 20.653 1.00 94.12 638 GLN A O 1
ATOM 5021 N N . LYS A 1 639 ? 15.573 14.110 19.818 1.00 94.69 639 LYS A N 1
ATOM 5022 C CA . LYS A 1 639 ? 14.454 13.524 19.072 1.00 94.69 639 LYS A CA 1
ATOM 5023 C C . LYS A 1 639 ? 13.303 13.149 20.010 1.00 94.69 639 LYS A C 1
ATOM 5025 O O . LYS A 1 639 ? 13.464 12.325 20.911 1.00 94.69 639 LYS A O 1
ATOM 5030 N N . ALA A 1 640 ? 12.139 13.746 19.775 1.00 92.75 640 ALA A N 1
ATOM 5031 C CA . ALA A 1 640 ? 10.942 13.620 20.606 1.00 92.75 640 ALA A CA 1
ATOM 5032 C C . ALA A 1 640 ? 9.817 12.810 19.930 1.00 92.75 640 ALA A C 1
ATOM 5034 O O . ALA A 1 640 ? 8.864 12.376 20.582 1.00 92.75 640 ALA A O 1
ATOM 5035 N N . GLY A 1 641 ? 9.931 12.574 18.622 1.00 94.62 641 GLY A N 1
ATOM 5036 C CA . GLY A 1 641 ? 8.982 11.777 17.853 1.00 94.62 641 GLY A CA 1
ATOM 5037 C C . GLY A 1 641 ? 9.074 12.058 16.360 1.00 94.62 641 GLY A C 1
ATOM 5038 O O . GLY A 1 641 ? 10.106 12.516 15.869 1.00 94.62 641 GLY A O 1
ATOM 5039 N N . THR A 1 642 ? 7.987 11.770 15.650 1.00 96.12 642 THR A N 1
ATOM 5040 C CA . THR A 1 642 ? 7.842 12.073 14.218 1.00 96.12 642 THR A CA 1
ATOM 5041 C C . THR A 1 642 ? 6.503 12.743 13.930 1.00 96.12 642 THR A C 1
ATOM 5043 O O . THR A 1 642 ? 5.597 12.730 14.767 1.00 96.12 642 THR A O 1
ATOM 5046 N N . MET A 1 643 ? 6.388 13.345 12.754 1.00 95.06 643 MET A N 1
ATOM 5047 C CA . MET A 1 643 ? 5.168 13.933 12.227 1.00 95.06 643 MET A CA 1
ATOM 5048 C C . MET A 1 643 ? 5.010 13.519 10.770 1.00 95.06 643 MET A C 1
ATOM 5050 O O . MET A 1 643 ? 5.923 13.710 9.974 1.00 95.06 643 MET A O 1
ATOM 5054 N N . ASP A 1 644 ? 3.849 12.975 10.432 1.00 93.81 644 ASP A N 1
ATOM 5055 C CA . ASP A 1 644 ? 3.455 12.764 9.044 1.00 93.81 644 ASP A CA 1
ATOM 5056 C C . ASP A 1 644 ? 2.753 14.024 8.525 1.00 93.81 644 ASP A C 1
ATOM 5058 O O . ASP A 1 644 ? 1.851 14.553 9.186 1.00 93.81 644 ASP A O 1
ATOM 5062 N N . VAL A 1 645 ? 3.143 14.476 7.337 1.00 91.44 645 VAL A N 1
ATOM 5063 C CA . VAL A 1 645 ? 2.524 15.586 6.609 1.00 91.44 645 VAL A CA 1
ATOM 5064 C C . VAL A 1 645 ? 1.681 15.015 5.476 1.00 91.44 645 VAL A C 1
ATOM 5066 O O . VAL A 1 645 ? 2.166 14.214 4.678 1.00 91.44 645 VAL A O 1
ATOM 5069 N N . TYR A 1 646 ? 0.420 15.427 5.405 1.00 89.06 646 TYR A N 1
ATOM 5070 C CA . TYR A 1 646 ? -0.528 15.014 4.375 1.00 89.06 646 TYR A CA 1
ATOM 5071 C C . TYR A 1 646 ? -0.998 16.221 3.580 1.00 89.06 646 TYR A C 1
ATOM 5073 O O . TYR A 1 646 ? -1.259 17.269 4.165 1.00 89.06 646 TYR A O 1
ATOM 5081 N N . TYR A 1 647 ? -1.189 16.037 2.280 1.00 85.00 647 TYR A N 1
ATOM 5082 C CA . TYR A 1 647 ? -2.045 16.885 1.463 1.00 85.00 647 TYR A CA 1
ATOM 5083 C C . TYR A 1 647 ? -3.281 16.073 1.090 1.00 85.00 647 TYR A C 1
ATOM 5085 O O . TYR A 1 647 ? -3.177 15.050 0.407 1.00 85.00 647 TYR A O 1
ATOM 5093 N N . ARG A 1 648 ? -4.449 16.493 1.592 1.00 83.69 648 ARG A N 1
ATOM 5094 C CA . ARG A 1 648 ? -5.693 15.708 1.526 1.00 83.69 648 ARG A CA 1
ATOM 5095 C C . ARG A 1 648 ? -5.479 14.305 2.113 1.00 83.69 648 ARG A C 1
ATOM 5097 O O . ARG A 1 648 ? -5.239 14.196 3.315 1.00 83.69 648 ARG A O 1
ATOM 5104 N N . ASP A 1 649 ? -5.528 13.268 1.278 1.00 77.31 649 ASP A N 1
ATOM 5105 C CA . ASP A 1 649 ? -5.360 11.864 1.674 1.00 77.31 649 ASP A CA 1
ATOM 5106 C C . ASP A 1 649 ? -3.969 11.299 1.327 1.00 77.31 649 ASP A C 1
ATOM 5108 O O . ASP A 1 649 ? -3.637 10.177 1.711 1.00 77.31 649 ASP A O 1
ATOM 5112 N N . THR A 1 650 ? -3.122 12.071 0.636 1.00 73.69 650 THR A N 1
ATOM 5113 C CA . THR A 1 650 ? -1.775 11.632 0.245 1.00 73.69 650 THR A CA 1
ATOM 5114 C C . THR A 1 650 ? -0.763 12.042 1.302 1.00 73.69 650 THR A C 1
ATOM 5116 O O . THR A 1 650 ? -0.626 13.224 1.623 1.00 73.69 650 THR A O 1
ATOM 5119 N N . LYS A 1 651 ? -0.028 11.066 1.844 1.00 84.38 651 LYS A N 1
ATOM 5120 C CA . LYS A 1 651 ? 1.108 11.346 2.724 1.00 84.38 651 LYS A CA 1
ATOM 5121 C C . LYS A 1 651 ? 2.265 11.878 1.881 1.00 84.38 651 LYS A C 1
ATOM 5123 O O . LYS A 1 651 ? 2.797 11.137 1.062 1.00 84.38 651 LYS A O 1
ATOM 5128 N N . LEU A 1 652 ? 2.651 13.126 2.119 1.00 83.75 652 LEU A N 1
ATOM 5129 C CA . LEU A 1 652 ? 3.773 13.774 1.447 1.00 83.75 652 LEU A CA 1
ATOM 5130 C C . LEU A 1 652 ? 5.095 13.278 2.035 1.00 83.75 652 LEU A C 1
ATOM 5132 O O . LEU A 1 652 ? 5.950 12.769 1.320 1.00 83.75 652 LEU A O 1
ATOM 5136 N N . GLU A 1 653 ? 5.236 13.366 3.360 1.00 85.50 653 GLU A N 1
ATOM 5137 C CA . GLU A 1 653 ? 6.482 13.014 4.038 1.00 85.50 653 GLU A CA 1
ATOM 5138 C C . GLU A 1 653 ? 6.273 12.677 5.525 1.00 85.50 653 GLU A C 1
ATOM 5140 O O . GLU A 1 653 ? 5.280 13.069 6.140 1.00 85.50 653 GLU A O 1
ATOM 5145 N N . THR A 1 654 ? 7.228 11.953 6.116 1.00 90.31 654 THR A N 1
ATOM 5146 C CA . THR A 1 654 ? 7.368 11.773 7.567 1.00 90.31 654 THR A CA 1
ATOM 5147 C C . THR A 1 654 ? 8.667 12.443 8.030 1.00 90.31 654 THR A C 1
ATOM 5149 O O . THR A 1 654 ? 9.742 12.073 7.566 1.00 90.31 654 THR A O 1
ATOM 5152 N N . ILE A 1 655 ? 8.588 13.378 8.981 1.00 91.88 655 ILE A N 1
ATOM 5153 C CA . ILE A 1 655 ? 9.738 14.137 9.504 1.00 91.88 655 ILE A CA 1
ATOM 5154 C C . ILE A 1 655 ? 9.958 13.882 11.001 1.00 91.88 655 ILE A C 1
ATOM 5156 O O . ILE A 1 655 ? 8.996 13.664 11.744 1.00 91.88 655 ILE A O 1
ATOM 5160 N N . SER A 1 656 ? 11.206 13.918 11.482 1.00 94.31 656 SER A N 1
ATOM 5161 C CA . SER A 1 656 ? 11.481 13.892 12.924 1.00 94.31 656 SER A CA 1
ATOM 5162 C C . SER A 1 656 ? 11.220 15.253 13.566 1.00 94.31 656 SER A C 1
ATOM 5164 O O . SER A 1 656 ? 11.465 16.307 12.980 1.00 94.31 656 SER A O 1
ATOM 5166 N N . LEU A 1 657 ? 10.751 15.216 14.812 1.00 95.81 657 LEU A N 1
ATOM 5167 C CA . LEU A 1 657 ? 10.561 16.402 15.636 1.00 95.81 657 LEU A CA 1
ATOM 5168 C C . LEU A 1 657 ? 11.528 16.382 16.818 1.00 95.81 657 LEU A C 1
ATOM 5170 O O . LEU A 1 657 ? 11.614 15.377 17.535 1.00 95.81 657 LEU A O 1
ATOM 5174 N N . ASN A 1 658 ? 12.217 17.501 17.033 1.00 95.88 658 ASN A N 1
ATOM 5175 C CA . ASN A 1 658 ? 13.267 17.651 18.040 1.00 95.88 658 ASN A CA 1
ATOM 5176 C C . ASN A 1 658 ? 12.868 18.682 19.098 1.00 95.88 658 ASN A C 1
ATOM 5178 O O . ASN A 1 658 ? 12.109 19.602 18.815 1.00 95.88 658 ASN A O 1
ATOM 5182 N N . THR A 1 659 ? 13.345 18.532 20.331 1.00 95.38 659 THR A N 1
ATOM 5183 C CA . THR A 1 659 ? 13.034 19.449 21.438 1.00 95.38 659 THR A CA 1
ATOM 5184 C C . THR A 1 659 ? 13.665 20.828 21.247 1.00 95.38 659 THR A C 1
ATOM 5186 O O . THR A 1 659 ? 14.841 20.947 20.914 1.00 95.38 659 THR A O 1
ATOM 5189 N N . THR A 1 660 ? 12.914 21.891 21.542 1.00 95.44 660 THR A N 1
ATOM 5190 C CA . THR A 1 660 ? 13.398 23.278 21.393 1.00 95.44 660 THR A CA 1
ATOM 5191 C C . THR A 1 660 ? 14.482 23.673 22.392 1.00 95.44 660 THR A C 1
ATOM 5193 O O . THR A 1 660 ? 15.276 24.577 22.131 1.00 95.44 660 THR A O 1
ATOM 5196 N N . GLN A 1 661 ? 14.508 23.025 23.558 1.00 93.75 661 GLN A N 1
ATOM 5197 C CA . GLN A 1 661 ? 15.380 23.372 24.677 1.00 93.75 661 GLN A CA 1
ATOM 5198 C C . GLN A 1 661 ? 15.620 22.173 25.601 1.00 93.75 661 GLN A C 1
ATOM 5200 O O . GLN A 1 661 ? 14.894 21.178 25.555 1.00 93.75 661 GLN A O 1
ATOM 5205 N N . ALA A 1 662 ? 16.633 22.286 26.461 1.00 94.62 662 ALA A N 1
ATOM 5206 C CA . ALA A 1 662 ? 16.875 21.320 27.524 1.00 94.62 662 ALA A CA 1
ATOM 5207 C C . ALA A 1 662 ? 15.861 21.481 28.673 1.00 94.62 662 ALA A C 1
ATOM 5209 O O . ALA A 1 662 ? 15.378 22.583 28.939 1.00 94.62 662 ALA A O 1
ATOM 5210 N N . VAL A 1 663 ? 15.549 20.379 29.360 1.00 94.00 663 VAL A N 1
ATOM 5211 C CA . VAL A 1 663 ? 14.707 20.356 30.564 1.00 94.00 663 VAL A CA 1
ATOM 5212 C C . VAL A 1 663 ? 15.359 19.470 31.619 1.00 94.00 663 VAL A C 1
ATOM 5214 O O . VAL A 1 663 ? 15.401 18.246 31.476 1.00 94.00 663 VAL A O 1
ATOM 5217 N N . ASP A 1 664 ? 15.835 20.091 32.694 1.00 93.12 664 ASP A N 1
ATOM 5218 C CA . ASP A 1 664 ? 16.435 19.399 33.834 1.00 93.12 664 ASP A CA 1
ATOM 5219 C C . ASP A 1 664 ? 15.388 18.724 34.727 1.00 93.12 664 ASP A C 1
ATOM 5221 O O . ASP A 1 664 ? 14.188 18.995 34.644 1.00 93.12 664 ASP A O 1
ATOM 5225 N N . GLU A 1 665 ? 15.838 17.836 35.614 1.00 88.44 665 GLU A N 1
ATOM 5226 C CA . GLU A 1 665 ? 14.979 17.192 36.609 1.00 88.44 665 GLU A CA 1
ATOM 5227 C C . GLU A 1 665 ? 14.406 18.199 37.628 1.00 88.44 665 GLU A C 1
ATOM 5229 O O . GLU A 1 665 ? 15.069 19.141 38.064 1.00 88.44 665 GLU A O 1
ATOM 5234 N N . SER A 1 666 ? 13.168 17.964 38.064 1.00 89.00 666 SER A N 1
ATOM 5235 C CA . SER A 1 666 ? 12.506 18.733 39.121 1.00 89.00 666 SER A CA 1
ATOM 5236 C C . SER A 1 666 ? 13.204 18.572 40.473 1.00 89.00 666 SER A C 1
ATOM 5238 O O . SER A 1 666 ? 13.671 17.486 40.835 1.00 89.00 666 SER A O 1
ATOM 5240 N N . GLY A 1 667 ? 13.183 19.637 41.281 1.00 80.88 667 GLY A N 1
ATOM 5241 C CA . GLY A 1 667 ? 13.775 19.632 42.623 1.00 80.88 667 GLY A CA 1
ATOM 5242 C C . GLY A 1 667 ? 13.247 18.506 43.521 1.00 80.88 667 GLY A C 1
ATOM 5243 O O . GLY A 1 667 ? 14.021 17.889 44.249 1.00 80.88 667 GLY A O 1
ATOM 5244 N N . SER A 1 668 ? 11.958 18.162 43.420 1.00 74.44 668 SER A N 1
ATOM 5245 C CA . SER A 1 668 ? 11.323 17.084 44.193 1.00 74.44 668 SER A CA 1
ATOM 5246 C C . SER A 1 668 ? 11.854 15.693 43.834 1.00 74.44 668 SER A C 1
ATOM 5248 O O . SER A 1 668 ? 12.036 14.853 44.715 1.00 74.44 668 SER A O 1
ATOM 5250 N N . VAL A 1 669 ? 12.135 15.440 42.552 1.00 77.69 669 VAL A N 1
ATOM 5251 C CA . VAL A 1 669 ? 12.691 14.160 42.082 1.00 77.69 669 VAL A CA 1
ATOM 5252 C C . VAL A 1 669 ? 14.159 14.041 42.473 1.00 77.69 669 VAL A C 1
ATOM 5254 O O . VAL A 1 669 ? 14.573 13.002 42.992 1.00 77.69 669 VAL A O 1
ATOM 5257 N N . VAL A 1 670 ? 14.927 15.125 42.324 1.00 76.06 670 VAL A N 1
ATOM 5258 C CA . VAL A 1 670 ? 16.311 15.198 42.811 1.00 76.06 670 VAL A CA 1
ATOM 5259 C C . VAL A 1 670 ? 16.362 14.951 44.325 1.00 76.06 670 VAL A C 1
ATOM 5261 O O . VAL A 1 670 ? 17.207 14.184 44.797 1.00 76.06 670 VAL A O 1
ATOM 5264 N N . PHE A 1 671 ? 15.430 15.535 45.085 1.00 71.25 671 PHE A N 1
ATOM 5265 C CA . PHE A 1 671 ? 15.296 15.333 46.527 1.00 71.25 671 PHE A CA 1
ATOM 5266 C C . PHE A 1 671 ? 14.926 13.887 46.885 1.00 71.25 671 PHE A C 1
ATOM 5268 O O . PHE A 1 671 ? 15.607 13.283 47.711 1.00 71.25 671 PHE A O 1
ATOM 5275 N N . MET A 1 672 ? 13.925 13.283 46.230 1.00 64.50 672 MET A N 1
ATOM 5276 C CA . MET A 1 672 ? 13.561 11.874 46.445 1.00 64.50 672 MET A CA 1
ATOM 5277 C C . MET A 1 672 ? 14.711 10.917 46.129 1.00 64.50 672 MET A C 1
ATOM 5279 O O . MET A 1 672 ? 14.930 9.961 46.871 1.00 64.50 672 MET A O 1
ATOM 5283 N N . ARG A 1 673 ? 15.475 11.168 45.059 1.00 68.56 673 ARG A N 1
ATOM 5284 C CA . ARG A 1 673 ? 16.651 10.359 44.709 1.00 68.56 673 ARG A CA 1
ATOM 5285 C C . ARG A 1 673 ? 17.738 10.464 45.780 1.00 68.56 673 ARG A C 1
ATOM 5287 O O . ARG A 1 673 ? 18.273 9.437 46.193 1.00 68.56 673 ARG A O 1
ATOM 5294 N N . LYS A 1 674 ? 18.016 11.673 46.286 1.00 59.31 674 LYS A N 1
ATOM 5295 C CA . LYS A 1 674 ? 18.928 11.876 47.428 1.00 59.31 674 LYS A CA 1
ATOM 5296 C C . LYS A 1 674 ? 18.413 11.177 48.690 1.00 59.31 674 LYS A C 1
ATOM 5298 O O . LYS A 1 674 ? 19.173 10.455 49.324 1.00 59.31 674 LYS A O 1
ATOM 5303 N N . MET A 1 675 ? 17.127 11.311 49.017 1.00 54.22 675 MET A N 1
ATOM 5304 C CA . MET A 1 675 ? 16.512 10.611 50.147 1.00 54.22 675 MET A CA 1
ATOM 5305 C C . MET A 1 675 ? 16.630 9.093 50.015 1.00 54.22 675 MET A C 1
ATOM 5307 O O . MET A 1 675 ? 17.064 8.438 50.952 1.00 54.22 675 MET A O 1
ATOM 5311 N N . LYS A 1 676 ? 16.294 8.512 48.862 1.00 48.66 676 LYS A N 1
ATOM 5312 C CA . LYS A 1 676 ? 16.381 7.062 48.649 1.00 48.66 676 LYS A CA 1
ATOM 5313 C C . LYS A 1 676 ? 17.818 6.557 48.779 1.00 48.66 676 LYS A C 1
ATOM 5315 O O . LYS A 1 676 ? 18.034 5.524 49.400 1.00 48.66 676 LYS A O 1
ATOM 5320 N N . ASN A 1 677 ? 18.790 7.291 48.245 1.00 47.75 677 ASN A N 1
ATOM 5321 C CA . ASN A 1 677 ? 20.190 6.867 48.252 1.00 47.75 677 ASN A CA 1
ATOM 5322 C C . ASN A 1 677 ? 20.906 7.116 49.590 1.00 47.75 677 ASN A C 1
ATOM 5324 O O . ASN A 1 677 ? 21.938 6.501 49.825 1.00 47.75 677 ASN A O 1
ATOM 5328 N N . VAL A 1 678 ? 20.377 7.979 50.464 1.00 53.53 678 VAL A N 1
ATOM 5329 C CA . VAL A 1 678 ? 20.984 8.290 51.773 1.00 53.53 678 VAL A CA 1
ATOM 5330 C C . VAL A 1 678 ? 20.181 7.689 52.931 1.00 53.53 678 VAL A C 1
ATOM 5332 O O . VAL A 1 678 ? 20.739 7.012 53.786 1.00 53.53 678 VAL A O 1
ATOM 5335 N N . VAL A 1 679 ? 18.859 7.867 52.951 1.00 51.78 679 VAL A N 1
ATOM 5336 C CA . VAL A 1 679 ? 17.987 7.449 54.062 1.00 51.78 679 VAL A CA 1
ATOM 5337 C C . VAL A 1 679 ? 17.751 5.940 54.061 1.00 51.78 679 VAL A C 1
ATOM 5339 O O . VAL A 1 679 ? 17.784 5.326 55.125 1.00 51.78 679 VAL A O 1
ATOM 5342 N N . LEU A 1 680 ? 17.549 5.309 52.897 1.00 46.53 680 LEU A N 1
ATOM 5343 C CA . LEU A 1 680 ? 17.267 3.868 52.830 1.00 46.53 680 LEU A CA 1
ATOM 5344 C C . LEU A 1 680 ? 18.452 3.005 53.317 1.00 46.53 680 LEU A C 1
ATOM 5346 O O . LEU A 1 680 ? 18.205 2.096 54.113 1.00 46.53 680 LEU A O 1
ATOM 5350 N N . PRO A 1 681 ? 19.723 3.289 52.953 1.00 43.53 681 PRO A N 1
ATOM 5351 C CA . PRO A 1 681 ? 20.875 2.607 53.546 1.00 43.53 681 PRO A CA 1
ATOM 5352 C C . PRO A 1 681 ? 20.994 2.830 55.057 1.00 43.53 681 PRO A C 1
ATOM 5354 O O . PRO A 1 681 ? 21.287 1.883 55.783 1.00 43.53 681 PRO A O 1
ATOM 5357 N N . CYS A 1 682 ? 20.712 4.040 55.553 1.00 48.78 682 CYS A N 1
ATOM 5358 C CA . CYS A 1 682 ? 20.733 4.329 56.989 1.00 48.78 682 CYS A CA 1
ATOM 5359 C C . CYS A 1 682 ? 19.656 3.543 57.756 1.00 48.78 682 CYS A C 1
ATOM 5361 O O . CYS A 1 682 ? 19.951 2.955 58.793 1.00 48.78 682 CYS A O 1
ATOM 5363 N N . VAL A 1 683 ? 18.426 3.471 57.235 1.00 51.41 683 VAL A N 1
ATOM 5364 C CA . VAL A 1 683 ? 17.335 2.684 57.839 1.00 51.41 683 VAL A CA 1
ATOM 5365 C C . VAL A 1 683 ? 17.664 1.188 57.815 1.00 51.41 683 VAL A C 1
ATOM 5367 O O . VAL A 1 683 ? 17.505 0.511 58.829 1.00 51.41 683 VAL A O 1
ATOM 5370 N N . MET A 1 684 ? 18.187 0.675 56.697 1.00 47.59 684 MET A N 1
ATOM 5371 C CA . MET A 1 684 ? 18.648 -0.714 56.583 1.00 47.59 684 MET A CA 1
ATOM 5372 C C . MET A 1 684 ? 19.763 -1.029 57.590 1.00 47.59 684 MET A C 1
ATOM 5374 O O . MET A 1 684 ? 19.704 -2.061 58.256 1.00 47.59 684 MET A O 1
ATOM 5378 N N . ALA A 1 685 ? 20.736 -0.130 57.767 1.00 48.75 685 ALA A N 1
ATOM 5379 C CA . ALA A 1 685 ? 21.805 -0.286 58.751 1.00 48.75 685 ALA A CA 1
ATOM 5380 C C . ALA A 1 685 ? 21.262 -0.347 60.189 1.00 48.75 685 ALA A C 1
ATOM 5382 O O . ALA A 1 685 ? 21.650 -1.231 60.951 1.00 48.75 685 ALA A O 1
ATOM 5383 N N . VAL A 1 686 ? 20.310 0.522 60.551 1.00 52.72 686 VAL A N 1
ATOM 5384 C CA . VAL A 1 686 ? 19.660 0.511 61.877 1.00 52.72 686 VAL A CA 1
ATOM 5385 C C . VAL A 1 686 ? 18.894 -0.793 62.118 1.00 52.72 686 VAL A C 1
ATOM 5387 O O . VAL A 1 686 ? 19.006 -1.384 63.193 1.00 52.72 686 VAL A O 1
ATOM 5390 N N . VAL A 1 687 ? 18.154 -1.285 61.119 1.00 53.88 687 VAL A N 1
ATOM 5391 C CA . VAL A 1 687 ? 17.426 -2.563 61.211 1.00 53.88 687 VAL A CA 1
ATOM 5392 C C . VAL A 1 687 ? 18.394 -3.737 61.380 1.00 53.88 687 VAL A C 1
ATOM 5394 O O . VAL A 1 687 ? 18.174 -4.585 62.245 1.00 53.88 687 VAL A O 1
ATOM 5397 N N . ILE A 1 688 ? 19.494 -3.770 60.622 1.00 57.00 688 ILE A N 1
ATOM 5398 C CA . ILE A 1 688 ? 20.536 -4.800 60.751 1.00 57.00 688 ILE A CA 1
ATOM 5399 C C . ILE A 1 688 ? 21.150 -4.771 62.158 1.00 57.00 688 ILE A C 1
ATOM 5401 O O . ILE A 1 688 ? 21.253 -5.819 62.797 1.00 57.00 688 ILE A O 1
ATOM 5405 N N . ILE A 1 689 ? 21.483 -3.587 62.684 1.00 57.03 689 ILE A N 1
ATOM 5406 C CA . ILE A 1 689 ? 22.012 -3.421 64.047 1.00 57.03 689 ILE A CA 1
ATOM 5407 C C . ILE A 1 689 ? 21.019 -3.956 65.091 1.00 57.03 689 ILE A C 1
ATOM 5409 O O . ILE A 1 689 ? 21.409 -4.719 65.976 1.00 57.03 689 ILE A O 1
ATOM 5413 N N . LEU A 1 690 ? 19.728 -3.626 64.976 1.00 55.78 690 LEU A N 1
ATOM 5414 C CA . LEU A 1 690 ? 18.684 -4.120 65.883 1.00 55.78 690 LEU A CA 1
ATOM 5415 C C . LEU A 1 690 ? 18.544 -5.649 65.836 1.00 55.78 690 LEU A C 1
ATOM 5417 O O . LEU A 1 690 ? 18.445 -6.293 66.883 1.00 55.78 690 LEU A O 1
ATOM 5421 N N . VAL A 1 691 ? 18.583 -6.248 64.644 1.00 58.41 691 VAL A N 1
ATOM 5422 C CA . VAL A 1 691 ? 18.534 -7.708 64.467 1.00 58.41 691 VAL A CA 1
ATOM 5423 C C . VAL A 1 691 ? 19.756 -8.380 65.101 1.00 58.41 691 VAL A C 1
ATOM 5425 O O . VAL A 1 691 ? 19.605 -9.372 65.821 1.00 58.41 691 VAL A O 1
ATOM 5428 N N . VAL A 1 692 ? 20.955 -7.820 64.913 1.00 59.97 692 VAL A N 1
ATOM 5429 C CA . VAL A 1 692 ? 22.192 -8.311 65.540 1.00 59.97 692 VAL A CA 1
ATOM 5430 C C . VAL A 1 692 ? 22.106 -8.226 67.066 1.00 59.97 692 VAL A C 1
ATOM 5432 O O . VAL A 1 692 ? 22.386 -9.213 67.747 1.00 59.97 692 VAL A O 1
ATOM 5435 N N . LEU A 1 693 ? 21.641 -7.104 67.626 1.00 58.78 693 LEU A N 1
ATOM 5436 C CA . LEU A 1 693 ? 21.462 -6.938 69.074 1.00 58.78 693 LEU A CA 1
ATOM 5437 C C . LEU A 1 693 ? 20.472 -7.958 69.660 1.00 58.78 693 LEU A C 1
ATOM 5439 O O . LEU A 1 693 ? 20.722 -8.538 70.723 1.00 58.78 693 LEU A O 1
ATOM 5443 N N . LEU A 1 694 ? 19.366 -8.234 68.961 1.00 62.09 694 LEU A N 1
ATOM 5444 C CA . LEU A 1 694 ? 18.390 -9.250 69.367 1.00 62.09 694 LEU A CA 1
ATOM 5445 C C . LEU A 1 694 ? 18.975 -10.668 69.319 1.00 62.09 694 LEU A C 1
ATOM 5447 O O . LEU A 1 694 ? 18.733 -11.464 70.233 1.00 62.09 694 LEU A O 1
ATOM 5451 N N . LEU A 1 695 ? 19.777 -10.985 68.299 1.00 60.47 695 LEU A N 1
ATOM 5452 C CA . LEU A 1 695 ? 20.485 -12.262 68.185 1.00 60.47 695 LEU A CA 1
ATOM 5453 C C . LEU A 1 695 ? 21.513 -12.440 69.308 1.00 60.47 695 LEU A C 1
ATOM 5455 O O . LEU A 1 695 ? 21.502 -13.476 69.978 1.00 60.47 695 LEU A O 1
ATOM 5459 N N . VAL A 1 696 ? 22.327 -11.417 69.588 1.00 65.44 696 VAL A N 1
ATOM 5460 C CA . VAL A 1 696 ? 23.288 -11.410 70.703 1.00 65.44 696 VAL A CA 1
ATOM 5461 C C . VAL A 1 696 ? 22.565 -11.625 72.032 1.00 65.44 696 VAL A C 1
ATOM 5463 O O . VAL A 1 696 ? 22.941 -12.510 72.803 1.00 65.44 696 VAL A O 1
ATOM 5466 N N . ARG A 1 697 ? 21.455 -10.915 72.279 1.00 65.88 697 ARG A N 1
ATOM 5467 C CA . ARG A 1 697 ? 20.626 -11.106 73.481 1.00 65.88 697 ARG A CA 1
ATOM 5468 C C . ARG A 1 697 ? 20.116 -12.546 73.598 1.00 65.88 697 ARG A C 1
ATOM 5470 O O . ARG A 1 697 ? 20.166 -13.133 74.682 1.00 65.88 697 ARG A O 1
ATOM 5477 N N . LYS A 1 698 ? 19.659 -13.147 72.495 1.00 65.25 698 LYS A N 1
ATOM 5478 C CA . LYS A 1 698 ? 19.170 -14.537 72.455 1.00 65.25 698 LYS A CA 1
ATOM 5479 C C . LYS A 1 698 ? 20.292 -15.540 72.758 1.00 65.25 698 LYS A C 1
ATOM 5481 O O . LYS A 1 698 ? 20.077 -16.481 73.528 1.00 65.25 698 LYS A O 1
ATOM 5486 N N . ILE A 1 699 ? 21.496 -15.309 72.229 1.00 68.00 699 ILE A N 1
ATOM 5487 C CA . ILE A 1 699 ? 22.699 -16.111 72.504 1.00 68.00 699 ILE A CA 1
ATOM 5488 C C . ILE A 1 699 ? 23.105 -15.987 73.979 1.00 68.00 699 ILE A C 1
ATOM 5490 O O . ILE A 1 699 ? 23.305 -17.008 74.640 1.00 68.00 699 ILE A O 1
ATOM 5494 N N . MET A 1 700 ? 23.135 -14.774 74.536 1.00 64.88 700 MET A N 1
ATOM 5495 C CA . MET A 1 700 ? 23.448 -14.539 75.951 1.00 64.88 700 MET A CA 1
ATOM 5496 C C . MET A 1 700 ? 22.447 -15.230 76.889 1.00 64.88 700 MET A C 1
ATOM 5498 O O . MET A 1 700 ? 22.847 -15.848 77.878 1.00 64.88 700 MET A O 1
ATOM 5502 N N . ILE A 1 701 ? 21.146 -15.193 76.574 1.00 69.31 701 ILE A N 1
ATOM 5503 C CA . ILE A 1 701 ? 20.112 -15.910 77.340 1.00 69.31 701 ILE A CA 1
ATOM 5504 C C . ILE A 1 701 ? 20.329 -17.428 77.256 1.00 69.31 701 ILE A C 1
ATOM 5506 O O . ILE A 1 701 ? 20.250 -18.115 78.278 1.00 69.31 701 ILE A O 1
ATOM 5510 N N . LYS A 1 702 ? 20.647 -17.963 76.069 1.00 68.56 702 LYS A N 1
ATOM 5511 C CA . LYS A 1 702 ? 20.935 -19.394 75.872 1.00 68.56 702 LYS A CA 1
ATOM 5512 C C . LYS A 1 702 ? 22.173 -19.832 76.666 1.00 68.56 702 LYS A C 1
ATOM 5514 O O . LYS A 1 702 ? 22.127 -20.864 77.334 1.00 68.56 702 LYS A O 1
ATOM 5519 N N . GLN A 1 703 ? 23.239 -19.029 76.678 1.00 65.38 703 GLN A N 1
ATOM 5520 C CA . GLN A 1 703 ? 24.442 -19.294 77.475 1.00 65.38 703 GLN A CA 1
ATOM 5521 C C . GLN A 1 703 ? 24.173 -19.220 78.988 1.00 65.38 703 GLN A C 1
ATOM 5523 O O . GLN A 1 703 ? 24.616 -20.101 79.726 1.00 65.38 703 GLN A O 1
ATOM 5528 N N . ARG A 1 704 ? 23.384 -18.241 79.463 1.00 65.81 704 ARG A N 1
ATOM 5529 C CA . ARG A 1 704 ? 22.953 -18.162 80.875 1.00 65.81 704 ARG A CA 1
ATOM 5530 C C . ARG A 1 704 ? 22.117 -19.379 81.291 1.00 65.81 704 ARG A C 1
ATOM 5532 O O . ARG A 1 704 ? 22.331 -19.916 82.376 1.00 65.81 704 ARG A O 1
ATOM 5539 N N . ARG A 1 705 ? 21.209 -19.861 80.430 1.00 66.81 705 ARG A N 1
ATOM 5540 C CA . ARG A 1 705 ? 20.432 -21.095 80.669 1.00 66.81 705 ARG A CA 1
ATOM 5541 C C . ARG A 1 705 ? 21.324 -22.341 80.714 1.00 66.81 705 ARG A C 1
ATOM 5543 O O . ARG A 1 705 ? 21.136 -23.175 81.597 1.00 66.81 705 ARG A O 1
ATOM 5550 N N . LYS A 1 706 ? 22.329 -22.438 79.833 1.00 65.88 706 LYS A N 1
ATOM 5551 C CA . LYS A 1 706 ? 23.295 -23.553 79.806 1.00 65.88 706 LYS A CA 1
ATOM 5552 C C . LYS A 1 706 ? 24.171 -23.583 81.069 1.00 65.88 706 LYS A C 1
ATOM 5554 O O . LYS A 1 706 ? 24.294 -24.642 81.679 1.00 65.88 706 LYS A O 1
ATOM 5559 N N . LYS A 1 707 ? 24.664 -22.424 81.535 1.00 64.31 707 LYS A N 1
ATOM 5560 C CA . LYS A 1 707 ? 25.394 -22.303 82.817 1.00 64.31 707 LYS A CA 1
ATOM 5561 C C . LYS A 1 707 ? 24.531 -22.702 84.026 1.00 64.31 707 LYS A C 1
ATOM 5563 O O . LYS A 1 707 ? 25.007 -23.433 84.889 1.00 64.31 707 LYS A O 1
ATOM 5568 N N . ARG A 1 708 ? 23.249 -22.304 84.068 1.00 63.56 708 ARG A N 1
ATOM 5569 C CA . ARG A 1 708 ? 22.309 -22.713 85.138 1.00 63.56 708 ARG A CA 1
ATOM 5570 C C . ARG A 1 708 ? 22.011 -24.220 85.137 1.00 63.56 708 ARG A C 1
ATOM 5572 O O . ARG A 1 708 ? 21.898 -24.806 86.208 1.00 63.56 708 ARG A O 1
ATOM 5579 N N . CYS A 1 709 ? 21.921 -24.857 83.966 1.00 60.12 709 CYS A N 1
ATOM 5580 C CA . CYS A 1 709 ? 21.747 -26.314 83.875 1.00 60.12 709 CYS A CA 1
ATOM 5581 C C . CYS A 1 709 ? 23.002 -27.074 84.330 1.00 60.12 709 CYS A C 1
ATOM 5583 O O . CYS A 1 709 ? 22.892 -28.043 85.074 1.00 60.12 709 CYS A O 1
ATOM 5585 N N . GLN A 1 710 ? 24.196 -26.602 83.960 1.00 60.97 710 GLN A N 1
ATOM 5586 C CA . GLN A 1 710 ? 25.458 -27.212 84.397 1.00 60.97 710 GLN A CA 1
ATOM 5587 C C . GLN A 1 710 ? 25.697 -27.075 85.910 1.00 60.97 710 GLN A C 1
ATOM 5589 O O . GLN A 1 710 ? 26.225 -27.994 86.525 1.00 60.97 710 GLN A O 1
ATOM 5594 N N . GLN A 1 711 ? 25.260 -25.976 86.536 1.00 59.34 711 GLN A N 1
ATOM 5595 C CA . GLN A 1 711 ? 25.314 -25.828 87.997 1.00 59.34 711 GLN A CA 1
ATOM 5596 C C . GLN A 1 711 ? 24.303 -26.717 88.739 1.00 59.34 711 GLN A C 1
ATOM 5598 O O . GLN A 1 711 ? 24.594 -27.155 89.848 1.00 59.34 711 GLN A O 1
ATOM 5603 N N . ARG A 1 712 ? 23.142 -27.023 88.141 1.00 57.16 712 ARG A N 1
ATOM 5604 C CA . ARG A 1 712 ? 22.163 -27.968 88.715 1.00 57.16 712 ARG A CA 1
ATOM 5605 C C . ARG A 1 712 ? 22.640 -29.422 88.660 1.00 57.16 712 ARG A C 1
ATOM 5607 O O . ARG A 1 712 ? 22.393 -30.155 89.607 1.00 57.16 712 ARG A O 1
ATOM 5614 N N . ASN A 1 713 ? 23.362 -29.809 87.610 1.00 55.72 713 ASN A N 1
ATOM 5615 C CA . ASN A 1 713 ? 23.901 -31.167 87.463 1.00 55.72 713 ASN A CA 1
ATOM 5616 C C . ASN A 1 713 ? 25.189 -31.430 88.262 1.00 55.72 713 ASN A C 1
ATOM 5618 O O . ASN A 1 713 ? 25.617 -32.569 88.319 1.00 55.72 713 ASN A O 1
ATOM 5622 N N . ARG A 1 714 ? 25.812 -30.407 88.865 1.00 55.75 714 ARG A N 1
ATOM 5623 C CA . ARG A 1 714 ? 26.949 -30.565 89.799 1.00 55.75 714 ARG A CA 1
ATOM 5624 C C . ARG A 1 714 ? 26.532 -30.603 91.278 1.00 55.75 714 ARG A C 1
ATOM 5626 O O . ARG A 1 714 ? 27.391 -30.729 92.139 1.00 55.75 714 ARG A O 1
ATOM 5633 N N . LYS A 1 715 ? 25.241 -30.410 91.575 1.00 53.78 715 LYS A N 1
ATOM 5634 C CA . LYS A 1 715 ? 24.658 -30.461 92.933 1.00 53.78 715 LYS A CA 1
ATOM 5635 C C . LYS A 1 715 ? 23.778 -31.702 93.166 1.00 53.78 715 LYS A C 1
ATOM 5637 O O . LYS A 1 715 ? 23.087 -31.773 94.176 1.00 53.78 715 LYS A O 1
ATOM 5642 N N . LYS A 1 716 ? 23.782 -32.631 92.216 1.00 49.62 716 LYS A N 1
ATOM 5643 C CA . LYS A 1 716 ? 23.394 -34.033 92.377 1.00 49.62 716 LYS A CA 1
ATOM 5644 C C . LYS A 1 716 ? 24.663 -34.845 92.194 1.00 49.62 716 LYS A C 1
ATOM 5646 O O . LYS A 1 716 ? 24.746 -35.900 92.846 1.00 49.62 716 LYS A O 1
#